Protein AF-A0A9P7X0P3-F1 (afdb_monomer_lite)

Secondary structure (DSSP, 8-state):
-THHHHHHHHHHH-SS--GGGGTTSEEEEBTTSS-EEEHHHHHSTT-EETTTTTTTS-HHHHHHTT--EE---TTSPPPPPP-HHHHHHHHHHT-S-GGGTTTTS-HHHHHHHHHHHHHGGGGGGGS-HHHHHHHHHSEEEEEEESSSSPPEEEEEGGGEEEPPTT--HHHHGGGS-TTSEEE---HHHHHHTTT-GGGB--HHHHHHH----SB--TTTTTTHHHHHHHHH-GGG--PPPSS--EEBTTSBEE-GGG-B-TT-HHHHHHHTT-GGGBB-GGGGGGHHHHHHTT-B-S--HHHHHHHHHHHHHHHHTT---HHHHHHHHHHHHH-GGGGG--HHHHTT---EE-BS---SSTTGGGGSPPPSSSSEE-GGGEE-GGGGGGTTTT-EEPSSPPPHHHHHH-TTTTPPPHHHHHHHHHHIIIIITTTSTT-HHHHHHHHHHHHHHHHTHHHHHHHHHTTTTS--EE--SSTTS---EE-GGGEEET-SS-BTTTTBEE--TTTGGGHHHHHHHT-EEPPP-PPPS--PPPP--HHHHHHHHHHHHHHHTTTT--EEEEETTEEEEE-HHHHHHH-HHHHHHHHSSSGGG-----TT-PEEPP-TT---HHHHHHHHHHHHHS--PPPP--SHHHHHHHHHHHHHHHHHHHHTT-HHHHHHHHHHHHHTT---TTTHHHHHHHHHHTT-HHHHHHHHHHHHHHHHH-

Radius of gyration: 61.79 Å; chains: 1; bounding box: 123×50×190 Å

Structure (mmCIF, N/CA/C/O backbone):
data_AF-A0A9P7X0P3-F1
#
_entry.id   AF-A0A9P7X0P3-F1
#
loop_
_atom_site.group_PDB
_atom_site.id
_atom_site.type_symbol
_atom_site.label_atom_id
_atom_site.label_alt_id
_atom_site.label_comp_id
_atom_site.label_asym_id
_atom_site.label_entity_id
_atom_site.label_seq_id
_atom_site.pdbx_PDB_ins_code
_atom_site.Cartn_x
_atom_site.Cartn_y
_atom_site.Cartn_z
_atom_site.occupancy
_atom_site.B_iso_or_equiv
_atom_site.auth_seq_id
_atom_site.auth_comp_id
_atom_site.auth_asym_id
_atom_site.auth_atom_id
_atom_site.pdbx_PDB_model_num
ATOM 1 N N . MET A 1 1 ? -54.301 -11.696 87.651 1.00 54.19 1 MET A N 1
ATOM 2 C CA . MET A 1 1 ? -52.938 -12.222 87.919 1.00 54.19 1 MET A CA 1
ATOM 3 C C . MET A 1 1 ? -52.483 -12.147 89.389 1.00 54.19 1 MET A C 1
ATOM 5 O O . MET A 1 1 ? -51.396 -12.624 89.675 1.00 54.19 1 MET A O 1
ATOM 9 N N . GLN A 1 2 ? -53.269 -11.629 90.349 1.00 58.50 2 GLN A N 1
ATOM 10 C CA . GLN A 1 2 ? -52.828 -11.528 91.759 1.00 58.50 2 GLN A CA 1
ATOM 11 C C . GLN A 1 2 ? -52.677 -12.878 92.496 1.00 58.50 2 GLN A C 1
ATOM 13 O O . GLN A 1 2 ? -52.062 -12.921 93.558 1.00 58.50 2 GLN A O 1
ATOM 18 N N . TRP A 1 3 ? -53.217 -13.977 91.957 1.00 70.44 3 TRP A N 1
ATOM 19 C CA . TRP A 1 3 ? -53.167 -15.295 92.599 1.00 70.44 3 TRP A CA 1
ATOM 20 C C . TRP A 1 3 ? -51.826 -16.020 92.407 1.00 70.44 3 TRP A C 1
ATOM 22 O O . TRP A 1 3 ? -51.405 -16.728 93.310 1.00 70.44 3 TRP A O 1
ATOM 32 N N . LEU A 1 4 ? -51.127 -15.821 91.282 1.00 69.00 4 LEU A N 1
ATOM 33 C CA . LEU A 1 4 ? -49.897 -16.559 90.963 1.00 69.00 4 LEU A CA 1
ATOM 34 C C . LEU A 1 4 ? -48.729 -16.215 91.911 1.00 69.00 4 LEU A C 1
ATOM 36 O O . LEU A 1 4 ? -48.116 -17.144 92.427 1.00 69.00 4 LEU A O 1
ATOM 40 N N . PRO A 1 5 ? -48.453 -14.937 92.251 1.00 67.56 5 PRO A N 1
ATOM 41 C CA . PRO A 1 5 ? -47.462 -14.611 93.279 1.00 67.56 5 PRO A CA 1
ATOM 42 C C . PRO A 1 5 ? -47.831 -15.170 94.658 1.00 67.56 5 PRO A C 1
ATOM 44 O O . PRO A 1 5 ? -46.951 -15.602 95.392 1.00 67.56 5 PRO A O 1
ATOM 47 N N . ARG A 1 6 ? -49.130 -15.207 94.997 1.00 73.94 6 ARG A N 1
ATOM 48 C CA . ARG A 1 6 ? -49.621 -15.796 96.256 1.00 73.94 6 ARG A CA 1
ATOM 49 C C . ARG A 1 6 ? -49.455 -17.315 96.278 1.00 73.94 6 ARG A C 1
ATOM 51 O O . ARG A 1 6 ? -49.103 -17.861 97.314 1.00 73.94 6 ARG A O 1
ATOM 58 N N . LEU A 1 7 ? -49.673 -17.984 95.145 1.00 74.12 7 LEU A N 1
ATOM 59 C CA . LEU A 1 7 ? -49.431 -19.416 94.994 1.00 74.12 7 LEU A CA 1
ATOM 60 C C . LEU A 1 7 ? -47.933 -19.734 95.098 1.00 74.12 7 LEU A C 1
ATOM 62 O O . LEU A 1 7 ? -47.564 -20.667 95.798 1.00 74.12 7 LEU A O 1
ATOM 66 N N . LEU A 1 8 ? -47.071 -18.949 94.446 1.00 70.25 8 LEU A N 1
ATOM 67 C CA . LEU A 1 8 ? -45.618 -19.139 94.505 1.00 70.25 8 LEU A CA 1
ATOM 68 C C . LEU A 1 8 ? -45.049 -18.852 95.903 1.00 70.25 8 LEU A C 1
ATOM 70 O O . LEU A 1 8 ? -44.212 -19.617 96.370 1.00 70.25 8 LEU A O 1
ATOM 74 N N . ASP A 1 9 ? -45.543 -17.824 96.604 1.00 71.56 9 ASP A N 1
ATOM 75 C CA . ASP A 1 9 ? -45.202 -17.561 98.014 1.00 71.56 9 ASP A CA 1
ATOM 76 C C . ASP A 1 9 ? -45.706 -18.684 98.941 1.00 71.56 9 ASP A C 1
ATOM 78 O O . ASP A 1 9 ? -44.981 -19.140 99.823 1.00 71.56 9 ASP A O 1
ATOM 82 N N . PHE A 1 10 ? -46.917 -19.202 98.705 1.00 75.00 10 PHE A N 1
ATOM 83 C CA . PHE A 1 10 ? -47.446 -20.361 99.430 1.00 75.00 10 PHE A CA 1
ATOM 84 C C . PHE A 1 10 ? -46.572 -21.611 99.237 1.00 75.00 10 PHE A C 1
ATOM 86 O O . PHE A 1 10 ? -46.219 -22.268 100.215 1.00 75.00 10 PHE A O 1
ATOM 93 N N . LEU A 1 11 ? -46.175 -21.915 97.999 1.00 70.25 11 LEU A N 1
ATOM 94 C CA . LEU A 1 11 ? -45.311 -23.056 97.681 1.00 70.25 11 LEU A CA 1
ATOM 95 C C . LEU A 1 11 ? -43.900 -22.890 98.246 1.00 70.25 11 LEU A C 1
ATOM 97 O O . LEU A 1 11 ? -43.351 -23.850 98.773 1.00 70.25 11 LEU A O 1
ATOM 101 N N . ALA A 1 12 ? -43.335 -21.679 98.215 1.00 67.56 12 ALA A N 1
ATOM 102 C CA . ALA A 1 12 ? -42.033 -21.393 98.820 1.00 67.56 12 ALA A CA 1
ATOM 103 C C . ALA A 1 12 ? -42.021 -21.629 100.344 1.00 67.56 12 ALA A C 1
ATOM 105 O O . ALA A 1 12 ? -40.979 -21.951 100.914 1.00 67.56 12 ALA A O 1
ATOM 106 N N . ARG A 1 13 ? -43.179 -21.498 101.007 1.00 73.25 13 ARG A N 1
ATOM 107 C CA . ARG A 1 13 ? -43.365 -21.779 102.442 1.00 73.25 13 ARG A CA 1
ATOM 108 C C . ARG A 1 13 ? -43.754 -23.232 102.733 1.00 73.25 13 ARG A C 1
ATOM 110 O O . ARG A 1 13 ? -43.719 -23.650 103.892 1.00 73.25 13 ARG A O 1
ATOM 117 N N . CYS A 1 14 ? -44.133 -24.005 101.717 1.00 71.00 14 CYS A N 1
ATOM 118 C CA . CYS A 1 14 ? -44.576 -25.385 101.865 1.00 71.00 14 CYS A CA 1
ATOM 119 C C . CYS A 1 14 ? -43.362 -26.332 101.897 1.00 71.00 14 CYS A C 1
ATOM 121 O O . CYS A 1 14 ? -42.577 -26.379 100.958 1.00 71.00 14 CYS A O 1
ATOM 123 N N . LYS A 1 15 ? -43.189 -27.110 102.977 1.00 68.44 15 LYS A N 1
ATOM 124 C CA . LYS A 1 15 ? -42.061 -28.062 103.102 1.00 68.44 15 LYS A CA 1
ATOM 125 C C . LYS A 1 15 ? -42.274 -29.373 102.332 1.00 68.44 15 LYS A C 1
ATOM 127 O O . LYS A 1 15 ? -41.311 -30.100 102.107 1.00 68.44 15 LYS A O 1
ATOM 132 N N . THR A 1 16 ? -43.519 -29.692 101.979 1.00 70.62 16 THR A N 1
ATOM 133 C CA . THR A 1 16 ? -43.928 -30.985 101.403 1.00 70.62 16 THR A CA 1
ATOM 134 C C . THR A 1 16 ? -44.107 -30.961 99.887 1.00 70.62 16 THR A C 1
ATOM 136 O O . THR A 1 16 ? -43.941 -32.001 99.264 1.00 70.62 16 THR A O 1
ATOM 139 N N . LEU A 1 17 ? -44.423 -29.803 99.302 1.00 69.31 17 LEU A N 1
ATOM 140 C CA . LEU A 1 17 ? -44.676 -29.621 97.870 1.00 69.31 17 LEU A CA 1
ATOM 141 C C . LEU A 1 17 ? -43.552 -28.778 97.265 1.00 69.31 17 LEU A C 1
ATOM 143 O O . LEU A 1 17 ? -43.374 -27.617 97.636 1.00 69.31 17 LEU A O 1
ATOM 147 N N . LYS A 1 18 ? -42.779 -29.360 96.348 1.00 71.25 18 LYS A N 1
ATOM 148 C CA . LYS A 1 18 ? -41.692 -28.673 95.645 1.00 71.25 18 LYS A CA 1
ATOM 149 C C . LYS A 1 18 ? -42.215 -28.035 94.363 1.00 71.25 18 LYS A C 1
ATOM 151 O O . LYS A 1 18 ? -43.169 -28.500 93.749 1.00 71.25 18 LYS A O 1
ATOM 156 N N . LEU A 1 19 ? -41.523 -26.994 93.899 1.00 69.12 19 LEU A N 1
ATOM 157 C CA . LEU A 1 19 ? -41.827 -26.331 92.624 1.00 69.12 19 LEU A CA 1
ATOM 158 C C . LEU A 1 19 ? -41.774 -27.304 91.423 1.00 69.12 19 LEU A C 1
ATOM 160 O O . LEU A 1 19 ? -42.463 -27.088 90.430 1.00 69.12 19 LEU A O 1
ATOM 164 N N . SER A 1 20 ? -40.990 -28.385 91.529 1.00 74.06 20 SER A N 1
ATOM 165 C CA . SER A 1 20 ? -40.933 -29.486 90.557 1.00 74.06 20 SER A CA 1
ATOM 166 C C . SER A 1 20 ? -42.262 -30.226 90.407 1.00 74.06 20 SER A C 1
ATOM 168 O O . SER A 1 20 ? -42.597 -30.641 89.302 1.00 74.06 20 SER A O 1
ATOM 170 N N . ASP A 1 21 ? -43.037 -30.348 91.483 1.00 76.75 21 ASP A N 1
ATOM 171 C CA . ASP A 1 21 ? -44.204 -31.240 91.553 1.00 76.75 21 ASP A CA 1
ATOM 172 C C . ASP A 1 21 ? -45.419 -30.663 90.812 1.00 76.75 21 ASP A C 1
ATOM 174 O O . ASP A 1 21 ? -46.355 -31.375 90.465 1.00 76.75 21 ASP A O 1
ATOM 178 N N . ILE A 1 22 ? -45.385 -29.360 90.537 1.00 78.38 22 ILE A N 1
ATOM 179 C CA . ILE A 1 22 ? -46.389 -28.636 89.751 1.00 78.38 22 ILE A CA 1
ATOM 180 C C . ILE A 1 22 ? -45.809 -28.075 88.450 1.00 78.38 22 ILE A C 1
ATOM 182 O O . ILE A 1 22 ? -46.455 -27.266 87.781 1.00 78.38 22 ILE A O 1
ATOM 186 N N . SER A 1 23 ? -44.569 -28.444 88.115 1.00 78.88 23 SER A N 1
ATOM 187 C CA . SER A 1 23 ? -43.817 -27.788 87.046 1.00 78.88 23 SER A CA 1
ATOM 188 C C . SER A 1 23 ? -44.446 -27.976 85.664 1.00 78.88 23 SER A C 1
ATOM 190 O O . SER A 1 23 ? -44.303 -27.093 84.821 1.00 78.88 23 SER A O 1
ATOM 192 N N . ASP A 1 24 ? -45.225 -29.041 85.471 1.00 83.31 24 ASP A N 1
ATOM 193 C CA . ASP A 1 24 ? -45.933 -29.351 84.226 1.00 83.31 24 ASP A CA 1
ATOM 194 C C . ASP A 1 24 ? -47.363 -28.782 84.146 1.00 83.31 24 ASP A C 1
ATOM 196 O O . ASP A 1 24 ? -47.984 -28.820 83.084 1.00 83.31 24 ASP A O 1
ATOM 200 N N . LEU A 1 25 ? -47.890 -28.181 85.221 1.00 82.44 25 LEU A N 1
ATOM 201 C CA . LEU A 1 25 ? -49.236 -27.594 85.220 1.00 82.44 25 LEU A CA 1
ATOM 202 C C . LEU A 1 25 ? -49.261 -26.233 84.498 1.00 82.44 25 LEU A C 1
ATOM 204 O O . LEU A 1 25 ? -48.391 -25.405 84.775 1.00 82.44 25 LEU A O 1
ATOM 208 N N . PRO A 1 26 ? -50.264 -25.935 83.642 1.00 83.25 26 PRO A N 1
ATOM 209 C CA . PRO A 1 26 ? -50.359 -24.690 82.872 1.00 83.25 26 PRO A CA 1
ATOM 210 C C . PRO A 1 26 ? -50.785 -23.501 83.750 1.00 83.25 26 PRO A C 1
ATOM 212 O O . PRO A 1 26 ? -51.925 -23.044 83.719 1.00 83.25 26 PRO A O 1
ATOM 215 N N . LEU A 1 27 ? -49.864 -23.014 84.580 1.00 81.94 27 LEU A N 1
ATOM 216 C CA . LEU A 1 27 ? -50.133 -22.003 85.607 1.00 81.94 27 LEU A CA 1
ATOM 217 C C . LEU A 1 27 ? -49.734 -20.582 85.189 1.00 81.94 27 LEU A C 1
ATOM 219 O O . LEU A 1 27 ? -50.146 -19.619 85.837 1.00 81.94 27 LEU A O 1
ATOM 223 N N . ILE A 1 28 ? -48.922 -20.431 84.139 1.00 83.12 28 ILE A N 1
ATOM 224 C CA . ILE A 1 28 ? -48.361 -19.137 83.742 1.00 83.12 28 ILE A CA 1
ATOM 225 C C . ILE A 1 28 ? -49.103 -18.620 82.506 1.00 83.12 28 ILE A C 1
ATOM 227 O O . ILE A 1 28 ? -48.883 -19.141 81.413 1.00 83.12 28 ILE A O 1
ATOM 231 N N . PRO A 1 29 ? -49.963 -17.598 82.639 1.00 82.00 29 PRO A N 1
ATOM 232 C CA . PRO A 1 29 ? -50.670 -17.023 81.500 1.00 82.00 29 PRO A CA 1
ATOM 233 C C . PRO A 1 29 ? -49.701 -16.333 80.530 1.00 82.00 29 PRO A C 1
ATOM 235 O O . PRO A 1 29 ? -48.800 -15.592 80.946 1.00 82.00 29 PRO A O 1
ATOM 238 N N . LEU A 1 30 ? -49.925 -16.540 79.234 1.00 85.62 30 LEU A N 1
ATOM 239 C CA . LEU A 1 30 ? -49.289 -15.769 78.169 1.00 85.62 30 LEU A CA 1
ATOM 240 C C . LEU A 1 30 ? -49.813 -14.325 78.153 1.00 85.62 30 LEU A C 1
ATOM 242 O O . LEU A 1 30 ? -50.837 -13.995 78.755 1.00 85.62 30 LEU A O 1
ATOM 246 N N . MET A 1 31 ? -49.102 -13.437 77.460 1.00 81.31 31 MET A N 1
ATOM 247 C CA . MET A 1 31 ? -49.438 -12.015 77.404 1.00 81.31 31 MET A CA 1
ATOM 248 C C . MET A 1 31 ? -50.808 -11.724 76.767 1.00 81.31 31 MET A C 1
ATOM 250 O O . MET A 1 31 ? -51.465 -10.777 77.201 1.00 81.31 31 MET A O 1
ATOM 254 N N . ASN A 1 32 ? -51.257 -12.549 75.816 1.00 75.50 32 ASN A N 1
ATOM 255 C CA . ASN A 1 32 ? -52.593 -12.473 75.211 1.00 75.50 32 ASN A CA 1
ATOM 256 C C . ASN A 1 32 ? -53.721 -13.003 76.118 1.00 75.50 32 ASN A C 1
ATOM 258 O O . ASN A 1 32 ? -54.882 -12.808 75.795 1.00 75.50 32 ASN A O 1
ATOM 262 N N . GLY A 1 33 ? -53.405 -13.619 77.263 1.00 69.44 33 GLY A N 1
ATOM 263 C CA . GLY A 1 33 ? -54.372 -13.973 78.308 1.00 69.44 33 GLY A CA 1
ATOM 264 C C . GLY A 1 33 ? -55.183 -15.254 78.084 1.00 69.44 33 GLY A C 1
ATOM 265 O O . GLY A 1 33 ? -55.694 -15.791 79.064 1.00 69.44 33 GLY A O 1
ATOM 266 N N . ASP A 1 34 ? -55.245 -15.774 76.858 1.00 71.69 34 ASP A N 1
ATOM 267 C CA . ASP A 1 34 ? -56.139 -16.889 76.498 1.00 71.69 34 ASP A CA 1
ATOM 268 C C . ASP A 1 34 ? -55.559 -18.284 76.771 1.00 71.69 34 ASP A C 1
ATOM 270 O O . ASP A 1 34 ? -56.288 -19.271 76.845 1.00 71.69 34 ASP A O 1
ATOM 274 N N . ILE A 1 35 ? -54.236 -18.392 76.911 1.00 81.25 35 ILE A N 1
ATOM 275 C CA . ILE A 1 35 ? -53.528 -19.668 77.057 1.00 81.25 35 ILE A CA 1
ATOM 276 C C . ILE A 1 35 ? -52.517 -19.542 78.198 1.00 81.25 35 ILE A C 1
ATOM 278 O O . ILE A 1 35 ? -51.821 -18.531 78.321 1.00 81.25 35 ILE A O 1
ATOM 282 N N . ALA A 1 36 ? -52.417 -20.578 79.032 1.00 85.25 36 ALA A N 1
ATOM 283 C CA . ALA A 1 36 ? -51.397 -20.693 80.066 1.00 85.25 36 ALA A CA 1
ATOM 284 C C . ALA A 1 36 ? -50.411 -21.821 79.739 1.00 85.25 36 ALA A C 1
ATOM 286 O O . ALA A 1 36 ? -50.788 -22.855 79.189 1.00 85.25 36 ALA A O 1
ATOM 287 N N . ILE A 1 37 ? -49.141 -21.613 80.076 1.00 87.38 37 ILE A N 1
ATOM 288 C CA . ILE A 1 37 ? -48.055 -22.576 79.884 1.00 87.38 37 ILE A CA 1
ATOM 289 C C . ILE A 1 37 ? -47.543 -23.089 81.225 1.00 87.38 37 ILE A C 1
ATOM 291 O O . ILE A 1 37 ? -47.749 -22.464 82.272 1.00 87.38 37 ILE A O 1
ATOM 295 N N . SER A 1 38 ? -46.876 -24.241 81.192 1.00 88.31 38 SER A N 1
ATOM 296 C CA . SER A 1 38 ? -46.301 -24.833 82.392 1.00 88.31 38 SER A CA 1
ATOM 297 C C . SER A 1 38 ? -45.078 -24.081 82.902 1.00 88.31 38 SER A C 1
ATOM 299 O O . SER A 1 38 ? -44.452 -23.315 82.167 1.00 88.31 38 SER A O 1
ATOM 301 N N . LEU A 1 39 ? -44.726 -24.281 84.172 1.00 83.25 39 LEU A N 1
ATOM 302 C CA . LEU A 1 39 ? -43.543 -23.658 84.764 1.00 83.25 39 LEU A CA 1
ATOM 303 C C . LEU A 1 39 ? -42.247 -24.201 84.136 1.00 83.25 39 LEU A C 1
ATOM 305 O O . LEU A 1 39 ? -41.326 -23.424 83.887 1.00 83.25 39 LEU A O 1
ATOM 309 N N . ALA A 1 40 ? -42.214 -25.492 83.792 1.00 83.06 40 ALA A N 1
ATOM 310 C CA . ALA A 1 40 ? -41.147 -26.115 83.012 1.00 83.06 40 ALA A CA 1
ATOM 311 C C . ALA A 1 40 ? -41.053 -25.498 81.605 1.00 83.06 40 ALA A C 1
ATOM 313 O O . ALA A 1 40 ? -39.978 -25.062 81.187 1.00 83.06 40 ALA A O 1
ATOM 314 N N . LYS A 1 41 ? -42.191 -25.340 80.908 1.00 85.56 41 LYS A N 1
ATOM 315 C CA . LYS A 1 41 ? -42.252 -24.692 79.587 1.00 85.56 41 LYS A CA 1
ATOM 316 C C . LYS A 1 41 ? -41.794 -23.237 79.650 1.00 85.56 41 LYS A C 1
ATOM 318 O O . LYS A 1 41 ? -41.040 -22.782 78.794 1.00 85.56 41 LYS A O 1
ATOM 323 N N . ALA A 1 42 ? -42.188 -22.510 80.693 1.00 84.38 42 ALA A N 1
ATOM 324 C CA . ALA A 1 42 ? -41.792 -21.126 80.913 1.00 84.38 42 ALA A CA 1
ATOM 325 C C . ALA A 1 42 ? -40.290 -20.952 81.160 1.00 84.38 42 ALA A C 1
ATOM 327 O O . ALA A 1 42 ? -39.792 -19.845 80.971 1.00 84.38 42 ALA A O 1
ATOM 328 N N . GLN A 1 43 ? -39.553 -22.002 81.535 1.00 83.69 43 GLN A N 1
ATOM 329 C CA . GLN A 1 43 ? -38.094 -21.968 81.683 1.00 83.69 43 GLN A CA 1
ATOM 330 C C . GLN A 1 43 ? -37.341 -22.251 80.373 1.00 83.69 43 GLN A C 1
ATOM 332 O O . GLN A 1 43 ? -36.147 -21.958 80.289 1.00 83.69 43 GLN A O 1
ATOM 337 N N . GLU A 1 44 ? -38.013 -22.728 79.320 1.00 86.00 44 GLU A N 1
ATOM 338 C CA . GLU A 1 44 ? -37.374 -22.989 78.028 1.00 86.00 44 GLU A CA 1
ATOM 339 C C . GLU A 1 44 ? -36.784 -21.720 77.393 1.00 86.00 44 GLU A C 1
ATOM 341 O O . GLU A 1 44 ? -37.268 -20.600 77.581 1.00 86.00 44 GLU A O 1
ATOM 346 N N . ARG A 1 45 ? -35.741 -21.894 76.572 1.00 81.75 45 ARG A N 1
ATOM 347 C CA . ARG A 1 45 ? -35.045 -20.787 75.892 1.00 81.75 45 ARG A CA 1
ATOM 348 C C . ARG A 1 45 ? -35.900 -20.052 74.850 1.00 81.75 45 ARG A C 1
ATOM 350 O O . ARG A 1 45 ? -35.508 -18.970 74.431 1.00 81.75 45 ARG A O 1
ATOM 357 N N . THR A 1 46 ? -37.029 -20.627 74.438 1.00 83.69 46 THR A N 1
ATOM 358 C CA . THR A 1 46 ? -37.935 -20.090 73.405 1.00 83.69 46 THR A CA 1
ATOM 359 C C . THR A 1 46 ? -39.085 -19.250 73.969 1.00 83.69 46 THR A C 1
ATOM 361 O O . THR A 1 46 ? -39.822 -18.640 73.198 1.00 83.69 46 THR A O 1
ATOM 364 N N . VAL A 1 47 ? -39.243 -19.205 75.298 1.00 86.62 47 VAL A N 1
ATOM 365 C CA . VAL A 1 47 ? -40.252 -18.378 75.978 1.00 86.62 47 VAL A CA 1
ATOM 366 C C . VAL A 1 47 ? -39.606 -17.084 76.464 1.00 86.62 47 VAL A C 1
ATOM 368 O O . VAL A 1 47 ? -38.597 -17.124 77.169 1.00 86.62 47 VAL A O 1
ATOM 371 N N . PHE A 1 48 ? -40.199 -15.936 76.162 1.00 88.62 48 PHE A N 1
ATOM 372 C CA . PHE A 1 48 ? -39.670 -14.626 76.547 1.00 88.62 48 PHE A CA 1
ATOM 373 C C . PHE A 1 48 ? -40.498 -13.995 77.663 1.00 88.62 48 PHE A C 1
ATOM 375 O O . PHE A 1 48 ? -41.689 -14.259 77.801 1.00 88.62 48 PHE A O 1
ATOM 382 N N . THR A 1 49 ? -39.875 -13.144 78.474 1.00 87.31 49 THR A N 1
ATOM 383 C CA . THR A 1 49 ? -40.595 -12.270 79.409 1.00 87.31 49 THR A CA 1
ATOM 384 C C . THR A 1 49 ? -40.723 -10.874 78.810 1.00 87.31 49 THR A C 1
ATOM 386 O O . THR A 1 49 ? -39.833 -10.453 78.068 1.00 87.31 49 THR A O 1
ATOM 389 N N . THR A 1 50 ? -41.761 -10.112 79.167 1.00 83.69 50 THR A N 1
ATOM 390 C CA . THR A 1 50 ? -41.866 -8.710 78.712 1.00 83.69 50 THR A CA 1
ATOM 391 C C . THR A 1 50 ? -40.637 -7.882 79.094 1.00 83.69 50 THR A C 1
ATOM 393 O O . THR A 1 50 ? -40.256 -7.011 78.328 1.00 83.69 50 THR A O 1
ATOM 396 N N . PHE A 1 51 ? -39.969 -8.201 80.214 1.00 83.62 51 PHE A N 1
ATOM 397 C CA . PHE A 1 51 ? -38.703 -7.583 80.629 1.00 83.62 51 PHE A CA 1
ATOM 398 C C . PHE A 1 51 ? -37.528 -7.942 79.702 1.00 83.62 51 PHE A C 1
ATOM 400 O O . PHE A 1 51 ? -36.710 -7.087 79.386 1.00 83.62 51 PHE A O 1
ATOM 407 N N . SER A 1 52 ? -37.455 -9.191 79.226 1.00 82.94 52 SER A N 1
ATOM 408 C CA . SER A 1 52 ? -36.365 -9.648 78.350 1.00 82.94 52 SER A CA 1
ATOM 409 C C . SER A 1 52 ? -36.394 -9.039 76.943 1.00 82.94 52 SER A C 1
ATOM 411 O O . SER A 1 52 ? -35.381 -9.096 76.257 1.00 82.94 52 SER A O 1
ATOM 413 N N . ILE A 1 53 ? -37.521 -8.457 76.516 1.00 83.50 53 ILE A N 1
ATOM 414 C CA . ILE A 1 53 ? -37.722 -7.914 75.157 1.00 83.50 53 ILE A CA 1
ATOM 415 C C . ILE A 1 53 ? -37.869 -6.384 75.119 1.00 83.50 53 ILE A C 1
ATOM 417 O O . ILE A 1 53 ? -38.067 -5.813 74.045 1.00 83.50 53 ILE A O 1
ATOM 421 N N . VAL A 1 54 ? -37.760 -5.709 76.273 1.00 79.81 54 VAL A N 1
ATOM 422 C CA . VAL A 1 54 ? -37.885 -4.244 76.376 1.00 79.81 54 VAL A CA 1
ATOM 423 C C . VAL A 1 54 ? -36.856 -3.556 75.480 1.00 79.81 54 VAL A C 1
ATOM 425 O O . VAL A 1 54 ? -35.666 -3.849 75.552 1.00 79.81 54 VAL A O 1
ATOM 428 N N . GLY A 1 55 ? -37.324 -2.620 74.649 1.00 73.06 55 GLY A N 1
ATOM 429 C CA . GLY A 1 55 ? -36.475 -1.825 73.754 1.00 73.06 55 GLY A CA 1
ATOM 430 C C . GLY A 1 55 ? -35.983 -2.565 72.507 1.00 73.06 55 GLY A C 1
ATOM 431 O O . GLY A 1 55 ? -35.219 -1.995 71.735 1.00 73.06 55 GLY A O 1
ATOM 432 N N . VAL A 1 56 ? -36.415 -3.814 72.304 1.00 75.12 56 VAL A N 1
ATOM 433 C CA . VAL A 1 56 ? -35.953 -4.672 71.209 1.00 75.12 56 VAL A CA 1
ATOM 434 C C . VAL A 1 56 ? -37.073 -4.941 70.206 1.00 75.12 56 VAL A C 1
ATOM 436 O O . VAL A 1 56 ? -36.936 -4.619 69.029 1.00 75.12 56 VAL A O 1
ATOM 439 N N . VAL A 1 57 ? -38.190 -5.517 70.660 1.00 81.69 57 VAL A N 1
ATOM 440 C CA . VAL A 1 57 ? -39.333 -5.887 69.811 1.00 81.69 57 VAL A CA 1
ATOM 441 C C . VAL A 1 57 ? -40.625 -5.707 70.606 1.00 81.69 57 VAL A C 1
ATOM 443 O O . VAL A 1 57 ? -40.637 -5.956 71.813 1.00 81.69 57 VAL A O 1
ATOM 446 N N . SER A 1 58 ? -41.716 -5.288 69.954 1.00 85.62 58 SER A N 1
ATOM 447 C CA . SER A 1 58 ? -43.014 -5.210 70.625 1.00 85.62 58 SER A CA 1
ATOM 448 C C . SER A 1 58 ? -43.480 -6.613 71.052 1.00 85.62 58 SER A C 1
ATOM 450 O O . SER A 1 58 ? -43.410 -7.566 70.266 1.00 85.62 58 SER A O 1
ATOM 452 N N . PRO A 1 59 ? -43.950 -6.788 72.297 1.00 84.62 59 PRO A N 1
ATOM 453 C CA . PRO A 1 59 ? -44.504 -8.065 72.739 1.00 84.62 59 PRO A CA 1
ATOM 454 C C . PRO A 1 59 ? -45.667 -8.558 71.862 1.00 84.62 59 PRO A C 1
ATOM 456 O O . PRO A 1 59 ? -45.839 -9.765 71.672 1.00 84.62 59 PRO A O 1
ATOM 459 N N . GLU A 1 60 ? -46.439 -7.625 71.301 1.00 85.19 60 GLU A N 1
ATOM 460 C CA . GLU A 1 60 ? -47.549 -7.882 70.387 1.00 85.19 60 GLU A CA 1
ATOM 461 C C . GLU A 1 60 ? -47.066 -8.551 69.091 1.00 85.19 60 GLU A C 1
ATOM 463 O O . GLU A 1 60 ? -47.681 -9.520 68.646 1.00 85.19 60 GLU A O 1
ATOM 468 N N . LEU A 1 61 ? -45.920 -8.121 68.542 1.00 86.88 61 LEU A N 1
ATOM 469 C CA . LEU A 1 61 ? -45.326 -8.717 67.342 1.00 86.88 61 LEU A CA 1
ATOM 470 C C . LEU A 1 61 ? -44.831 -10.146 67.591 1.00 86.88 61 LEU A C 1
ATOM 472 O O . LEU A 1 61 ? -45.043 -11.042 66.778 1.00 86.88 61 LEU A O 1
ATOM 476 N N . LEU A 1 62 ? -44.166 -10.392 68.722 1.00 87.44 62 LEU A N 1
ATOM 477 C CA . LEU A 1 62 ? -43.743 -11.755 69.060 1.00 87.44 62 LEU A CA 1
ATOM 478 C C . LEU A 1 62 ? -44.961 -12.667 69.248 1.00 87.44 62 LEU A C 1
ATOM 480 O O . LEU A 1 62 ? -44.964 -13.804 68.778 1.00 87.44 62 LEU A O 1
ATOM 484 N N . THR A 1 63 ? -46.026 -12.145 69.853 1.00 86.19 63 THR A N 1
ATOM 485 C CA . THR A 1 63 ? -47.274 -12.891 70.023 1.00 86.19 63 THR A CA 1
ATOM 486 C C . THR A 1 63 ? -47.946 -13.185 68.675 1.00 86.19 63 THR A 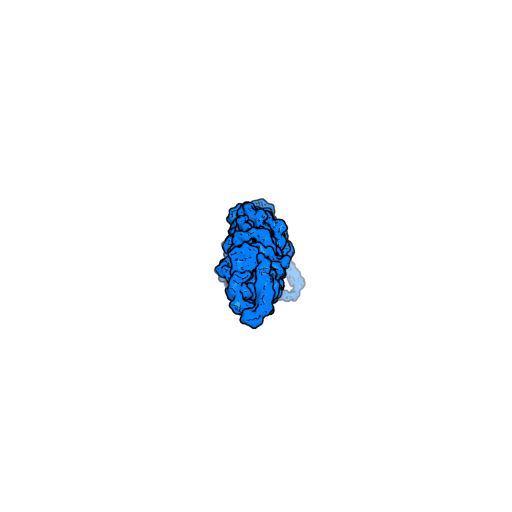C 1
ATOM 488 O O . THR A 1 63 ? -48.378 -14.316 68.464 1.00 86.19 63 THR A O 1
ATOM 491 N N . SER A 1 64 ? -47.973 -12.233 67.729 1.00 85.12 64 SER A N 1
ATOM 492 C CA . SER A 1 64 ? -48.530 -12.450 66.379 1.00 85.12 64 SER A CA 1
ATOM 493 C C . SER A 1 64 ? -47.727 -13.469 65.555 1.00 85.12 64 SER A C 1
ATOM 495 O O . SER A 1 64 ? -48.280 -14.196 64.728 1.00 85.12 64 SER A O 1
ATOM 497 N N . LEU A 1 65 ? -46.434 -13.615 65.855 1.00 86.38 65 LEU A N 1
ATOM 498 C CA . LEU A 1 65 ? -45.564 -14.659 65.311 1.00 86.38 65 LEU A CA 1
ATOM 499 C C . LEU A 1 65 ? -45.789 -16.049 65.941 1.00 86.38 65 LEU A C 1
ATOM 501 O O . LEU A 1 65 ? -45.225 -17.029 65.449 1.00 86.38 65 LEU A O 1
ATOM 505 N N . ASN A 1 66 ? -46.653 -16.169 66.959 1.00 86.69 66 ASN A N 1
ATOM 506 C CA . ASN A 1 66 ? -46.826 -17.331 67.847 1.00 86.69 66 ASN A CA 1
ATOM 507 C C . ASN A 1 66 ? -45.601 -17.639 68.727 1.00 86.69 66 ASN A C 1
ATOM 509 O O . ASN A 1 66 ? -45.392 -18.781 69.139 1.00 86.69 66 ASN A O 1
ATOM 513 N N . ILE A 1 67 ? -44.786 -16.630 69.035 1.00 88.50 67 ILE A N 1
ATOM 514 C CA . ILE A 1 67 ? -43.708 -16.744 70.017 1.00 88.50 67 ILE A CA 1
ATOM 515 C C . ILE A 1 67 ? -44.282 -16.471 71.411 1.00 88.50 67 ILE A C 1
ATOM 517 O O . ILE A 1 67 ? -44.981 -15.487 71.645 1.00 88.50 67 ILE A O 1
ATOM 521 N N . LEU A 1 68 ? -43.978 -17.358 72.358 1.00 88.44 68 LEU A N 1
ATOM 522 C CA . LEU A 1 68 ? -44.543 -17.319 73.703 1.00 88.44 68 LEU A CA 1
ATOM 523 C C . LEU A 1 68 ? -43.917 -16.182 74.524 1.00 88.44 68 LEU A C 1
ATOM 525 O O . LEU A 1 68 ? -42.730 -16.231 74.853 1.00 88.44 68 LEU A O 1
ATOM 529 N N . VAL A 1 69 ? -44.725 -15.186 74.899 1.00 88.19 69 VAL A N 1
ATOM 530 C CA . VAL A 1 69 ? -44.329 -14.092 75.799 1.00 88.19 69 VAL A CA 1
ATOM 531 C C . VAL A 1 69 ? -45.155 -14.146 77.083 1.00 88.19 69 VAL A C 1
ATOM 533 O O . VAL A 1 69 ? -46.385 -14.166 77.038 1.00 88.19 69 VAL A O 1
ATOM 536 N N . ILE A 1 70 ? -44.487 -14.141 78.235 1.00 87.88 70 ILE A N 1
ATOM 537 C CA . ILE A 1 70 ? -45.103 -14.109 79.568 1.00 87.88 70 ILE A CA 1
ATOM 538 C C . ILE A 1 70 ? -44.778 -12.800 80.291 1.00 87.88 70 ILE A C 1
ATOM 540 O O . ILE A 1 70 ? -43.769 -12.139 80.030 1.00 87.88 70 ILE A O 1
ATOM 544 N N . ARG A 1 71 ? -45.618 -12.416 81.252 1.00 84.25 71 ARG A N 1
ATOM 545 C CA . ARG A 1 71 ? -45.267 -11.329 82.180 1.00 84.25 71 ARG A CA 1
ATOM 546 C C . ARG A 1 71 ? -44.208 -11.820 83.181 1.00 84.25 71 ARG A C 1
ATOM 548 O O . ARG A 1 71 ? -44.122 -13.025 83.411 1.00 84.25 71 ARG A O 1
ATOM 555 N N . PRO A 1 72 ? -43.397 -10.933 83.785 1.00 79.31 72 PRO A N 1
ATOM 556 C CA . PRO A 1 72 ? -42.425 -11.327 84.795 1.00 79.31 72 PRO A CA 1
ATOM 557 C C . PRO A 1 72 ? -43.151 -11.985 85.970 1.00 79.31 72 PRO A C 1
ATOM 559 O O . PRO A 1 72 ? -44.094 -11.415 86.521 1.00 79.31 72 PRO A O 1
ATOM 562 N N . VAL A 1 73 ? -42.726 -13.192 86.332 1.00 77.81 73 VAL A N 1
ATOM 563 C CA . VAL A 1 73 ? -43.317 -13.962 87.428 1.00 77.81 73 VAL A CA 1
ATOM 564 C C . VAL A 1 73 ? -42.358 -13.920 88.625 1.00 77.81 73 VAL A C 1
ATOM 566 O O . VAL A 1 73 ? -41.210 -14.346 88.482 1.00 77.81 73 VAL A O 1
ATOM 569 N N . PRO A 1 74 ? -42.786 -13.418 89.799 1.00 70.38 74 PRO A N 1
ATOM 570 C CA . PRO A 1 74 ? -41.948 -13.389 90.998 1.00 70.38 74 PRO A CA 1
ATOM 571 C C . PRO A 1 74 ? -41.492 -14.798 91.405 1.00 70.38 74 PRO A C 1
ATOM 573 O O . PRO A 1 74 ? -42.321 -15.695 91.510 1.00 70.38 74 PRO A O 1
ATOM 576 N N . GLY A 1 75 ? -40.192 -14.996 91.640 1.00 70.19 75 GLY A N 1
ATOM 577 C CA . GLY A 1 75 ? -39.621 -16.279 92.084 1.00 70.19 75 GLY A CA 1
ATOM 578 C C . GLY A 1 75 ? -39.078 -17.188 90.973 1.00 70.19 75 GLY A C 1
ATOM 579 O O . GLY A 1 75 ? -38.401 -18.167 91.277 1.00 70.19 75 GLY A O 1
ATOM 580 N N . LEU A 1 76 ? -39.302 -16.860 89.695 1.00 72.19 76 LEU A N 1
ATOM 581 C CA . LEU A 1 76 ? -38.595 -17.492 88.577 1.00 72.19 76 LEU A CA 1
ATOM 582 C C . LEU A 1 76 ? -37.260 -16.769 88.304 1.00 72.19 76 LEU A C 1
ATOM 584 O O . LEU A 1 76 ? -37.192 -15.548 88.479 1.00 72.19 76 LEU A O 1
ATOM 588 N N . PRO A 1 77 ? -36.202 -17.480 87.860 1.00 73.56 77 PRO A N 1
ATOM 589 C CA . PRO A 1 77 ? -34.939 -16.851 87.480 1.00 73.56 77 PRO A CA 1
ATOM 590 C C . PRO A 1 77 ? -35.175 -15.772 86.422 1.00 73.56 77 PRO A C 1
ATOM 592 O O . PRO A 1 77 ? -35.932 -15.990 85.469 1.00 73.56 77 PRO A O 1
ATOM 595 N N . SER A 1 78 ? -34.528 -14.613 86.569 1.00 75.94 78 SER A N 1
ATOM 596 C CA . SER A 1 78 ? -34.602 -13.565 85.554 1.00 75.94 78 SER A CA 1
ATOM 597 C C . SER A 1 78 ? -34.050 -14.106 84.237 1.00 75.94 78 SER A C 1
ATOM 599 O O . SER A 1 78 ? -32.917 -14.583 84.154 1.00 75.94 78 SER A O 1
ATOM 601 N N . LYS A 1 79 ? -34.874 -14.069 83.185 1.00 81.75 79 LYS A N 1
ATOM 602 C CA . LYS A 1 79 ? -34.399 -14.431 81.852 1.00 81.75 79 LYS A CA 1
ATOM 603 C C . LYS A 1 79 ? -33.437 -13.356 81.348 1.00 81.75 79 LYS A C 1
ATOM 605 O O . LYS A 1 79 ? -33.725 -12.171 81.540 1.00 81.75 79 LYS A O 1
ATOM 610 N N . PRO A 1 80 ? -32.321 -13.746 80.706 1.00 81.44 80 PRO A N 1
ATOM 611 C CA . PRO A 1 80 ? -31.420 -12.782 80.098 1.00 81.44 80 PRO A CA 1
ATOM 612 C C . PRO A 1 80 ? -32.157 -11.972 79.019 1.00 81.44 80 PRO A C 1
ATOM 614 O O . PRO A 1 80 ? -33.168 -12.448 78.486 1.00 81.44 80 PRO A O 1
ATOM 617 N N . PRO A 1 81 ? -31.652 -10.774 78.671 1.00 84.56 81 PRO A N 1
ATOM 618 C CA . PRO A 1 81 ? -32.156 -10.019 77.533 1.00 84.56 81 PRO A CA 1
ATOM 619 C C . PRO A 1 81 ? -32.186 -10.889 76.276 1.00 84.56 81 PRO A C 1
ATOM 621 O O . PRO A 1 81 ? -31.309 -11.739 76.069 1.00 84.56 81 PRO A O 1
ATOM 624 N N . ILE A 1 82 ? -33.199 -10.677 75.441 1.00 86.94 82 ILE A N 1
ATOM 625 C CA . ILE A 1 82 ? -33.310 -11.346 74.152 1.00 86.94 82 ILE A CA 1
ATOM 626 C C . ILE A 1 82 ? -32.037 -11.100 73.340 1.00 86.94 82 ILE A C 1
ATOM 628 O O . ILE A 1 82 ? -31.524 -9.985 73.250 1.00 86.94 82 ILE A O 1
ATOM 632 N N . ASN A 1 83 ? -31.513 -12.169 72.754 1.00 88.44 83 ASN A N 1
ATOM 633 C CA . ASN A 1 83 ? -30.396 -12.104 71.832 1.00 88.44 83 ASN A CA 1
ATOM 634 C C . ASN A 1 83 ? -30.763 -12.866 70.562 1.00 88.44 83 ASN A C 1
ATOM 636 O O . ASN A 1 83 ? -31.776 -13.568 70.500 1.00 88.44 83 ASN A O 1
ATOM 640 N N . LEU A 1 84 ? -29.939 -12.714 69.528 1.00 88.56 84 LEU A N 1
ATOM 641 C CA . LEU A 1 84 ? -30.240 -13.295 68.227 1.00 88.56 84 LEU A CA 1
ATOM 642 C C . LEU A 1 84 ? -30.392 -14.825 68.304 1.00 88.56 84 LEU A C 1
ATOM 644 O O . LEU A 1 84 ? -31.287 -15.374 67.675 1.00 88.56 84 LEU A O 1
ATOM 648 N N . GLY A 1 85 ? -29.585 -15.509 69.121 1.00 88.88 85 GLY A N 1
ATOM 649 C CA . GLY A 1 85 ? -29.629 -16.968 69.251 1.00 88.88 85 GLY A CA 1
ATOM 650 C C . GLY A 1 85 ? -30.899 -17.486 69.921 1.00 88.88 85 GLY A C 1
ATOM 651 O O . GLY A 1 85 ? -31.502 -18.440 69.432 1.00 88.88 85 GLY A O 1
ATOM 652 N N . THR A 1 86 ? -31.355 -16.840 71.000 1.00 88.75 86 THR A N 1
ATOM 653 C CA . THR A 1 86 ? -32.618 -17.223 71.654 1.00 88.75 86 THR A CA 1
ATOM 654 C C . THR A 1 86 ? -33.819 -16.970 70.748 1.00 88.75 86 THR A C 1
ATOM 656 O O . THR A 1 86 ? -34.724 -17.804 70.692 1.00 88.75 86 THR A O 1
ATOM 659 N N . LEU A 1 87 ? -33.796 -15.886 69.965 1.00 90.25 87 LEU A N 1
ATOM 660 C CA . LEU A 1 87 ? -34.834 -15.607 68.975 1.00 90.25 87 LEU A CA 1
ATOM 661 C C . LEU A 1 87 ? -34.835 -16.618 67.813 1.00 90.25 87 LEU A C 1
ATOM 663 O O . LEU A 1 87 ? -35.900 -17.097 67.431 1.00 90.25 87 LEU A O 1
ATOM 667 N N . MET A 1 88 ? -33.667 -17.002 67.282 1.00 92.31 88 MET A N 1
ATOM 668 C CA . MET A 1 88 ? -33.585 -18.028 66.229 1.00 92.31 88 MET A CA 1
ATOM 669 C C . MET A 1 88 ? -34.084 -19.392 66.719 1.00 92.31 88 MET A C 1
ATOM 671 O O . MET A 1 88 ? -34.836 -20.066 66.015 1.00 92.31 88 MET A O 1
ATOM 675 N N . ALA A 1 89 ? -33.755 -19.776 67.956 1.00 88.62 89 ALA A N 1
ATOM 676 C CA . ALA A 1 89 ? -34.286 -20.998 68.553 1.00 88.62 89 ALA A CA 1
ATOM 677 C C . ALA A 1 89 ? -35.824 -20.975 68.644 1.00 88.62 89 ALA A C 1
ATOM 679 O O . ALA A 1 89 ? -36.467 -21.994 68.383 1.00 88.62 89 ALA A O 1
ATOM 680 N N . ALA A 1 90 ? -36.411 -19.815 68.966 1.00 88.94 90 ALA A N 1
ATOM 681 C CA . ALA A 1 90 ? -37.859 -19.637 68.999 1.00 88.94 90 ALA A CA 1
ATOM 682 C C . ALA A 1 90 ? -38.485 -19.743 67.600 1.00 88.94 90 ALA A C 1
ATOM 684 O O . ALA A 1 90 ? -39.462 -20.474 67.437 1.00 88.94 90 ALA A O 1
ATOM 685 N N . PHE A 1 91 ? -37.893 -19.117 66.576 1.00 90.88 91 PHE A N 1
ATOM 686 C CA . PHE A 1 91 ? -38.376 -19.258 65.198 1.00 90.88 91 PHE A CA 1
ATOM 687 C C . PHE A 1 91 ? -38.327 -20.698 64.702 1.00 90.88 91 PHE A C 1
ATOM 689 O O . PHE A 1 91 ? -39.302 -21.177 64.127 1.00 90.88 91 PHE A O 1
ATOM 696 N N . ARG A 1 92 ? -37.246 -21.426 64.993 1.00 88.75 92 ARG A N 1
ATOM 697 C CA . ARG A 1 92 ? -37.136 -22.843 64.630 1.00 88.75 92 ARG A CA 1
ATOM 698 C C . ARG A 1 92 ? -38.245 -23.689 65.262 1.00 88.75 92 ARG A C 1
ATOM 700 O O . ARG A 1 92 ? -38.719 -24.631 64.634 1.00 88.75 92 ARG A O 1
ATOM 707 N N . SER A 1 93 ? -38.684 -23.352 66.478 1.00 86.94 93 SER A N 1
ATOM 708 C CA . SER A 1 93 ? -39.760 -24.083 67.161 1.00 86.94 93 SER A CA 1
ATOM 709 C C . SER A 1 93 ? -41.165 -23.814 66.615 1.00 86.94 93 SER A C 1
ATOM 711 O O . SER A 1 93 ? -42.082 -24.551 66.963 1.00 86.94 93 SER A O 1
ATOM 713 N N . LEU A 1 94 ? -41.354 -22.800 65.758 1.00 84.69 94 LEU A N 1
ATOM 714 C CA . LEU A 1 94 ? -42.681 -22.444 65.241 1.00 84.69 94 LEU A CA 1
ATOM 715 C C . LEU A 1 94 ? -43.255 -23.484 64.271 1.00 84.69 94 LEU A C 1
ATOM 717 O O . LEU A 1 94 ? -44.461 -23.474 64.041 1.00 84.69 94 LEU A O 1
ATOM 721 N N . GLY A 1 95 ? -42.417 -24.330 63.654 1.00 76.62 95 GLY A N 1
ATOM 722 C CA . GLY A 1 95 ? -42.847 -25.294 62.629 1.00 76.62 95 GLY A CA 1
ATOM 723 C C . GLY A 1 95 ? -43.488 -24.653 61.387 1.00 76.62 95 GLY A C 1
ATOM 724 O O . GLY A 1 95 ? -44.072 -25.354 60.566 1.00 76.62 95 GLY A O 1
ATOM 725 N N . LYS A 1 96 ? -43.403 -23.323 61.259 1.00 81.75 96 LYS A N 1
ATOM 726 C CA . LYS A 1 96 ? -43.918 -22.531 60.139 1.00 81.75 96 LYS A CA 1
ATOM 727 C C . LYS A 1 96 ? -42.857 -22.392 59.052 1.00 81.75 96 LYS A C 1
ATOM 729 O O . LYS A 1 96 ? -41.660 -22.453 59.329 1.00 81.75 96 LYS A O 1
ATOM 734 N N . ASP A 1 97 ? -43.306 -22.116 57.830 1.00 86.19 97 ASP A N 1
ATOM 735 C CA . ASP A 1 97 ? -42.411 -21.677 56.763 1.00 86.19 97 ASP A CA 1
ATOM 736 C C . ASP A 1 97 ? -41.848 -20.285 57.090 1.00 86.19 97 ASP A C 1
ATOM 738 O O . ASP A 1 97 ? -42.536 -19.266 57.005 1.00 86.19 97 ASP A O 1
ATOM 742 N N . LEU A 1 98 ? -40.573 -20.253 57.477 1.00 89.12 98 LEU A N 1
ATOM 743 C CA . LEU A 1 98 ? -39.867 -19.034 57.870 1.00 89.12 98 LEU A CA 1
ATOM 744 C C . LEU A 1 98 ? -39.733 -18.025 56.724 1.00 89.12 98 LEU A C 1
ATOM 746 O O . LEU A 1 98 ? -39.564 -16.835 56.988 1.00 89.12 98 LEU A O 1
ATOM 750 N N . ARG A 1 99 ? -39.850 -18.466 55.466 1.00 87.00 99 ARG A N 1
ATOM 751 C CA . ARG A 1 99 ? -39.706 -17.594 54.290 1.00 87.00 99 ARG A CA 1
ATOM 752 C C . ARG A 1 99 ? -40.867 -16.623 54.127 1.00 87.00 99 ARG A C 1
ATOM 754 O O . ARG A 1 99 ? -40.704 -15.572 53.517 1.00 87.00 99 ARG A O 1
ATOM 761 N N . ARG A 1 100 ? -42.023 -16.977 54.690 1.00 87.88 100 ARG A N 1
ATOM 762 C CA . ARG A 1 100 ? -43.282 -16.222 54.618 1.00 87.88 100 ARG A CA 1
ATOM 763 C C . ARG A 1 100 ? -43.655 -15.615 55.969 1.00 87.88 100 ARG A C 1
ATOM 765 O O . ARG A 1 100 ? -44.796 -15.236 56.199 1.00 87.88 100 ARG A O 1
ATOM 772 N N . LEU A 1 101 ? -42.687 -15.532 56.883 1.00 88.00 101 LEU A N 1
ATOM 773 C CA . LEU A 1 101 ? -42.920 -15.154 58.275 1.00 88.00 101 LEU A CA 1
ATOM 774 C C . LEU A 1 101 ? -43.414 -13.710 58.444 1.00 88.00 101 LEU A C 1
ATOM 776 O O . LEU A 1 101 ? -44.041 -13.391 59.446 1.00 88.00 101 LEU A O 1
ATOM 780 N N . ASN A 1 102 ? -43.149 -12.850 57.464 1.00 89.19 102 ASN A N 1
ATOM 781 C CA . ASN A 1 102 ? -43.626 -11.472 57.410 1.00 89.19 102 ASN A CA 1
ATOM 782 C C . ASN A 1 102 ? -45.070 -11.333 56.895 1.00 89.19 102 ASN A C 1
ATOM 784 O O . ASN A 1 102 ? -45.630 -10.238 56.955 1.00 89.19 102 ASN A O 1
ATOM 788 N N . GLU A 1 103 ? -45.673 -12.393 56.350 1.00 87.62 103 GLU A N 1
ATOM 789 C CA . GLU A 1 103 ? -47.035 -12.334 55.825 1.00 87.62 103 GLU A CA 1
ATOM 790 C C . GLU A 1 103 ? -48.052 -12.173 56.959 1.00 87.62 103 GLU A C 1
ATOM 792 O O . GLU A 1 103 ? -48.036 -12.904 57.946 1.00 87.62 103 GLU A O 1
ATOM 797 N N . GLY A 1 104 ? -48.950 -11.195 56.822 1.00 83.25 104 GLY A N 1
ATOM 798 C CA . GLY A 1 104 ? -49.949 -10.878 57.847 1.00 83.25 104 GLY A CA 1
ATOM 799 C C . GLY A 1 104 ? -49.436 -10.003 58.997 1.00 83.25 104 GLY A C 1
ATOM 800 O O . GLY A 1 104 ? -50.221 -9.658 59.875 1.00 83.25 104 GLY A O 1
ATOM 801 N N . ILE A 1 105 ? -48.161 -9.596 58.981 1.00 88.31 105 ILE A N 1
ATOM 802 C CA . ILE A 1 105 ? -47.581 -8.694 59.983 1.00 88.31 105 ILE A CA 1
ATOM 803 C C . ILE A 1 105 ? -47.575 -7.250 59.459 1.00 88.31 105 ILE A C 1
ATOM 805 O O . ILE A 1 105 ? -47.145 -7.016 58.323 1.00 88.31 105 ILE A O 1
ATOM 809 N N . PRO A 1 106 ? -47.993 -6.251 60.264 1.00 88.38 106 PRO A N 1
ATOM 810 C CA . PRO A 1 106 ? -47.882 -4.847 59.885 1.00 88.38 106 PRO A CA 1
ATOM 811 C C . PRO A 1 106 ? -46.447 -4.472 59.498 1.00 88.38 106 PRO A C 1
ATOM 813 O O . PRO A 1 106 ? -45.489 -4.730 60.228 1.00 88.38 106 PRO A O 1
ATOM 816 N N . ARG A 1 107 ? -46.288 -3.807 58.346 1.00 85.50 107 ARG A N 1
ATOM 817 C CA . ARG A 1 107 ? -44.967 -3.492 57.774 1.00 85.50 107 ARG A CA 1
ATOM 818 C C . ARG A 1 107 ? -44.054 -2.737 58.745 1.00 85.50 107 ARG A C 1
ATOM 820 O O . ARG A 1 107 ? -42.865 -3.031 58.787 1.00 85.50 107 ARG A O 1
ATOM 827 N N . ALA A 1 108 ? -44.601 -1.794 59.514 1.00 86.38 108 ALA A N 1
ATOM 828 C CA . ALA A 1 108 ? -43.840 -1.013 60.488 1.00 86.38 108 ALA A CA 1
ATOM 829 C C . ALA A 1 108 ? -43.247 -1.897 61.601 1.00 86.38 108 ALA A C 1
ATOM 831 O O . ALA A 1 108 ? -42.069 -1.772 61.924 1.00 86.38 108 ALA A O 1
ATOM 832 N N . GLU A 1 109 ? -44.026 -2.845 62.124 1.00 86.19 109 GLU A N 1
ATOM 833 C CA . GLU A 1 109 ? -43.584 -3.763 63.180 1.00 86.19 109 GLU A CA 1
ATOM 834 C C . GLU A 1 109 ? -42.509 -4.726 62.668 1.00 86.19 109 GLU A C 1
ATOM 836 O O . GLU A 1 109 ? -41.462 -4.901 63.299 1.00 86.19 109 GLU A O 1
ATOM 841 N N . TRP A 1 110 ? -42.718 -5.290 61.473 1.00 90.56 110 TRP A N 1
ATOM 842 C CA . TRP A 1 110 ? -41.724 -6.156 60.845 1.00 90.56 110 TRP A CA 1
ATOM 843 C C . TRP A 1 110 ? -40.418 -5.411 60.536 1.00 90.56 110 TRP A C 1
ATOM 845 O O . TRP A 1 110 ? -39.331 -5.973 60.685 1.00 90.56 110 TRP A O 1
ATOM 855 N N . GLN A 1 111 ? -40.499 -4.136 60.143 1.00 88.06 111 GLN A N 1
ATOM 856 C CA . GLN A 1 111 ? -39.328 -3.286 59.919 1.00 88.06 111 GLN A CA 1
ATOM 857 C C . GLN A 1 111 ? -38.541 -3.029 61.208 1.00 88.06 111 GLN A C 1
ATOM 859 O O . GLN A 1 111 ? -37.314 -3.127 61.172 1.00 88.06 111 GLN A O 1
ATOM 864 N N . SER A 1 112 ? -39.209 -2.763 62.335 1.00 87.69 112 SER A N 1
ATOM 865 C CA . SER A 1 112 ? -38.546 -2.603 63.638 1.00 87.69 112 SER A CA 1
ATOM 866 C C . SER A 1 112 ? -37.783 -3.865 64.044 1.00 87.69 112 SER A C 1
ATOM 868 O O . SER A 1 112 ? -36.600 -3.793 64.382 1.00 87.69 112 SER A O 1
ATOM 870 N N . LEU A 1 113 ? -38.419 -5.034 63.920 1.00 89.56 113 LEU A N 1
ATOM 871 C CA . LEU A 1 113 ? -37.782 -6.324 64.193 1.00 89.56 113 LEU A CA 1
ATOM 872 C C . LEU A 1 113 ? -36.605 -6.596 63.243 1.00 89.56 113 LEU A C 1
ATOM 874 O O . LEU A 1 113 ? -35.521 -6.991 63.671 1.00 89.56 113 LEU A O 1
ATOM 878 N N . THR A 1 114 ? -36.804 -6.340 61.951 1.00 90.94 114 THR A N 1
ATOM 879 C CA . THR A 1 114 ? -35.777 -6.481 60.914 1.00 90.94 114 THR A CA 1
ATOM 880 C C . THR A 1 114 ? -34.562 -5.595 61.193 1.00 90.94 114 THR A C 1
ATOM 882 O O . THR A 1 114 ? -33.426 -6.031 61.002 1.00 90.94 114 THR A O 1
ATOM 885 N N . LEU A 1 115 ? -34.777 -4.353 61.636 1.00 89.62 115 LEU A N 1
ATOM 886 C CA . LEU A 1 115 ? -33.703 -3.418 61.961 1.00 89.62 115 LEU A CA 1
ATOM 887 C C . LEU A 1 115 ? -32.873 -3.932 63.140 1.00 89.62 115 LEU A C 1
ATOM 889 O O . LEU A 1 115 ? -31.653 -4.027 63.016 1.00 89.62 115 LEU A O 1
ATOM 893 N N . TRP A 1 116 ? -33.533 -4.367 64.216 1.00 90.69 116 TRP A N 1
ATOM 894 C CA . TRP A 1 116 ? -32.856 -4.949 65.374 1.00 90.69 116 TRP A CA 1
ATOM 895 C C . TRP A 1 116 ? -32.055 -6.213 65.015 1.00 90.69 116 TRP A C 1
ATOM 897 O O . TRP A 1 116 ? -30.897 -6.362 65.418 1.00 90.69 116 TRP A O 1
ATOM 907 N N . MET A 1 117 ? -32.633 -7.108 64.202 1.00 90.38 117 MET A N 1
ATOM 908 C CA . MET A 1 117 ? -31.933 -8.305 63.719 1.00 90.38 117 MET A CA 1
ATOM 909 C C . MET A 1 117 ? -30.683 -7.940 62.910 1.00 90.38 117 MET A C 1
ATOM 911 O O . MET A 1 117 ? -29.629 -8.553 63.080 1.00 90.38 117 MET A O 1
ATOM 915 N N . LYS A 1 118 ? -30.794 -6.921 62.049 1.00 89.94 118 LYS A N 1
ATOM 916 C CA . LYS A 1 118 ? -29.686 -6.395 61.245 1.00 89.94 118 LYS A CA 1
ATOM 917 C C . LYS A 1 118 ? -28.599 -5.741 62.103 1.00 89.94 118 LYS A C 1
ATOM 919 O O . LYS A 1 118 ? -27.424 -5.876 61.779 1.00 89.94 118 LYS A O 1
ATOM 924 N N . ASP A 1 119 ? -28.956 -5.059 63.185 1.00 88.69 119 ASP A N 1
ATOM 925 C CA . ASP A 1 119 ? -27.977 -4.473 64.112 1.00 88.69 119 ASP A CA 1
ATOM 926 C C . ASP A 1 119 ? -27.278 -5.549 64.961 1.00 88.69 119 ASP A C 1
ATOM 928 O O . ASP A 1 119 ? -26.124 -5.397 65.356 1.00 88.69 119 ASP A O 1
ATOM 932 N N . SER A 1 120 ? -27.930 -6.699 65.145 1.00 88.31 120 SER A N 1
ATOM 933 C CA . SER A 1 120 ? -27.392 -7.851 65.876 1.00 88.31 120 SER A CA 1
ATOM 934 C C . SER A 1 120 ? -26.471 -8.759 65.041 1.00 88.31 120 SER A C 1
ATOM 936 O O . SER A 1 120 ? -25.975 -9.766 65.556 1.00 88.31 120 SER A O 1
ATOM 938 N N . LEU A 1 121 ? -26.198 -8.423 63.771 1.00 85.62 121 LEU A N 1
ATOM 939 C CA . LEU A 1 121 ? -25.423 -9.257 62.836 1.00 85.62 121 LEU A CA 1
ATOM 940 C C . LEU A 1 121 ? -23.997 -9.574 63.302 1.00 85.62 121 LEU A C 1
ATOM 942 O O . LEU A 1 121 ? -23.475 -10.638 62.969 1.00 85.62 121 LEU A O 1
ATOM 946 N N . GLY A 1 122 ? -23.378 -8.705 64.109 1.00 81.06 122 GLY A N 1
ATOM 947 C CA . GLY A 1 122 ? -22.064 -8.978 64.707 1.00 81.06 122 GLY A CA 1
ATOM 948 C C . GLY A 1 122 ? -22.041 -10.267 65.543 1.00 81.06 122 GLY A C 1
ATOM 949 O O . GLY A 1 122 ? -21.007 -10.926 65.644 1.00 81.06 122 GLY A O 1
ATOM 950 N N . SER A 1 123 ? -23.201 -10.686 66.060 1.00 82.62 123 SER A N 1
ATOM 951 C CA . SER A 1 123 ? -23.365 -11.915 66.842 1.00 82.62 123 SER A CA 1
ATOM 952 C C . SER A 1 123 ? -23.553 -13.177 65.990 1.00 82.62 123 SER A C 1
ATOM 954 O O . SER A 1 123 ? -23.532 -14.274 66.546 1.00 82.62 123 SER A O 1
ATOM 956 N N . LEU A 1 124 ? -23.698 -13.076 64.657 1.00 83.62 124 LEU A N 1
ATOM 957 C CA . LEU A 1 124 ? -23.888 -14.244 63.777 1.00 83.62 124 LEU A CA 1
ATOM 958 C C . LEU A 1 124 ? -22.751 -15.264 63.895 1.00 83.62 124 LEU A C 1
ATOM 960 O O . LEU A 1 124 ? -22.988 -16.473 63.853 1.00 83.62 124 LEU A O 1
ATOM 964 N N . ARG A 1 125 ? -21.513 -14.791 64.087 1.00 82.62 125 ARG A N 1
ATOM 965 C CA . ARG A 1 125 ? -20.336 -15.656 64.271 1.00 82.62 125 ARG A CA 1
ATOM 966 C C . ARG A 1 125 ? -20.435 -16.524 65.528 1.00 82.62 125 ARG A C 1
ATOM 968 O O . ARG A 1 125 ? -19.866 -17.608 65.547 1.00 82.62 125 ARG A O 1
ATOM 975 N N . ASN A 1 126 ? -21.221 -16.107 66.515 1.00 86.50 126 ASN A N 1
ATOM 976 C CA . ASN A 1 126 ? -21.400 -16.823 67.777 1.00 86.50 126 ASN A CA 1
ATOM 977 C C . ASN A 1 126 ? -22.626 -17.755 67.767 1.00 86.50 126 ASN A C 1
ATOM 979 O O . ASN A 1 126 ? -22.847 -18.481 68.733 1.00 86.50 126 ASN A O 1
ATOM 983 N N . LEU A 1 127 ? -23.434 -17.740 66.698 1.00 87.38 127 LEU A N 1
ATOM 984 C CA . LEU A 1 127 ? -24.590 -18.625 66.557 1.00 87.38 127 LEU A CA 1
ATOM 985 C C . LEU A 1 127 ? -24.187 -20.049 66.168 1.00 87.38 127 LEU A C 1
ATOM 987 O O . LEU A 1 127 ? -23.228 -20.254 65.418 1.00 87.38 127 LEU A O 1
ATOM 991 N N . SER A 1 128 ? -24.986 -21.021 66.618 1.00 89.00 128 SER A N 1
ATOM 992 C CA . SER A 1 128 ? -24.918 -22.402 66.136 1.00 89.00 128 SER A CA 1
ATOM 993 C C . SER A 1 128 ? -25.318 -22.484 64.655 1.00 89.00 128 SER A C 1
ATOM 995 O O . SER A 1 128 ? -26.069 -21.637 64.166 1.00 89.00 128 SER A O 1
ATOM 997 N N . GLN A 1 129 ? -24.853 -23.505 63.927 1.00 88.12 129 GLN A N 1
ATOM 998 C CA . GLN A 1 129 ? -25.189 -23.663 62.505 1.00 88.12 129 GLN A CA 1
ATOM 999 C C . GLN A 1 129 ? -26.714 -23.702 62.241 1.00 88.12 129 GLN A C 1
ATOM 1001 O O . GLN A 1 129 ? -27.169 -22.942 61.388 1.00 88.12 129 GLN A O 1
ATOM 1006 N N . PRO A 1 130 ? -27.534 -24.445 63.015 1.00 89.25 130 PRO A N 1
ATOM 1007 C CA . PRO A 1 130 ? -28.989 -24.435 62.845 1.00 89.25 130 PRO A CA 1
ATOM 1008 C C . PRO A 1 130 ? -29.640 -23.062 63.072 1.00 89.25 130 PRO A C 1
ATOM 1010 O O . PRO A 1 130 ? -30.623 -22.721 62.413 1.00 89.25 130 PRO A O 1
ATOM 1013 N N . ASP A 1 131 ? -29.118 -22.264 64.009 1.00 89.25 131 ASP A N 1
ATOM 1014 C CA . ASP A 1 131 ? -29.627 -20.910 64.263 1.00 89.25 131 ASP A CA 1
ATOM 1015 C C . ASP A 1 131 ? -29.233 -19.950 63.131 1.00 89.25 131 ASP A C 1
ATOM 1017 O O . ASP A 1 131 ? -30.023 -19.088 62.751 1.00 89.25 131 ASP A O 1
ATOM 1021 N N . ARG A 1 132 ? -28.042 -20.127 62.541 1.00 88.50 132 ARG A N 1
ATOM 1022 C CA . ARG A 1 132 ? -27.633 -19.387 61.337 1.00 88.50 132 ARG A CA 1
ATOM 1023 C C . ARG A 1 132 ? -28.519 -19.726 60.144 1.00 88.50 132 ARG A C 1
ATOM 1025 O O . ARG A 1 132 ? -28.973 -18.812 59.466 1.00 88.50 132 ARG A O 1
ATOM 1032 N N . ASP A 1 133 ? -28.806 -21.002 59.904 1.00 88.81 133 ASP A N 1
ATOM 1033 C CA . ASP A 1 133 ? -29.677 -21.412 58.794 1.00 88.81 133 ASP A CA 1
ATOM 1034 C C . ASP A 1 133 ? -31.101 -20.867 58.972 1.00 88.81 133 ASP A C 1
ATOM 1036 O O . ASP A 1 133 ? -31.705 -20.383 58.014 1.00 88.81 133 ASP A O 1
ATOM 1040 N N . THR A 1 134 ? -31.589 -20.845 60.218 1.00 91.31 134 THR A N 1
ATOM 1041 C CA . THR A 1 134 ? -32.856 -20.194 60.585 1.00 91.31 134 THR A CA 1
ATOM 1042 C C . THR A 1 134 ? -32.813 -18.705 60.242 1.00 91.31 134 THR A C 1
ATOM 1044 O O . THR A 1 134 ? -33.701 -18.221 59.551 1.00 91.31 134 THR A O 1
ATOM 1047 N N . PHE A 1 135 ? -31.760 -17.987 60.646 1.00 91.62 135 PHE A N 1
ATOM 1048 C CA . PHE A 1 135 ? -31.597 -16.564 60.340 1.00 91.62 135 PHE A CA 1
ATOM 1049 C C . PHE A 1 135 ? -31.621 -16.280 58.832 1.00 91.62 135 PHE A C 1
ATOM 1051 O O . PHE A 1 135 ? -32.290 -15.353 58.377 1.00 91.62 135 PHE A O 1
ATOM 1058 N N . LEU A 1 136 ? -30.920 -17.097 58.040 1.00 90.94 136 LEU A N 1
ATOM 1059 C CA . LEU A 1 136 ? -30.834 -16.937 56.586 1.00 90.94 136 LEU A CA 1
ATOM 1060 C C . LEU A 1 136 ? -32.155 -17.241 55.855 1.00 90.94 136 LEU A C 1
ATOM 1062 O O . LEU A 1 136 ? -32.308 -16.843 54.695 1.00 90.94 136 LEU A O 1
ATOM 1066 N N . ALA A 1 137 ? -33.091 -17.934 56.510 1.00 91.88 137 ALA A N 1
ATOM 1067 C CA . ALA A 1 137 ? -34.413 -18.260 55.979 1.00 91.88 137 ALA A CA 1
ATOM 1068 C C . ALA A 1 137 ? -35.466 -17.160 56.223 1.00 91.88 137 ALA A C 1
ATOM 1070 O O . ALA A 1 137 ? -36.541 -17.228 55.632 1.00 91.88 137 ALA A O 1
ATOM 1071 N N . ILE A 1 138 ? -35.177 -16.156 57.061 1.00 92.56 138 ILE A N 1
ATOM 1072 C CA . ILE A 1 138 ? -36.146 -15.116 57.443 1.00 92.56 138 ILE A CA 1
ATOM 1073 C C . ILE A 1 138 ? -36.099 -13.935 56.454 1.00 92.56 138 ILE A C 1
ATOM 1075 O O . ILE A 1 138 ? -35.009 -13.457 56.122 1.00 92.56 138 ILE A O 1
ATOM 1079 N N . PRO A 1 139 ? -37.257 -13.400 56.014 1.00 93.44 139 PRO A N 1
ATOM 1080 C CA . PRO A 1 139 ? -37.327 -12.306 55.052 1.00 93.44 139 PRO A CA 1
ATOM 1081 C C . PRO A 1 139 ? -37.011 -10.935 55.664 1.00 93.44 139 PRO A C 1
ATOM 1083 O O . PRO A 1 139 ? -37.906 -10.176 56.041 1.00 93.44 139 PRO A O 1
ATOM 1086 N N . ILE A 1 140 ? -35.721 -10.602 55.749 1.00 92.75 140 ILE A N 1
ATOM 1087 C CA . ILE A 1 140 ? -35.242 -9.355 56.374 1.00 92.75 140 ILE A CA 1
ATOM 1088 C C . ILE A 1 140 ? -34.528 -8.403 55.408 1.00 92.75 140 ILE A C 1
ATOM 1090 O O . ILE A 1 140 ? -34.380 -7.218 55.718 1.00 92.75 140 ILE A O 1
ATOM 1094 N N . PHE A 1 141 ? -34.072 -8.859 54.241 1.00 92.69 141 PHE A N 1
ATOM 1095 C CA . PHE A 1 141 ? -33.342 -8.014 53.289 1.00 92.69 141 PHE A CA 1
ATOM 1096 C C . PHE A 1 141 ? -34.225 -7.608 52.116 1.00 92.69 141 PHE A C 1
ATOM 1098 O O . PHE A 1 141 ? -34.966 -8.424 51.579 1.00 92.69 141 PHE A O 1
ATOM 1105 N N . GLU A 1 142 ? -34.152 -6.333 51.733 1.00 92.25 142 GLU A N 1
ATOM 1106 C CA . GLU A 1 142 ? -34.863 -5.839 50.558 1.00 92.25 142 GLU A CA 1
ATOM 1107 C C . GLU A 1 142 ? -34.113 -6.251 49.296 1.00 92.25 142 GLU A C 1
ATOM 1109 O O . GLU A 1 142 ? -32.910 -6.017 49.175 1.00 92.25 142 GLU A O 1
ATOM 1114 N N . ALA A 1 143 ? -34.840 -6.829 48.351 1.00 92.88 143 ALA A N 1
ATOM 1115 C CA . ALA A 1 143 ? -34.337 -7.161 47.033 1.00 92.88 143 ALA A CA 1
ATOM 1116 C C . ALA A 1 143 ? -35.429 -6.948 45.981 1.00 92.88 143 ALA A C 1
ATOM 1118 O O . ALA A 1 143 ? -36.621 -6.856 46.285 1.00 92.88 143 ALA A O 1
ATOM 1119 N N . GLN A 1 144 ? -35.015 -6.852 44.726 1.00 93.81 144 GLN A N 1
ATOM 1120 C CA . GLN A 1 144 ? -35.886 -6.610 43.584 1.00 93.81 144 GLN A CA 1
ATOM 1121 C C . GLN A 1 144 ? -35.581 -7.650 42.501 1.00 93.81 144 GLN A C 1
ATOM 1123 O O . GLN A 1 144 ? -34.424 -8.019 42.292 1.00 93.81 144 GLN A O 1
ATOM 1128 N N . ARG A 1 145 ? -36.614 -8.156 41.813 1.00 91.94 145 ARG A N 1
ATOM 1129 C CA . ARG A 1 145 ? -36.404 -9.020 40.636 1.00 91.94 145 ARG A CA 1
ATOM 1130 C C . ARG A 1 145 ? -35.743 -8.232 39.508 1.00 91.94 145 ARG A C 1
ATOM 1132 O O . ARG A 1 145 ? -35.994 -7.036 39.373 1.00 91.94 145 ARG A O 1
ATOM 1139 N N . GLY A 1 146 ? -34.978 -8.891 38.644 1.00 88.19 146 GLY A N 1
ATOM 1140 C CA . GLY A 1 146 ? -34.631 -8.284 37.356 1.00 88.19 146 GLY A CA 1
ATOM 1141 C C . GLY A 1 146 ? -35.883 -7.944 36.526 1.00 88.19 146 GLY A C 1
ATOM 1142 O O . GLY A 1 146 ? -36.949 -8.527 36.729 1.00 88.19 146 GLY A O 1
ATOM 1143 N N . GLY A 1 147 ? -35.775 -6.996 35.596 1.00 86.06 147 GLY A N 1
ATOM 1144 C CA . GLY A 1 147 ? -36.845 -6.584 34.680 1.00 86.06 147 GLY A CA 1
ATOM 1145 C C . GLY A 1 147 ? -37.306 -5.128 34.825 1.00 86.06 147 GLY A C 1
ATOM 1146 O O . GLY A 1 147 ? -36.764 -4.351 35.606 1.00 86.06 147 GLY A O 1
ATOM 1147 N N . ARG A 1 148 ? -38.302 -4.738 34.012 1.00 72.00 148 ARG A N 1
ATOM 1148 C CA . ARG A 1 148 ? -38.762 -3.341 33.854 1.00 72.00 148 ARG A CA 1
ATOM 1149 C C . ARG A 1 148 ? -39.678 -2.836 34.983 1.00 72.00 148 ARG A C 1
ATOM 1151 O O . ARG A 1 148 ? -39.777 -1.629 35.159 1.00 72.00 148 ARG A O 1
ATOM 1158 N N . THR A 1 149 ? -40.347 -3.719 35.726 1.00 68.94 149 THR A N 1
ATOM 1159 C CA . THR A 1 149 ? -41.472 -3.352 36.619 1.00 68.94 149 THR A CA 1
ATOM 1160 C C . THR A 1 149 ? -41.492 -4.148 37.926 1.00 68.94 149 THR A C 1
ATOM 1162 O O . THR A 1 149 ? -42.539 -4.598 38.389 1.00 68.94 149 THR A O 1
ATOM 1165 N N . SER A 1 150 ? -40.329 -4.386 38.519 1.00 72.75 150 SER A N 1
ATOM 1166 C CA . SER A 1 150 ? -40.214 -5.185 39.738 1.00 72.75 150 SER A CA 1
ATOM 1167 C C . SER A 1 150 ? -40.301 -4.321 40.997 1.00 72.75 150 SER A C 1
ATOM 1169 O O . SER A 1 150 ? -39.560 -3.357 41.171 1.00 72.75 150 SER A O 1
ATOM 1171 N N . THR A 1 151 ? -41.208 -4.680 41.902 1.00 82.38 151 THR A N 1
ATOM 1172 C CA . THR A 1 151 ? -41.309 -4.072 43.231 1.00 82.38 151 THR A CA 1
ATOM 1173 C C . THR A 1 151 ? -40.253 -4.656 44.169 1.00 82.38 151 THR A C 1
ATOM 1175 O O . THR A 1 151 ? -39.853 -5.817 44.043 1.00 82.38 151 THR A O 1
ATOM 1178 N N . LYS A 1 152 ? -39.782 -3.841 45.119 1.00 87.31 152 LYS A N 1
ATOM 1179 C CA . LYS A 1 152 ? -38.919 -4.316 46.206 1.00 87.31 152 LYS A CA 1
ATOM 1180 C C . LYS A 1 152 ? -39.730 -5.205 47.149 1.00 87.31 152 LYS A C 1
ATOM 1182 O O . LYS A 1 152 ? -40.837 -4.837 47.540 1.00 87.31 152 LYS A O 1
ATOM 1187 N N . ALA A 1 153 ? -39.160 -6.337 47.538 1.00 88.75 153 ALA A N 1
ATOM 1188 C CA . ALA A 1 153 ? -39.726 -7.262 48.511 1.00 88.75 153 ALA A CA 1
ATOM 1189 C C . ALA A 1 153 ? -38.685 -7.604 49.580 1.00 88.75 153 ALA A C 1
ATOM 1191 O O . ALA A 1 153 ? -37.483 -7.593 49.311 1.00 88.75 153 ALA A O 1
ATOM 1192 N N . LEU A 1 154 ? -39.151 -7.907 50.792 1.00 91.06 154 LEU A N 1
ATOM 1193 C CA . LEU A 1 154 ? -38.307 -8.478 51.837 1.00 91.06 154 LEU A CA 1
ATOM 1194 C C . LEU A 1 154 ? -38.201 -9.983 51.610 1.00 91.06 154 LEU A C 1
ATOM 1196 O O . LEU A 1 154 ? -39.228 -10.651 51.504 1.00 91.06 154 LEU A O 1
ATOM 1200 N N . LEU A 1 155 ? -36.975 -10.496 51.517 1.00 92.06 155 LEU A N 1
ATOM 1201 C CA . LEU A 1 155 ? -36.705 -11.888 51.164 1.00 92.06 155 LEU A CA 1
ATOM 1202 C C . LEU A 1 155 ? -35.662 -12.535 52.071 1.00 92.06 155 LEU A C 1
ATOM 1204 O O . LEU A 1 155 ? -34.858 -11.827 52.698 1.00 92.06 155 LEU A O 1
ATOM 1208 N N . PRO A 1 156 ? -35.682 -13.878 52.160 1.00 92.38 156 PRO A N 1
ATOM 1209 C CA . PRO A 1 156 ? -34.643 -14.636 52.834 1.00 92.38 156 PRO A CA 1
ATOM 1210 C C . PRO A 1 156 ? -33.270 -14.330 52.242 1.00 92.38 156 PRO A C 1
ATOM 1212 O O . PRO A 1 156 ? -33.110 -14.249 51.023 1.00 92.38 156 PRO A O 1
ATOM 1215 N N . THR A 1 157 ? -32.247 -14.247 53.091 1.00 91.62 157 THR A N 1
ATOM 1216 C CA . THR A 1 157 ? -30.856 -14.039 52.653 1.00 91.62 157 THR A CA 1
ATOM 1217 C C . THR A 1 157 ? -30.419 -15.108 51.643 1.00 91.62 157 THR A C 1
ATOM 1219 O O . THR A 1 157 ? -29.649 -14.824 50.731 1.00 91.62 157 THR A O 1
ATOM 1222 N N . THR A 1 158 ? -30.943 -16.333 51.758 1.00 89.31 158 THR A N 1
ATOM 1223 C CA . THR A 1 158 ? -30.653 -17.451 50.837 1.00 89.31 158 THR A CA 1
ATOM 1224 C C . THR A 1 158 ? -31.192 -17.289 49.409 1.00 89.31 158 THR A C 1
ATOM 1226 O O . THR A 1 158 ? -30.746 -18.014 48.524 1.00 89.31 158 THR A O 1
ATOM 1229 N N . GLU A 1 159 ? -32.106 -16.350 49.157 1.00 91.19 159 GLU A N 1
ATOM 1230 C CA . GLU A 1 159 ? -32.738 -16.157 47.840 1.00 91.19 159 GLU A CA 1
ATOM 1231 C C . GLU A 1 159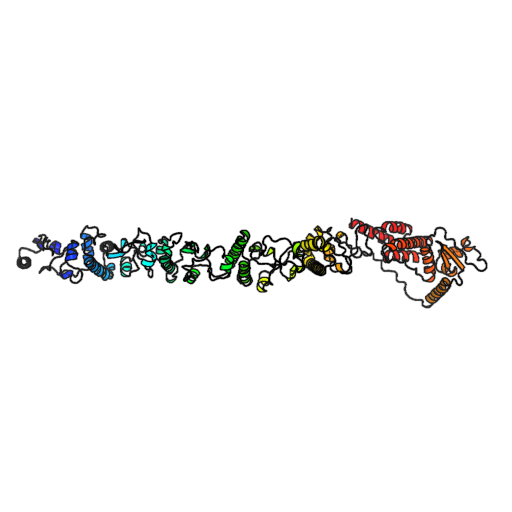 ? -32.217 -14.914 47.098 1.00 91.19 159 GLU A C 1
ATOM 1233 O O . GLU A 1 159 ? -32.557 -14.676 45.936 1.00 91.19 159 GLU A O 1
ATOM 1238 N N . ILE A 1 160 ? -31.365 -14.124 47.754 1.00 93.62 160 ILE A N 1
ATOM 1239 C CA . ILE A 1 160 ? -30.882 -12.836 47.257 1.00 93.62 160 ILE A CA 1
ATOM 1240 C C . ILE A 1 160 ? -29.471 -12.988 46.694 1.00 93.62 160 ILE A C 1
ATOM 1242 O O . ILE A 1 160 ? -28.613 -13.632 47.297 1.00 93.62 160 ILE A O 1
ATOM 1246 N N . HIS A 1 161 ? -29.222 -12.350 45.553 1.00 94.62 161 HIS A N 1
ATOM 1247 C CA . HIS A 1 161 ? -27.876 -12.111 45.047 1.00 94.62 161 HIS A CA 1
ATOM 1248 C C . HIS A 1 161 ? -27.503 -10.646 45.273 1.00 94.62 161 HIS A C 1
ATOM 1250 O O . HIS A 1 161 ? -28.212 -9.739 44.842 1.00 94.62 161 HIS A O 1
ATOM 1256 N N . MET A 1 162 ? -26.400 -10.402 45.965 1.00 95.56 162 MET A N 1
ATOM 1257 C CA . MET A 1 162 ? -25.911 -9.054 46.222 1.00 95.56 162 MET A CA 1
ATOM 1258 C C . MET A 1 162 ? -25.016 -8.602 45.069 1.00 95.56 162 MET A C 1
ATOM 1260 O O . MET A 1 162 ? -24.119 -9.340 44.658 1.00 95.56 162 MET A O 1
ATOM 1264 N N . LEU A 1 163 ? -25.269 -7.399 44.556 1.00 93.69 163 LEU A N 1
ATOM 1265 C CA . LEU A 1 163 ? -24.441 -6.778 43.529 1.00 93.69 163 LEU A CA 1
ATOM 1266 C C . LEU A 1 163 ? -23.056 -6.385 44.077 1.00 93.69 163 LEU A C 1
ATOM 1268 O O . LEU A 1 163 ? -22.914 -6.150 45.284 1.00 93.69 163 LEU A O 1
ATOM 1272 N N . PRO A 1 164 ? -22.046 -6.271 43.198 1.00 91.38 164 PRO A N 1
ATOM 1273 C CA . PRO A 1 164 ? -20.736 -5.758 43.569 1.00 91.38 164 PRO A CA 1
ATOM 1274 C C . PRO A 1 164 ? -20.798 -4.329 44.121 1.00 91.38 164 PRO A C 1
ATOM 1276 O O . PRO A 1 164 ? -21.703 -3.546 43.812 1.00 91.38 164 PRO A O 1
ATOM 1279 N N . LEU A 1 165 ? -19.786 -3.962 44.906 1.00 88.50 165 LEU A N 1
ATOM 1280 C CA . LEU A 1 165 ? -19.633 -2.601 45.411 1.00 88.50 165 LEU A CA 1
ATOM 1281 C C . LEU A 1 165 ? -19.531 -1.594 44.250 1.00 88.50 165 LEU A C 1
ATOM 1283 O O . LEU A 1 165 ? -18.775 -1.788 43.303 1.00 88.50 165 LEU A O 1
ATOM 1287 N N . GLY A 1 166 ? -20.274 -0.489 44.347 1.00 86.12 166 GLY A N 1
ATOM 1288 C CA . GLY A 1 166 ? -20.279 0.579 43.342 1.00 86.12 166 GLY A CA 1
ATOM 1289 C C . GLY A 1 166 ? -21.300 0.394 42.215 1.00 86.12 166 GLY A C 1
ATOM 1290 O O . GLY A 1 166 ? -21.540 1.343 41.472 1.00 86.12 166 GLY A O 1
ATOM 1291 N N . VAL A 1 167 ? -21.961 -0.765 42.125 1.00 90.38 167 VAL A N 1
ATOM 1292 C CA . VAL A 1 167 ? -23.051 -0.989 41.168 1.00 90.38 167 VAL A CA 1
ATOM 1293 C C . VAL A 1 167 ? -24.397 -0.743 41.836 1.00 90.38 167 VAL A C 1
ATOM 1295 O O . VAL A 1 167 ? -24.730 -1.372 42.838 1.00 90.38 167 VAL A O 1
ATOM 1298 N N . GLN A 1 168 ? -25.188 0.154 41.249 1.00 91.06 168 GLN A N 1
ATOM 1299 C CA . GLN A 1 168 ? -26.567 0.393 41.668 1.00 91.06 168 GLN A CA 1
ATOM 1300 C C . GLN A 1 168 ? -27.526 -0.483 40.864 1.00 91.06 168 GLN A C 1
ATOM 1302 O O . GLN A 1 168 ? -27.485 -0.509 39.631 1.00 91.06 168 GLN A O 1
ATOM 1307 N N . LEU A 1 169 ? -28.438 -1.156 41.558 1.00 91.50 169 LEU A N 1
ATOM 1308 C CA . LEU A 1 169 ? -29.448 -2.026 40.974 1.00 91.50 169 LEU A CA 1
ATOM 1309 C C . LEU A 1 169 ? -30.354 -1.262 40.009 1.00 91.50 169 LEU A C 1
ATOM 1311 O O . LEU A 1 169 ? -30.662 -1.773 38.938 1.00 91.50 169 LEU A O 1
ATOM 1315 N N . SER A 1 170 ? -30.715 -0.018 40.327 1.00 89.88 170 SER A N 1
ATOM 1316 C CA . SER A 1 170 ? -31.505 0.856 39.447 1.00 89.88 170 SER A CA 1
ATOM 1317 C C . SER A 1 170 ? -30.879 1.048 38.058 1.00 89.88 170 SER A C 1
ATOM 1319 O O . SER A 1 170 ? -31.612 1.165 37.078 1.00 89.88 170 SER A O 1
ATOM 1321 N N . SER A 1 171 ? -29.547 1.021 37.953 1.00 89.19 171 SER A N 1
ATOM 1322 C CA . SER A 1 171 ? -28.819 1.209 36.692 1.00 89.19 171 SER A CA 1
ATOM 1323 C C . SER A 1 171 ? -28.884 -0.002 35.762 1.00 89.19 171 SER A C 1
ATOM 1325 O O . SER A 1 171 ? -28.746 0.161 34.551 1.00 89.19 171 SER A O 1
ATOM 1327 N N . ILE A 1 172 ? -29.076 -1.211 36.304 1.00 91.06 172 ILE A N 1
ATOM 1328 C CA . ILE A 1 172 ? -28.963 -2.469 35.543 1.00 91.06 172 ILE A CA 1
ATOM 1329 C C . ILE A 1 172 ? -30.170 -3.407 35.679 1.00 91.06 172 ILE A C 1
ATOM 1331 O O . ILE A 1 172 ? -30.255 -4.383 34.934 1.00 91.06 172 ILE A O 1
ATOM 1335 N N . ALA A 1 173 ? -31.125 -3.120 36.573 1.00 91.25 173 ALA A N 1
ATOM 1336 C CA . ALA A 1 173 ? -32.257 -3.993 36.902 1.00 91.25 173 ALA A CA 1
ATOM 1337 C C . ALA A 1 173 ? -33.014 -4.476 35.662 1.00 91.25 173 ALA A C 1
ATOM 1339 O O . ALA A 1 173 ? -33.321 -5.662 35.558 1.00 91.25 173 ALA A O 1
ATOM 1340 N N . ARG A 1 174 ? -33.239 -3.585 34.686 1.00 91.00 174 ARG A N 1
ATOM 1341 C CA . ARG A 1 174 ? -33.929 -3.884 33.419 1.00 91.00 174 ARG A CA 1
ATOM 1342 C C . ARG A 1 174 ? -33.293 -5.043 32.639 1.00 91.00 174 ARG A C 1
ATOM 1344 O O . ARG A 1 174 ? -34.019 -5.757 31.953 1.00 91.00 174 ARG A O 1
ATOM 1351 N N . TYR A 1 175 ? -31.981 -5.229 32.763 1.00 91.62 175 TYR A N 1
ATOM 1352 C CA . TYR A 1 175 ? -31.194 -6.212 32.015 1.00 91.62 175 TYR A CA 1
ATOM 1353 C C . TYR A 1 175 ? -30.827 -7.441 32.855 1.00 91.62 175 TYR A C 1
ATOM 1355 O O . TYR A 1 175 ? -30.132 -8.331 32.373 1.00 91.62 175 TYR A O 1
ATOM 1363 N N . LEU A 1 176 ? -31.285 -7.519 34.107 1.00 92.94 176 LEU A N 1
ATOM 1364 C CA . LEU A 1 176 ? -31.088 -8.689 34.958 1.00 92.94 176 LEU A CA 1
ATOM 1365 C C . LEU A 1 176 ? -32.211 -9.731 34.760 1.00 92.94 176 LEU A C 1
ATOM 1367 O O . LEU A 1 176 ? -33.331 -9.380 34.379 1.00 92.94 176 LEU A O 1
ATOM 1371 N N . PRO A 1 177 ? -31.955 -11.025 35.036 1.00 92.44 177 PRO A N 1
ATOM 1372 C CA . PRO A 1 177 ? -32.955 -12.083 34.917 1.00 92.44 177 PRO A CA 1
ATOM 1373 C C . PRO A 1 177 ? -34.171 -11.848 35.821 1.00 92.44 177 PRO A C 1
ATOM 1375 O O . PRO A 1 177 ? -34.035 -11.644 37.026 1.00 92.44 177 PRO A O 1
ATOM 1378 N N . GLN A 1 178 ? -35.376 -11.968 35.258 1.00 90.75 178 GLN A N 1
ATOM 1379 C CA . GLN A 1 178 ? -36.630 -11.798 36.007 1.00 90.75 178 GLN A CA 1
ATOM 1380 C C . GLN A 1 178 ? -36.886 -12.907 37.040 1.00 90.75 178 GLN A C 1
ATOM 1382 O O . GLN A 1 178 ? -37.675 -12.727 37.962 1.00 90.75 178 GLN A O 1
ATOM 1387 N N . SER A 1 179 ? -36.222 -14.055 36.900 1.00 90.00 179 SER A N 1
ATOM 1388 C CA . SER A 1 179 ? -36.329 -15.201 37.811 1.00 90.00 179 SER A CA 1
ATOM 1389 C C . SER A 1 179 ? -35.514 -15.047 39.098 1.00 90.00 179 SER A C 1
ATOM 1391 O O . SER A 1 179 ? -35.629 -15.886 39.985 1.00 90.00 179 SER A O 1
ATOM 1393 N N . THR A 1 180 ? -34.659 -14.028 39.192 1.00 92.19 180 THR A N 1
ATOM 1394 C CA . THR A 1 180 ? -33.665 -13.897 40.262 1.00 92.19 180 THR A CA 1
ATOM 1395 C C . THR A 1 180 ? -33.842 -12.571 40.991 1.00 92.19 180 THR A C 1
ATOM 1397 O O . THR A 1 180 ? -34.141 -11.549 40.370 1.00 92.19 180 THR A O 1
ATOM 1400 N N . TYR A 1 181 ? -33.648 -12.587 42.309 1.00 93.88 181 TYR A N 1
ATOM 1401 C CA . TYR A 1 181 ? -33.687 -11.393 43.145 1.00 93.88 181 TYR A CA 1
ATOM 1402 C C . TYR A 1 181 ? -32.290 -10.844 43.391 1.00 93.88 181 TYR A C 1
ATOM 1404 O O . TYR A 1 181 ? -31.367 -11.586 43.738 1.00 93.88 181 TYR A O 1
ATOM 1412 N N . PHE A 1 182 ? -32.170 -9.530 43.240 1.00 95.00 182 PHE A N 1
ATOM 1413 C CA . PHE A 1 182 ? -30.930 -8.795 43.406 1.00 95.00 182 PHE A CA 1
ATOM 1414 C C . PHE A 1 182 ? -31.088 -7.707 44.462 1.00 95.00 182 PHE A C 1
ATOM 1416 O O . PHE A 1 182 ? -32.160 -7.116 44.603 1.00 95.00 182 PHE A O 1
ATOM 1423 N N . ALA A 1 183 ? -30.011 -7.433 45.186 1.00 94.94 183 ALA A N 1
ATOM 1424 C CA . ALA A 1 183 ? -29.915 -6.319 46.116 1.00 94.94 183 ALA A CA 1
ATOM 1425 C C . ALA A 1 183 ? -28.668 -5.489 45.808 1.00 94.94 183 ALA A C 1
ATOM 1427 O O . ALA A 1 183 ? -27.654 -6.030 45.361 1.00 94.94 183 ALA A O 1
ATOM 1428 N N . ASP A 1 184 ? -28.740 -4.186 46.078 1.00 94.19 184 ASP A N 1
ATOM 1429 C CA . ASP A 1 184 ? -27.559 -3.325 46.098 1.00 94.19 184 ASP A CA 1
ATOM 1430 C C . ASP A 1 184 ? -26.521 -3.859 47.090 1.00 94.19 184 ASP A C 1
ATOM 1432 O O . ASP A 1 184 ? -26.863 -4.527 48.076 1.00 94.19 184 ASP A O 1
ATOM 1436 N N . TYR A 1 185 ? -25.250 -3.523 46.861 1.00 92.56 185 TYR A N 1
ATOM 1437 C CA . TYR A 1 185 ? -24.212 -3.818 47.839 1.00 92.56 185 TYR A CA 1
ATOM 1438 C C . TYR A 1 185 ? -24.580 -3.215 49.200 1.00 92.56 185 TYR A C 1
ATOM 1440 O O . TYR A 1 185 ? -24.802 -2.010 49.340 1.00 92.56 185 TYR A O 1
ATOM 1448 N N . ASN A 1 186 ? -24.618 -4.061 50.226 1.00 91.31 186 ASN A N 1
ATOM 1449 C CA . ASN A 1 186 ? -24.959 -3.655 51.577 1.00 91.31 186 ASN A CA 1
ATOM 1450 C C . ASN A 1 186 ? -24.083 -4.409 52.579 1.00 91.31 186 ASN A C 1
ATOM 1452 O O . ASN A 1 186 ? -24.098 -5.636 52.620 1.00 91.31 186 ASN A O 1
ATOM 1456 N N . PHE A 1 187 ? -23.367 -3.679 53.437 1.00 90.81 187 PHE A N 1
ATOM 1457 C CA . PHE A 1 187 ? -22.440 -4.267 54.412 1.00 90.81 187 PHE A CA 1
ATOM 1458 C C . PHE A 1 187 ? -23.107 -5.261 55.386 1.00 90.81 187 PHE A C 1
ATOM 1460 O O . PHE A 1 187 ? -22.507 -6.240 55.838 1.00 90.81 187 PHE A O 1
ATOM 1467 N N . ARG A 1 188 ? -24.383 -5.036 55.715 1.00 91.31 188 ARG A N 1
ATOM 1468 C CA . ARG A 1 188 ? -25.152 -5.936 56.580 1.00 91.31 188 ARG A CA 1
ATOM 1469 C C . ARG A 1 188 ? -25.486 -7.236 55.842 1.00 91.31 188 ARG A C 1
ATOM 1471 O O . ARG A 1 188 ? -25.318 -8.318 56.397 1.00 91.31 188 ARG A O 1
ATOM 1478 N N . LEU A 1 189 ? -25.888 -7.140 54.574 1.00 91.50 189 LEU A N 1
ATOM 1479 C CA . LEU A 1 189 ? -26.137 -8.313 53.730 1.00 91.50 189 LEU A CA 1
ATOM 1480 C C . LEU A 1 189 ? -24.844 -9.095 53.456 1.00 91.50 189 LEU A C 1
ATOM 1482 O O . LEU A 1 189 ? -24.842 -10.316 53.574 1.00 91.50 189 LEU A O 1
ATOM 1486 N N . SER A 1 190 ? -23.730 -8.411 53.185 1.00 91.12 190 SER A N 1
ATOM 1487 C CA . SER A 1 190 ? -22.429 -9.060 52.977 1.00 91.12 190 SER A CA 1
ATOM 1488 C C . SER A 1 190 ? -21.960 -9.822 54.220 1.00 91.12 190 SER A C 1
ATOM 1490 O O . SER A 1 190 ? -21.402 -10.909 54.104 1.00 91.12 190 SER A O 1
ATOM 1492 N N . THR A 1 191 ? -22.234 -9.293 55.418 1.00 89.94 191 THR A N 1
ATOM 1493 C CA . THR A 1 191 ? -21.942 -9.980 56.687 1.00 89.94 191 THR A CA 1
ATOM 1494 C C . THR A 1 191 ? -22.785 -11.247 56.845 1.00 89.94 191 THR A C 1
ATOM 1496 O O . THR A 1 191 ? -22.267 -12.276 57.277 1.00 89.94 191 THR A O 1
ATOM 1499 N N . ALA A 1 192 ? -24.066 -11.198 56.466 1.00 88.38 192 ALA A N 1
ATOM 1500 C CA . ALA A 1 192 ? -24.954 -12.360 56.502 1.00 88.38 192 ALA A CA 1
ATOM 1501 C C . ALA A 1 192 ? -24.588 -13.424 55.449 1.00 88.38 192 ALA A C 1
ATOM 1503 O O . ALA A 1 192 ? -24.738 -14.616 55.705 1.00 88.38 192 ALA A O 1
ATOM 1504 N N . LEU A 1 193 ? -24.081 -13.006 54.287 1.00 88.69 193 LEU A N 1
ATOM 1505 C CA . LEU A 1 193 ? -23.643 -13.883 53.196 1.00 88.69 193 LEU A CA 1
ATOM 1506 C C . LEU A 1 193 ? -22.202 -14.396 53.350 1.00 88.69 193 LEU A C 1
ATOM 1508 O O . LEU A 1 193 ? -21.701 -15.084 52.460 1.00 88.69 193 LEU A O 1
ATOM 1512 N N . TYR A 1 194 ? -21.520 -14.095 54.457 1.00 85.12 194 TYR A N 1
ATOM 1513 C CA . TYR A 1 194 ? -20.138 -14.516 54.668 1.00 85.12 194 TYR A CA 1
ATOM 1514 C C . TYR A 1 194 ? -19.987 -16.044 54.539 1.00 85.12 194 TYR A C 1
ATOM 1516 O O . TYR A 1 194 ? -20.669 -16.808 55.222 1.00 85.12 194 TYR A O 1
ATOM 1524 N N . GLY A 1 195 ? -19.092 -16.492 53.652 1.00 77.81 195 GLY A N 1
ATOM 1525 C CA . GLY A 1 195 ? -18.903 -17.912 53.319 1.00 77.81 195 GLY A CA 1
ATOM 1526 C C . GLY A 1 195 ? -19.817 -18.452 52.208 1.00 77.81 195 GLY A C 1
ATOM 1527 O O . GLY A 1 195 ? -19.706 -19.625 51.861 1.00 77.81 195 GLY A O 1
ATOM 1528 N N . ARG A 1 196 ? -20.690 -17.622 51.616 1.00 80.31 196 ARG A N 1
ATOM 1529 C CA . ARG A 1 196 ? -21.552 -17.968 50.469 1.00 80.31 196 ARG A CA 1
ATOM 1530 C C . ARG A 1 196 ? -21.181 -17.160 49.226 1.00 80.31 196 ARG A C 1
ATOM 1532 O O . ARG A 1 196 ? -21.926 -16.284 48.787 1.00 80.31 196 ARG A O 1
ATOM 1539 N N . SER A 1 197 ? -20.033 -17.489 48.638 1.00 74.88 197 SER A N 1
ATOM 1540 C CA . SER A 1 197 ? -19.485 -16.802 47.459 1.00 74.88 197 SER A CA 1
ATOM 1541 C C . SER A 1 197 ? -20.480 -16.691 46.298 1.00 74.88 197 SER A C 1
ATOM 1543 O O . SER A 1 197 ? -20.595 -15.629 45.707 1.00 74.88 197 SER A O 1
ATOM 1545 N N . ASN A 1 198 ? -21.290 -17.721 46.033 1.00 83.75 198 ASN A N 1
ATOM 1546 C CA . ASN A 1 198 ? -22.214 -17.739 44.886 1.00 83.75 198 ASN A CA 1
ATOM 1547 C C . ASN A 1 198 ? -23.344 -16.687 44.944 1.00 83.75 198 ASN A C 1
ATOM 1549 O O . ASN A 1 198 ? -24.006 -16.439 43.935 1.00 83.75 198 ASN A O 1
ATOM 1553 N N . GLN A 1 199 ? -23.604 -16.100 46.118 1.00 89.94 199 GLN A N 1
ATOM 1554 C CA . GLN A 1 199 ? -24.629 -15.067 46.308 1.00 89.94 199 GLN A CA 1
ATOM 1555 C C . GLN A 1 199 ? -24.045 -13.652 46.345 1.00 89.94 199 GLN A C 1
ATOM 1557 O O . GLN A 1 199 ? -24.780 -12.686 46.147 1.00 89.94 199 GLN A O 1
ATOM 1562 N N . MET A 1 200 ? -22.743 -13.517 46.595 1.00 92.62 200 MET A N 1
ATOM 1563 C CA . MET A 1 200 ? -22.025 -12.250 46.506 1.00 92.62 200 MET A CA 1
ATOM 1564 C C . MET A 1 200 ? -21.405 -12.161 45.120 1.00 92.62 200 MET A C 1
ATOM 1566 O O . MET A 1 200 ? -20.342 -12.726 44.881 1.00 92.62 200 MET A O 1
ATOM 1570 N N . LEU A 1 201 ? -22.092 -11.492 44.197 1.00 91.31 201 LEU A N 1
ATOM 1571 C CA . LEU A 1 201 ? -21.649 -11.456 42.811 1.00 91.31 201 LEU A CA 1
ATOM 1572 C C . LEU A 1 201 ? -20.341 -10.675 42.696 1.00 91.31 201 LEU A C 1
ATOM 1574 O O . LEU A 1 201 ? -20.227 -9.560 43.213 1.00 91.31 201 LEU A O 1
ATOM 1578 N N . SER A 1 202 ? -19.381 -11.251 41.978 1.00 88.38 202 SER A N 1
ATOM 1579 C CA . SER A 1 202 ? -18.282 -10.483 41.399 1.00 88.38 202 SER A CA 1
ATOM 1580 C C . SER A 1 202 ? -18.788 -9.634 40.223 1.00 88.38 202 SER A C 1
ATOM 1582 O O . SER A 1 202 ? -19.924 -9.795 39.755 1.00 88.38 202 SER A O 1
ATOM 1584 N N . HIS A 1 203 ? -17.956 -8.713 39.732 1.00 86.19 203 HIS A N 1
ATOM 1585 C CA . HIS A 1 203 ? -18.276 -7.969 38.513 1.00 86.19 203 HIS A CA 1
ATOM 1586 C C . HIS A 1 203 ? -18.476 -8.907 37.317 1.00 86.19 203 HIS A C 1
ATOM 1588 O O . HIS A 1 203 ? -19.452 -8.748 36.584 1.00 86.19 203 HIS A O 1
ATOM 1594 N N . ASP A 1 204 ? -17.650 -9.945 37.195 1.00 84.75 204 ASP A N 1
ATOM 1595 C CA . ASP A 1 204 ? -17.737 -10.925 36.112 1.00 84.75 204 ASP A CA 1
ATOM 1596 C C . ASP A 1 204 ? -19.027 -11.753 36.194 1.00 84.75 204 ASP A C 1
ATOM 1598 O O . ASP A 1 204 ? -19.750 -11.870 35.200 1.00 84.75 204 ASP A O 1
ATOM 1602 N N . ASP A 1 205 ? -19.390 -12.245 37.387 1.00 87.81 205 ASP A N 1
ATOM 1603 C CA . ASP A 1 205 ? -20.644 -12.989 37.597 1.00 87.81 205 ASP A CA 1
ATOM 1604 C C . ASP A 1 205 ? -21.871 -12.134 37.267 1.00 87.81 205 ASP A C 1
ATOM 1606 O O . ASP A 1 205 ? -22.850 -12.604 36.674 1.00 87.81 205 ASP A O 1
ATOM 1610 N N . MET A 1 206 ? -21.835 -10.858 37.663 1.00 89.62 206 MET A N 1
ATOM 1611 C CA . MET A 1 206 ? -22.884 -9.901 37.341 1.00 89.62 206 MET A CA 1
ATOM 1612 C C . MET A 1 206 ? -22.982 -9.703 35.825 1.00 89.62 206 MET A C 1
ATOM 1614 O O . MET A 1 206 ? -24.086 -9.789 35.278 1.00 89.62 206 MET A O 1
ATOM 1618 N N . PHE A 1 207 ? -21.858 -9.478 35.137 1.00 86.38 207 PHE A N 1
ATOM 1619 C CA . PHE A 1 207 ? -21.851 -9.294 33.688 1.00 86.38 207 PHE A CA 1
ATOM 1620 C C . PHE A 1 207 ? -22.395 -10.521 32.960 1.00 86.38 207 PHE A C 1
ATOM 1622 O O . PHE A 1 207 ? -23.266 -10.362 32.105 1.00 86.38 207 PHE A O 1
ATOM 1629 N N . GLN A 1 208 ? -21.984 -11.736 33.331 1.00 86.69 208 GLN A N 1
ATOM 1630 C CA . GLN A 1 208 ? -22.500 -12.972 32.727 1.00 86.69 208 GLN A CA 1
ATOM 1631 C C . GLN A 1 208 ? -24.025 -13.111 32.866 1.00 86.69 208 GLN A C 1
ATOM 1633 O O . GLN A 1 208 ? -24.686 -13.663 31.985 1.00 86.69 208 GLN A O 1
ATOM 1638 N N . ARG A 1 209 ? -24.606 -12.563 33.941 1.00 89.75 209 ARG A N 1
ATOM 1639 C CA . ARG A 1 209 ? -26.055 -12.588 34.187 1.00 89.75 209 ARG A CA 1
ATOM 1640 C C . ARG A 1 209 ? -26.833 -11.500 33.447 1.00 89.75 209 ARG A C 1
ATOM 1642 O O . ARG A 1 209 ? -28.047 -11.653 33.301 1.00 89.75 209 ARG A O 1
ATOM 1649 N N . LEU A 1 210 ? -26.185 -10.432 32.970 1.00 90.44 210 LEU A N 1
ATOM 1650 C CA . LEU A 1 210 ? -26.860 -9.407 32.169 1.00 90.44 210 LEU A CA 1
ATOM 1651 C C . LEU A 1 210 ? -27.350 -10.004 30.842 1.00 90.44 210 LEU A C 1
ATOM 1653 O O . LEU A 1 210 ? -26.582 -10.610 30.089 1.00 90.44 210 LEU A O 1
ATOM 1657 N N . ARG A 1 211 ? -28.628 -9.782 30.545 1.00 90.44 211 ARG A N 1
ATOM 1658 C CA . ARG A 1 211 ? -29.308 -10.129 29.296 1.00 90.44 211 ARG A CA 1
ATOM 1659 C C . ARG A 1 211 ? -29.443 -8.866 28.454 1.00 90.44 211 ARG A C 1
ATOM 1661 O O . ARG A 1 211 ? -30.448 -8.163 28.532 1.00 90.44 211 ARG A O 1
ATOM 1668 N N . LEU A 1 212 ? -28.389 -8.554 27.705 1.00 89.81 212 LEU A N 1
ATOM 1669 C CA . LEU A 1 212 ? -28.383 -7.416 26.791 1.00 89.81 212 LEU A CA 1
ATOM 1670 C C . LEU A 1 212 ? -29.164 -7.782 25.514 1.00 89.81 212 LEU A C 1
ATOM 1672 O O . LEU A 1 212 ? -28.968 -8.886 24.998 1.00 89.81 212 LEU A O 1
ATOM 1676 N N . PRO A 1 213 ? -30.054 -6.909 25.014 1.00 89.06 213 PRO A N 1
ATOM 1677 C CA . PRO A 1 213 ? -30.740 -7.147 23.749 1.00 89.06 213 PRO A CA 1
ATOM 1678 C C . PRO A 1 213 ? -29.746 -7.035 22.579 1.00 89.06 213 PRO A C 1
ATOM 1680 O O . PRO A 1 213 ? -28.807 -6.250 22.662 1.00 89.06 213 PRO A O 1
ATOM 1683 N N . PRO A 1 214 ? -29.934 -7.778 21.475 1.00 87.00 214 PRO A N 1
ATOM 1684 C CA . PRO A 1 214 ? -29.031 -7.701 20.320 1.00 87.00 214 PRO A CA 1
ATOM 1685 C C . PRO A 1 214 ? -29.084 -6.337 19.611 1.00 87.00 214 PRO A C 1
ATOM 1687 O O . PRO A 1 214 ? -28.095 -5.915 19.013 1.00 87.00 214 PRO A O 1
ATOM 1690 N N . HIS A 1 215 ? -30.223 -5.647 19.714 1.00 91.38 215 HIS A N 1
ATOM 1691 C CA . HIS A 1 215 ? -30.475 -4.328 19.147 1.00 91.38 215 HIS A CA 1
ATOM 1692 C C . HIS A 1 215 ? -31.045 -3.402 20.216 1.00 91.38 215 HIS A C 1
ATOM 1694 O O . HIS A 1 215 ? -31.955 -3.798 20.946 1.00 91.38 215 HIS A O 1
ATOM 1700 N N . ILE A 1 216 ? -30.537 -2.174 20.282 1.00 92.31 216 ILE A N 1
ATOM 1701 C CA . ILE A 1 216 ? -31.057 -1.143 21.175 1.00 92.31 216 ILE A CA 1
ATOM 1702 C C . ILE A 1 216 ? -32.218 -0.418 20.503 1.00 92.31 216 ILE A C 1
ATOM 1704 O O . ILE A 1 216 ? -32.069 0.185 19.443 1.00 92.31 216 ILE A O 1
ATOM 1708 N N . THR A 1 217 ? -33.378 -0.459 21.150 1.00 87.38 217 THR A N 1
ATOM 1709 C CA . THR A 1 217 ? -34.585 0.243 20.695 1.00 87.38 217 THR A CA 1
ATOM 1710 C C . THR A 1 217 ? -34.625 1.698 21.179 1.00 87.38 217 THR A C 1
ATOM 1712 O O . THR A 1 217 ? -33.932 2.084 22.123 1.00 87.38 217 THR A O 1
ATOM 1715 N N . ALA A 1 218 ? -35.503 2.514 20.584 1.00 83.25 218 ALA A N 1
ATOM 1716 C CA . ALA A 1 218 ? -35.682 3.918 20.968 1.00 83.25 218 ALA A CA 1
ATOM 1717 C C . ALA A 1 218 ? -35.985 4.114 22.471 1.00 83.25 218 ALA A C 1
ATOM 1719 O O . ALA A 1 218 ? -35.458 5.033 23.096 1.00 83.25 218 ALA A O 1
ATOM 1720 N N . ASP A 1 219 ? -36.779 3.215 23.066 1.00 83.31 219 ASP A N 1
ATOM 1721 C CA . ASP A 1 219 ? -37.109 3.214 24.503 1.00 83.31 219 ASP A CA 1
ATOM 1722 C C . ASP A 1 219 ? -35.890 2.916 25.398 1.00 83.31 219 ASP A C 1
ATOM 1724 O O . ASP A 1 219 ? -35.810 3.357 26.548 1.00 83.31 219 ASP A O 1
ATOM 1728 N N . GLU A 1 220 ? -34.910 2.176 24.884 1.00 84.75 220 GLU A N 1
ATOM 1729 C CA . GLU A 1 220 ? -33.761 1.709 25.659 1.00 84.75 220 GLU A CA 1
ATOM 1730 C C . GLU A 1 220 ? -32.621 2.724 25.715 1.00 84.75 220 GLU A C 1
ATOM 1732 O O . GLU A 1 220 ? -31.874 2.729 26.697 1.00 84.75 220 GLU A O 1
ATOM 1737 N N . HIS A 1 221 ? -32.533 3.641 24.745 1.00 85.81 221 HIS A N 1
ATOM 1738 C CA . HIS A 1 221 ? -31.497 4.679 24.700 1.00 85.81 221 HIS A CA 1
ATOM 1739 C C . HIS A 1 221 ? -31.432 5.559 25.956 1.00 85.81 221 HIS A C 1
ATOM 1741 O O . HIS A 1 221 ? -30.367 6.075 26.279 1.00 85.81 221 HIS A O 1
ATOM 1747 N N . SER A 1 222 ? -32.538 5.711 26.687 1.00 85.06 222 SER A N 1
ATOM 1748 C CA . SER A 1 222 ? -32.584 6.485 27.935 1.00 85.06 222 SER A CA 1
ATOM 1749 C C . SER A 1 222 ? -31.956 5.759 29.134 1.00 85.06 222 SER A C 1
ATOM 1751 O O . SER A 1 222 ? -31.466 6.407 30.054 1.00 85.06 222 SER A O 1
ATOM 1753 N N . HIS A 1 223 ? -31.938 4.422 29.131 1.00 85.06 223 HIS A N 1
ATOM 1754 C CA . HIS A 1 223 ? -31.508 3.605 30.277 1.00 85.06 223 HIS A CA 1
ATOM 1755 C C . HIS A 1 223 ? -30.175 2.886 30.035 1.00 85.06 223 HIS A C 1
ATOM 1757 O O . HIS A 1 223 ? -29.437 2.601 30.977 1.00 85.06 223 HIS A O 1
ATOM 1763 N N . PHE A 1 224 ? -29.858 2.577 28.777 1.00 91.38 224 PHE A N 1
ATOM 1764 C CA . PHE A 1 224 ? -28.640 1.864 28.397 1.00 91.38 224 PHE A CA 1
ATOM 1765 C C . PHE A 1 224 ? -27.318 2.591 28.743 1.00 91.38 224 PHE A C 1
ATOM 1767 O O . PHE A 1 224 ? -26.365 1.897 29.103 1.00 91.38 224 PHE A O 1
ATOM 1774 N N . PRO A 1 225 ? -27.219 3.943 28.747 1.00 90.62 225 PRO A N 1
ATOM 1775 C CA . PRO A 1 225 ? -25.988 4.635 29.145 1.00 90.62 225 PRO A CA 1
ATOM 1776 C C . PRO A 1 225 ? -25.504 4.259 30.552 1.00 90.62 225 PRO A C 1
ATOM 1778 O O . PRO A 1 225 ? -24.308 4.078 30.773 1.00 90.62 225 PRO A O 1
ATOM 1781 N N . SER A 1 226 ? -26.426 4.074 31.502 1.00 88.38 226 SER A N 1
ATOM 1782 C CA . SER A 1 226 ? -26.089 3.672 32.874 1.00 88.38 226 SER A CA 1
ATOM 1783 C C . SER A 1 226 ? -25.453 2.281 32.923 1.00 88.38 226 SER A C 1
ATOM 1785 O O . SER A 1 226 ? -24.516 2.061 33.687 1.00 88.38 226 SER A O 1
ATOM 1787 N N . VAL A 1 227 ? -25.911 1.360 32.070 1.00 89.94 227 VAL A N 1
ATOM 1788 C CA . VAL A 1 227 ? -25.332 0.016 31.933 1.00 89.94 227 VAL A CA 1
ATOM 1789 C C . VAL A 1 227 ? -23.931 0.095 31.342 1.00 89.94 227 VAL A C 1
ATOM 1791 O O . VAL A 1 227 ? -23.007 -0.512 31.877 1.00 89.94 227 VAL A O 1
ATOM 1794 N N . LEU A 1 228 ? -23.755 0.878 30.275 1.00 90.31 228 LEU A N 1
ATOM 1795 C CA . LEU A 1 228 ? -22.453 1.068 29.636 1.00 90.31 228 LEU A CA 1
ATOM 1796 C C . LEU A 1 228 ? -21.425 1.659 30.602 1.00 90.31 228 LEU A C 1
ATOM 1798 O O . LEU A 1 228 ? -20.285 1.204 30.626 1.00 90.31 228 LEU A O 1
ATOM 1802 N N . ARG A 1 229 ? -21.823 2.617 31.444 1.00 88.69 229 ARG A N 1
ATOM 1803 C CA . ARG A 1 229 ? -20.946 3.178 32.483 1.00 88.69 229 ARG A CA 1
ATOM 1804 C C . ARG A 1 229 ? -20.512 2.129 33.500 1.00 88.69 229 ARG A C 1
ATOM 1806 O O . ARG A 1 229 ? -19.336 2.078 33.827 1.00 88.69 229 ARG A O 1
ATOM 1813 N N . VAL A 1 230 ? -21.423 1.256 33.936 1.00 87.88 230 VAL A N 1
ATOM 1814 C CA . VAL A 1 230 ? -21.084 0.139 34.836 1.00 87.88 230 VAL A CA 1
ATOM 1815 C C . VAL A 1 230 ? -20.133 -0.857 34.161 1.00 87.88 230 VAL A C 1
ATOM 1817 O O . VAL A 1 230 ? -19.202 -1.329 34.804 1.00 87.88 230 VAL A O 1
ATOM 1820 N N . ILE A 1 231 ? -20.338 -1.166 32.874 1.00 86.75 231 ILE A N 1
ATOM 1821 C CA . ILE A 1 231 ? -19.471 -2.093 32.123 1.00 86.75 231 ILE A CA 1
ATOM 1822 C C . ILE A 1 231 ? -18.075 -1.501 31.886 1.00 86.75 231 ILE A C 1
ATOM 1824 O O . ILE A 1 231 ? -17.080 -2.217 31.937 1.00 86.75 231 ILE A O 1
ATOM 1828 N N . THR A 1 232 ? -17.988 -0.199 31.613 1.00 86.56 232 THR A N 1
ATOM 1829 C CA . THR A 1 232 ? -16.736 0.459 31.201 1.00 86.56 232 THR A CA 1
ATOM 1830 C C . THR A 1 232 ? -15.918 1.041 32.355 1.00 86.56 232 THR A C 1
ATOM 1832 O O . THR A 1 232 ? -14.771 1.452 32.147 1.00 86.56 232 THR A O 1
ATOM 1835 N N . ASP A 1 233 ? -16.467 1.088 33.570 1.00 82.75 233 ASP A N 1
ATOM 1836 C CA . ASP A 1 233 ? -15.756 1.587 34.743 1.00 82.75 233 ASP A CA 1
ATOM 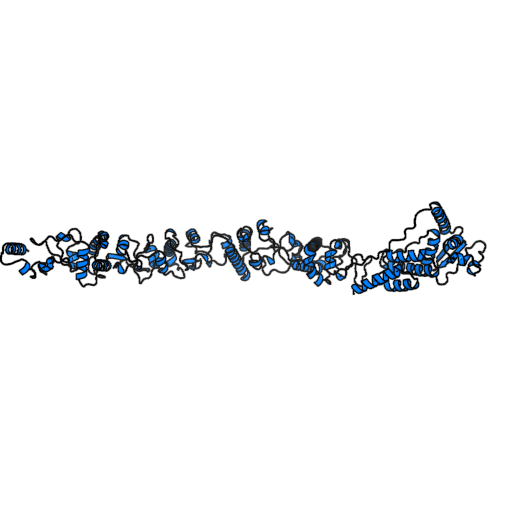1837 C C . ASP A 1 233 ? -14.701 0.576 35.221 1.00 82.75 233 ASP A C 1
ATOM 1839 O O . ASP A 1 233 ? -14.974 -0.404 35.912 1.00 82.75 233 ASP A O 1
ATOM 1843 N N . ARG A 1 234 ? -13.443 0.841 34.855 1.00 65.38 234 ARG A N 1
ATOM 1844 C CA . ARG A 1 234 ? -12.285 -0.003 35.187 1.00 65.38 234 ARG A CA 1
ATOM 1845 C C . ARG A 1 234 ? -11.931 -0.043 36.677 1.00 65.38 234 ARG A C 1
ATOM 1847 O O . ARG A 1 234 ? -11.108 -0.871 37.063 1.00 65.38 234 ARG A O 1
ATOM 1854 N N . ARG A 1 235 ? -12.553 0.779 37.534 1.00 63.03 235 ARG A N 1
ATOM 1855 C CA . ARG A 1 235 ? -12.397 0.656 39.001 1.00 63.03 235 ARG A CA 1
ATOM 1856 C C . ARG A 1 235 ? -12.885 -0.696 39.533 1.00 63.03 235 ARG A C 1
ATOM 1858 O O . ARG A 1 235 ? -12.590 -1.049 40.669 1.00 63.03 235 ARG A O 1
ATOM 1865 N N . HIS A 1 236 ? -13.614 -1.437 38.708 1.00 63.22 236 HIS A N 1
ATOM 1866 C CA . HIS A 1 236 ? -14.242 -2.705 39.033 1.00 63.22 236 HIS A CA 1
ATOM 1867 C C . HIS A 1 236 ? -13.354 -3.949 38.829 1.00 63.22 236 HIS A C 1
ATOM 1869 O O . HIS A 1 236 ? -13.760 -5.036 39.226 1.00 63.22 236 HIS A O 1
ATOM 1875 N N . GLY A 1 237 ? -12.134 -3.797 38.288 1.00 51.09 237 GLY A N 1
ATOM 1876 C CA . GLY A 1 237 ? -11.055 -4.793 38.399 1.00 51.09 237 GLY A CA 1
ATOM 1877 C C . GLY A 1 237 ? -11.262 -6.162 37.728 1.00 51.09 237 GLY A C 1
ATOM 1878 O O . GLY A 1 237 ? -10.536 -7.085 38.082 1.00 51.09 237 GLY A O 1
ATOM 1879 N N . GLY A 1 238 ? -12.216 -6.306 36.800 1.00 60.50 238 GLY A N 1
ATOM 1880 C CA . GLY A 1 238 ? -12.493 -7.550 36.061 1.00 60.50 238 GLY A CA 1
ATOM 1881 C C . GLY A 1 238 ? -12.104 -7.487 34.580 1.00 60.50 238 GLY A C 1
ATOM 1882 O O . GLY A 1 238 ? -11.919 -6.397 34.025 1.00 60.50 238 GLY A O 1
ATOM 1883 N N . ASP A 1 239 ? -12.001 -8.658 33.947 1.00 65.25 239 ASP A N 1
ATOM 1884 C CA . ASP A 1 239 ? -11.818 -8.766 32.499 1.00 65.25 239 ASP A CA 1
ATOM 1885 C C . ASP A 1 239 ? -13.078 -8.279 31.775 1.00 65.25 239 ASP A C 1
ATOM 1887 O O . ASP A 1 239 ? -14.217 -8.517 32.187 1.00 65.25 239 ASP A O 1
ATOM 1891 N N . LEU A 1 240 ? -12.884 -7.570 30.665 1.00 69.31 240 LEU A N 1
ATOM 1892 C CA . LEU A 1 240 ? -14.006 -7.099 29.865 1.00 69.31 240 LEU A CA 1
ATOM 1893 C C . LEU A 1 240 ? -14.794 -8.283 29.294 1.00 69.31 240 LEU A C 1
ATOM 1895 O O . LEU A 1 240 ? -14.214 -9.306 28.919 1.00 69.31 240 LEU A O 1
ATOM 1899 N N . PRO A 1 241 ? -16.122 -8.149 29.163 1.00 67.38 241 PRO A N 1
ATOM 1900 C CA . PRO A 1 241 ? -16.927 -9.206 28.586 1.00 67.38 241 PRO A CA 1
ATOM 1901 C C . PRO A 1 241 ? -16.502 -9.441 27.130 1.00 67.38 241 PRO A C 1
ATOM 1903 O O . PRO A 1 241 ? -16.643 -8.556 26.293 1.00 67.38 241 PRO A O 1
ATOM 1906 N N . GLY A 1 242 ? -16.071 -10.662 26.794 1.00 73.12 242 GLY A N 1
ATOM 1907 C CA . GLY A 1 242 ? -15.721 -11.067 25.418 1.00 73.12 242 GLY A CA 1
ATOM 1908 C C . GLY A 1 242 ? -16.905 -11.132 24.434 1.00 73.12 242 GLY A C 1
ATOM 1909 O O . GLY A 1 242 ? -16.797 -11.725 23.355 1.00 73.12 242 GLY A O 1
ATOM 1910 N N . ARG A 1 243 ? -18.055 -10.560 24.809 1.00 84.44 243 ARG A N 1
ATOM 1911 C CA . ARG A 1 243 ? -19.303 -10.522 24.037 1.00 84.44 243 ARG A CA 1
ATOM 1912 C C . ARG A 1 243 ? -19.661 -9.078 23.659 1.00 84.44 243 ARG A C 1
ATOM 1914 O O . ARG A 1 243 ? -19.233 -8.161 24.350 1.00 84.44 243 ARG A O 1
ATOM 1921 N N . PRO A 1 244 ? -20.490 -8.863 22.628 1.00 90.25 244 PRO A N 1
ATOM 1922 C CA . PRO A 1 244 ? -20.904 -7.526 22.212 1.00 90.25 244 PRO A CA 1
ATOM 1923 C C . PRO A 1 244 ? -21.680 -6.760 23.292 1.00 90.25 244 PRO A C 1
ATOM 1925 O O . PRO A 1 244 ? -22.565 -7.322 23.941 1.00 90.25 244 PRO A O 1
ATOM 1928 N N . PHE A 1 245 ? -21.372 -5.473 23.467 1.00 91.94 245 PHE A N 1
ATOM 1929 C CA . PHE A 1 245 ? -22.090 -4.602 24.409 1.00 91.94 245 PHE A CA 1
ATOM 1930 C C . PHE A 1 245 ? -22.142 -3.124 24.010 1.00 91.94 245 PHE A C 1
ATOM 1932 O O . PHE A 1 245 ? -22.903 -2.381 24.626 1.00 91.94 245 PHE A O 1
ATOM 1939 N N . ILE A 1 246 ? -21.382 -2.684 23.000 1.00 93.38 246 ILE A N 1
ATOM 1940 C CA . ILE A 1 246 ? -21.391 -1.289 22.540 1.00 93.38 246 ILE A CA 1
ATOM 1941 C C . ILE A 1 246 ? -22.271 -1.186 21.290 1.00 93.38 246 ILE A C 1
ATOM 1943 O O . ILE A 1 246 ? -21.994 -1.880 20.316 1.00 93.38 246 ILE A O 1
ATOM 1947 N N . PRO A 1 247 ? -23.320 -0.351 21.280 1.00 94.88 247 PRO A N 1
ATOM 1948 C CA . PRO A 1 247 ? -24.184 -0.194 20.117 1.00 94.88 247 PRO A CA 1
ATOM 1949 C C . PRO A 1 247 ? -23.480 0.582 18.999 1.00 94.88 247 PRO A C 1
ATOM 1951 O O . PRO A 1 247 ? -22.968 1.688 19.220 1.00 94.88 247 PRO A O 1
ATOM 1954 N N . ASP A 1 248 ? -23.500 0.013 17.797 1.00 95.19 248 ASP A N 1
ATOM 1955 C CA . ASP A 1 248 ? -23.118 0.694 16.564 1.00 95.19 248 ASP A CA 1
ATOM 1956 C C . ASP A 1 248 ? -24.195 1.686 16.099 1.00 95.19 248 ASP A C 1
ATOM 1958 O O . ASP A 1 248 ? -25.274 1.780 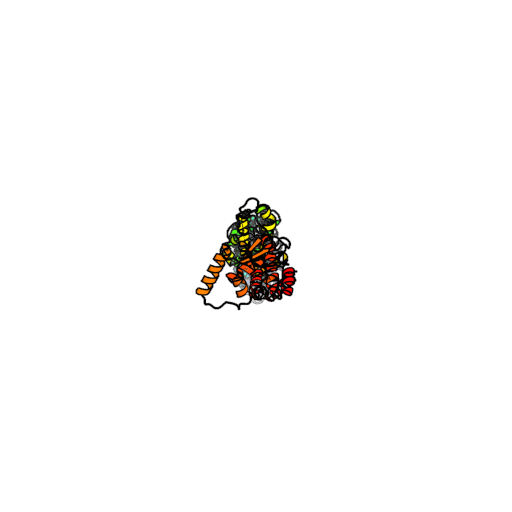16.684 1.00 95.19 248 ASP A O 1
ATOM 1962 N N . MET A 1 249 ? -23.909 2.456 15.049 1.00 92.50 249 MET A N 1
ATOM 1963 C CA . MET A 1 249 ? -24.842 3.444 14.490 1.00 92.50 249 MET A CA 1
ATOM 1964 C C . MET A 1 249 ? -26.219 2.897 14.092 1.00 92.50 249 MET A C 1
ATOM 1966 O O . MET A 1 249 ? -27.166 3.680 14.084 1.00 92.50 249 MET A O 1
ATOM 1970 N N . ASP A 1 250 ? -26.343 1.595 13.833 1.00 91.94 250 ASP A N 1
ATOM 1971 C CA . ASP A 1 250 ? -27.609 0.932 13.506 1.00 91.94 250 ASP A CA 1
ATOM 1972 C C . ASP A 1 250 ? -28.298 0.354 14.763 1.00 91.94 250 ASP A C 1
ATOM 1974 O O . ASP A 1 250 ? -29.331 -0.313 14.690 1.00 91.94 250 ASP A O 1
ATOM 1978 N N . GLY A 1 251 ? -27.724 0.603 15.945 1.00 91.94 251 GLY A N 1
ATOM 1979 C CA . GLY A 1 251 ? -28.206 0.135 17.240 1.00 91.94 251 GLY A CA 1
ATOM 1980 C C . GLY A 1 251 ? -27.838 -1.316 17.553 1.00 91.94 251 GLY A C 1
ATOM 1981 O O . GLY A 1 251 ? -28.288 -1.831 18.579 1.00 91.94 251 GLY A O 1
ATOM 1982 N N . VAL A 1 252 ? -27.038 -1.987 16.716 1.00 94.88 252 VAL A N 1
ATOM 1983 C CA . VAL A 1 252 ? -26.605 -3.376 16.933 1.00 94.88 252 VAL A CA 1
ATOM 1984 C C . VAL A 1 252 ? -25.469 -3.404 17.944 1.00 94.88 252 VAL A C 1
ATOM 1986 O O . VAL A 1 252 ? -24.512 -2.639 17.834 1.00 94.88 252 VAL A O 1
ATOM 1989 N N . LEU A 1 253 ? -25.530 -4.300 18.928 1.00 93.69 253 LEU A N 1
ATOM 1990 C CA . LEU A 1 253 ? -24.410 -4.463 19.852 1.00 93.69 253 LEU A CA 1
ATOM 1991 C C . LEU A 1 253 ? -23.212 -5.110 19.148 1.00 93.69 253 LEU A C 1
ATOM 1993 O O . LEU A 1 253 ? -23.317 -6.197 18.580 1.00 93.69 253 LEU A O 1
ATOM 1997 N N . ARG A 1 254 ? -22.057 -4.452 19.253 1.00 93.88 254 ARG A N 1
ATOM 1998 C CA . ARG A 1 254 ? -20.749 -4.881 18.747 1.00 93.88 254 ARG A CA 1
ATOM 1999 C C . ARG A 1 254 ? -19.750 -5.061 19.876 1.00 93.88 254 ARG A C 1
ATOM 2001 O O . ARG A 1 254 ? -19.938 -4.560 20.997 1.00 93.88 254 ARG A O 1
ATOM 2008 N N . LYS A 1 255 ? -18.693 -5.816 19.585 1.00 92.62 255 LYS A N 1
ATOM 2009 C CA . LYS A 1 255 ? -17.527 -5.852 20.467 1.00 92.62 255 LYS A CA 1
ATOM 2010 C C . LYS A 1 255 ? -16.735 -4.546 20.323 1.00 92.62 255 LYS A C 1
ATOM 2012 O O . LYS A 1 255 ? -16.751 -3.960 19.239 1.00 92.62 255 LYS A O 1
ATOM 2017 N N . PRO A 1 256 ? -16.046 -4.076 21.376 1.00 92.44 256 PRO A N 1
ATOM 2018 C CA . PRO A 1 256 ? -15.250 -2.853 21.298 1.00 92.44 256 PRO A CA 1
ATOM 2019 C C . PRO A 1 256 ? -14.262 -2.847 20.126 1.00 92.44 256 PRO A C 1
ATOM 2021 O O . PRO A 1 256 ? -14.225 -1.884 19.367 1.00 92.44 256 PRO A O 1
ATOM 2024 N N . GLU A 1 257 ? -13.541 -3.947 19.916 1.00 91.94 257 GLU A N 1
ATOM 2025 C CA . GLU A 1 257 ? -12.505 -4.095 18.889 1.00 91.94 257 GLU A CA 1
ATOM 2026 C C . GLU A 1 257 ? -13.020 -4.086 17.435 1.00 91.94 257 GLU A C 1
ATOM 2028 O O . GLU A 1 257 ? -12.217 -4.012 16.498 1.00 91.94 257 GLU A O 1
ATOM 2033 N N . GLU A 1 258 ? -14.342 -4.164 17.239 1.00 93.12 258 GLU A N 1
ATOM 2034 C CA . GLU A 1 258 ? -15.015 -4.078 15.934 1.00 93.12 258 GLU A CA 1
ATOM 2035 C C . GLU A 1 258 ? -15.381 -2.635 15.547 1.00 93.12 258 GLU A C 1
ATOM 2037 O O . GLU A 1 258 ? -15.749 -2.385 14.392 1.00 93.12 258 GLU A O 1
ATOM 2042 N N . LEU A 1 259 ? -15.297 -1.705 16.506 1.00 95.62 259 LEU A N 1
ATOM 2043 C CA . LEU A 1 259 ? -15.695 -0.308 16.370 1.00 95.62 259 LEU A CA 1
ATOM 2044 C C . LEU A 1 259 ? -14.489 0.635 16.350 1.00 95.62 259 LEU A C 1
ATOM 2046 O O . LEU A 1 259 ? -13.419 0.347 16.891 1.00 95.62 259 LEU A O 1
ATOM 2050 N N . TYR A 1 260 ? -14.715 1.809 15.767 1.00 96.12 260 TYR A N 1
ATOM 2051 C CA . TYR A 1 260 ? -13.709 2.836 15.536 1.00 96.12 260 TYR A CA 1
ATOM 2052 C C . TYR A 1 260 ? -14.131 4.173 16.150 1.00 96.12 260 TYR A C 1
ATOM 2054 O O . TYR A 1 260 ? -15.319 4.519 16.207 1.00 96.12 260 TYR A O 1
ATOM 2062 N N . ASP A 1 261 ? -13.149 4.939 16.621 1.00 95.50 261 ASP A N 1
ATOM 2063 C CA . ASP A 1 261 ? -13.369 6.274 17.165 1.00 95.50 261 ASP A CA 1
ATOM 2064 C C . ASP A 1 261 ? -13.736 7.257 16.042 1.00 95.50 261 ASP A C 1
ATOM 2066 O O . ASP A 1 261 ? -12.931 7.599 15.181 1.00 95.50 261 ASP A O 1
ATOM 2070 N N . HIS A 1 262 ? -14.974 7.747 16.080 1.00 93.44 262 HIS A N 1
ATOM 2071 C CA . HIS A 1 262 ? -15.515 8.716 15.126 1.00 93.44 262 HIS A CA 1
ATOM 2072 C C . HIS A 1 262 ? -14.801 10.077 15.104 1.00 93.44 262 HIS A C 1
ATOM 2074 O O . HIS A 1 262 ? -15.167 10.909 14.283 1.00 93.44 262 HIS A O 1
ATOM 2080 N N . ARG A 1 263 ? -13.870 10.350 16.028 1.00 93.69 263 ARG A N 1
ATOM 2081 C CA . ARG A 1 263 ? -13.065 11.585 16.053 1.00 93.69 263 ARG A CA 1
ATOM 2082 C C . ARG A 1 263 ? -11.804 11.489 15.192 1.00 93.69 263 ARG A C 1
ATOM 2084 O O . ARG A 1 263 ? -11.154 12.502 14.968 1.00 93.69 263 ARG A O 1
ATOM 2091 N N . VAL A 1 264 ? -11.431 10.286 14.755 1.00 92.81 264 VAL A N 1
ATOM 2092 C CA . VAL A 1 264 ? -10.236 10.055 13.939 1.00 92.81 264 VAL A CA 1
ATOM 2093 C C . VAL A 1 264 ? -10.612 10.203 12.468 1.00 92.81 264 VAL A C 1
ATOM 2095 O O . VAL A 1 264 ? -11.353 9.383 11.923 1.00 92.81 264 VAL A O 1
ATOM 2098 N N . GLU A 1 265 ? -10.096 11.246 11.820 1.00 90.81 265 GLU A N 1
ATOM 2099 C CA . GLU A 1 265 ? -10.471 11.622 10.449 1.00 90.81 265 GLU A CA 1
ATOM 2100 C C . GLU A 1 265 ? -10.254 10.496 9.433 1.00 90.81 265 GLU A C 1
ATOM 2102 O O . GLU A 1 265 ? -11.113 10.260 8.587 1.00 90.81 265 GLU A O 1
ATOM 2107 N N . SER A 1 266 ? -9.170 9.725 9.552 1.00 91.62 266 SER A N 1
ATOM 2108 C CA . SER A 1 266 ? -8.898 8.602 8.645 1.00 91.62 266 SER A CA 1
ATOM 2109 C C . SER A 1 266 ? -9.919 7.470 8.759 1.00 91.62 266 SER A C 1
ATOM 2111 O O . SER A 1 266 ? -10.236 6.839 7.752 1.00 91.62 266 SER A O 1
ATOM 2113 N N . PHE A 1 267 ? -10.490 7.225 9.945 1.00 94.25 267 PHE A N 1
ATOM 2114 C CA . PHE A 1 267 ? -11.576 6.256 10.097 1.00 94.25 267 PHE A CA 1
ATOM 2115 C C . PHE A 1 267 ? -12.850 6.770 9.445 1.00 94.25 267 PHE A C 1
ATOM 2117 O O . PHE A 1 267 ? -13.518 6.003 8.756 1.00 94.25 267 PHE A O 1
ATOM 2124 N N . ILE A 1 268 ? -13.170 8.057 9.611 1.00 91.56 268 ILE A N 1
ATOM 2125 C CA . ILE A 1 268 ? -14.320 8.689 8.946 1.00 91.56 268 ILE A CA 1
ATOM 2126 C C . ILE A 1 268 ? -14.161 8.595 7.424 1.00 91.56 268 ILE A C 1
ATOM 2128 O O . ILE A 1 268 ? -15.089 8.167 6.738 1.00 91.56 268 ILE A O 1
ATOM 2132 N N . ALA A 1 269 ? -12.976 8.921 6.906 1.00 90.69 269 ALA A N 1
ATOM 2133 C CA . ALA A 1 269 ? -12.660 8.820 5.488 1.00 90.69 269 ALA A CA 1
ATOM 2134 C C . ALA A 1 269 ? -12.804 7.371 4.987 1.00 90.69 269 ALA A C 1
ATOM 2136 O O . ALA A 1 269 ? -13.510 7.117 4.010 1.00 90.69 269 ALA A O 1
ATOM 2137 N N . ALA A 1 270 ? -12.239 6.393 5.698 1.00 92.25 270 ALA A N 1
ATOM 2138 C CA . ALA A 1 270 ? -12.276 4.992 5.286 1.00 92.25 270 ALA A CA 1
ATOM 2139 C C . ALA A 1 270 ? -13.664 4.336 5.404 1.00 92.25 270 ALA A C 1
ATOM 2141 O O . ALA A 1 270 ? -14.071 3.583 4.522 1.00 92.25 270 ALA A O 1
ATOM 2142 N N . PHE A 1 271 ? -14.418 4.633 6.465 1.00 92.19 271 PHE A N 1
ATOM 2143 C CA . PHE A 1 271 ? -15.688 3.970 6.788 1.00 92.19 271 PHE A CA 1
ATOM 2144 C C . PHE A 1 271 ? -16.924 4.858 6.590 1.00 92.19 271 PHE A C 1
ATOM 2146 O O . PHE A 1 271 ? -17.990 4.520 7.101 1.00 92.19 271 PHE A O 1
ATOM 2153 N N . GLY A 1 272 ? -16.828 5.970 5.856 1.00 84.56 272 GLY A N 1
ATOM 2154 C CA . GLY A 1 272 ? -17.940 6.910 5.649 1.00 84.56 272 GLY A CA 1
ATOM 2155 C C . GLY A 1 272 ? -19.235 6.265 5.127 1.00 84.56 272 GLY A C 1
ATOM 2156 O O . GLY A 1 272 ? -20.326 6.641 5.553 1.00 84.56 272 GLY A O 1
ATOM 2157 N N . SER A 1 273 ? -19.124 5.229 4.289 1.00 85.06 273 SER A N 1
ATOM 2158 C CA . SER A 1 273 ? -20.253 4.423 3.789 1.00 85.06 273 SER A CA 1
ATOM 2159 C C . SER A 1 273 ? -20.761 3.356 4.779 1.00 85.06 273 SER A C 1
ATOM 2161 O O . SER A 1 273 ? -21.831 2.782 4.585 1.00 85.06 273 SER A O 1
ATOM 2163 N N . ARG A 1 274 ? -20.005 3.062 5.846 1.00 89.88 274 ARG A N 1
ATOM 2164 C CA . ARG A 1 274 ? -20.224 1.956 6.794 1.00 89.88 274 ARG A CA 1
ATOM 2165 C C . ARG A 1 274 ? -20.446 2.487 8.206 1.00 89.88 274 ARG A C 1
ATOM 2167 O O . ARG A 1 274 ? -19.611 2.313 9.094 1.00 89.88 274 ARG A O 1
ATOM 2174 N N . GLN A 1 275 ? -21.607 3.090 8.442 1.00 89.56 275 GLN A N 1
ATOM 2175 C CA . GLN A 1 275 ? -21.918 3.685 9.746 1.00 89.56 275 GLN A CA 1
ATOM 2176 C C . GLN A 1 275 ? -21.848 2.673 10.906 1.00 89.56 275 GLN A C 1
ATOM 2178 O O . GLN A 1 275 ? -21.414 3.045 11.996 1.00 89.56 275 GLN A O 1
ATOM 2183 N N . ALA A 1 276 ? -22.147 1.390 10.657 1.00 93.06 276 ALA A N 1
ATOM 2184 C CA . ALA A 1 276 ? -22.020 0.281 11.613 1.00 93.06 276 ALA A CA 1
ATOM 2185 C C . ALA A 1 276 ? -20.607 0.086 12.210 1.00 93.06 276 ALA A C 1
ATOM 2187 O O . ALA A 1 276 ? -20.426 -0.678 13.154 1.00 93.06 276 ALA A O 1
ATOM 2188 N N . LYS A 1 277 ? -19.578 0.749 11.663 1.00 95.19 277 LYS A N 1
ATOM 2189 C CA . LYS A 1 277 ? -18.214 0.747 12.214 1.00 95.19 277 LYS A CA 1
ATOM 2190 C C . LYS A 1 277 ? -18.011 1.752 13.348 1.00 95.19 277 LYS A C 1
ATOM 2192 O O . LYS A 1 277 ? -16.984 1.702 14.019 1.00 95.19 277 LYS A O 1
ATOM 2197 N N . PHE A 1 278 ? -18.967 2.644 13.595 1.00 96.25 278 PHE A N 1
ATOM 2198 C CA . PHE A 1 278 ? -18.857 3.676 14.623 1.00 96.25 278 PHE A CA 1
ATOM 2199 C C . PHE A 1 278 ? -19.850 3.469 15.756 1.00 96.25 278 PHE A C 1
ATOM 2201 O O . PHE A 1 278 ? -20.954 2.965 15.563 1.00 96.25 278 PHE A O 1
ATOM 2208 N N . VAL A 1 279 ? -19.475 3.959 16.938 1.00 95.25 279 VAL A N 1
ATOM 2209 C CA . VAL A 1 279 ? -20.368 4.035 18.099 1.00 95.25 279 VAL A CA 1
ATOM 2210 C C . VAL A 1 279 ? -21.578 4.924 17.781 1.00 95.25 279 VAL A C 1
ATOM 2212 O O . VAL A 1 279 ? -21.438 6.029 17.231 1.00 95.25 279 VAL A O 1
ATOM 2215 N N . HIS A 1 280 ? -22.763 4.459 18.181 1.00 94.69 280 HIS A N 1
ATOM 2216 C CA . HIS A 1 280 ? -24.021 5.181 18.013 1.00 94.69 280 HIS A CA 1
ATOM 2217 C C . HIS A 1 280 ? -23.973 6.596 18.614 1.00 94.69 280 HIS A C 1
ATOM 2219 O O . HIS A 1 280 ? -23.435 6.807 19.706 1.00 94.69 280 HIS A O 1
ATOM 2225 N N . ARG A 1 281 ? -24.595 7.573 17.934 1.00 92.56 281 ARG A N 1
ATOM 2226 C CA . ARG A 1 281 ? -24.537 9.012 18.282 1.00 92.56 281 ARG A CA 1
ATOM 2227 C C . ARG A 1 281 ? -24.856 9.305 19.750 1.00 92.56 281 ARG A C 1
ATOM 2229 O O . ARG A 1 281 ? -24.119 10.052 20.384 1.00 92.56 281 ARG A O 1
ATOM 2236 N N . ASN A 1 282 ? -25.885 8.657 20.296 1.00 91.38 282 ASN A N 1
ATOM 2237 C CA . ASN A 1 282 ? -26.342 8.858 21.679 1.00 91.38 282 ASN A CA 1
ATOM 2238 C C . ASN A 1 282 ? -25.306 8.512 22.762 1.00 91.38 282 ASN A C 1
ATOM 2240 O O . ASN A 1 282 ? -25.487 8.925 23.901 1.00 91.38 282 ASN A O 1
ATOM 2244 N N . TYR A 1 283 ? -24.242 7.769 22.438 1.00 92.31 283 TYR A N 1
ATOM 2245 C CA . TYR A 1 283 ? -23.237 7.347 23.424 1.00 92.31 283 TYR A CA 1
ATOM 2246 C C . TYR A 1 283 ? -21.854 7.948 23.170 1.00 92.31 283 TYR A C 1
ATOM 2248 O O . TYR A 1 283 ? -20.916 7.675 23.913 1.00 92.31 283 TYR A O 1
ATOM 2256 N N . ARG A 1 284 ? -21.701 8.798 22.147 1.00 91.50 284 ARG A N 1
ATOM 2257 C CA . ARG A 1 284 ? -20.400 9.383 21.782 1.00 91.50 284 ARG A CA 1
ATOM 2258 C C . ARG A 1 284 ? -19.805 10.285 22.864 1.00 91.50 284 ARG A C 1
ATOM 2260 O O . ARG A 1 284 ? -18.595 10.476 22.871 1.00 91.50 284 ARG A O 1
ATOM 2267 N N . THR A 1 285 ? -20.610 10.790 23.799 1.00 90.88 285 THR A N 1
ATOM 2268 C CA . THR A 1 285 ? -20.118 11.547 24.964 1.00 90.88 285 THR A CA 1
ATOM 2269 C C . THR A 1 285 ? -19.187 10.725 25.853 1.00 90.88 285 THR A C 1
ATOM 2271 O O . THR A 1 285 ? -18.296 11.288 26.476 1.00 90.88 285 THR A O 1
ATOM 2274 N N . ASP A 1 286 ? -19.361 9.400 25.883 1.00 89.19 286 ASP A N 1
ATOM 2275 C CA . ASP A 1 286 ? -18.563 8.480 26.698 1.00 89.19 286 ASP A CA 1
ATOM 2276 C C . ASP A 1 286 ? -17.477 7.760 25.858 1.00 89.19 286 ASP A C 1
ATOM 2278 O O . ASP A 1 286 ? -16.931 6.741 26.286 1.00 89.19 286 ASP A O 1
ATOM 2282 N N . ILE A 1 287 ? -17.126 8.278 24.667 1.00 92.75 287 ILE A N 1
ATOM 2283 C CA . ILE A 1 287 ? -16.203 7.623 23.718 1.00 92.75 287 ILE A CA 1
ATOM 2284 C C . ILE A 1 287 ? -14.837 7.283 24.326 1.00 92.75 287 ILE A C 1
ATOM 2286 O O . ILE A 1 287 ? -14.304 6.211 24.054 1.00 92.75 287 ILE A O 1
ATOM 2290 N N . ASP A 1 288 ? -14.294 8.123 25.209 1.00 92.12 288 ASP A N 1
ATOM 2291 C CA . ASP A 1 288 ? -13.008 7.848 25.863 1.00 92.12 288 ASP A CA 1
ATOM 2292 C C . ASP A 1 288 ? -13.077 6.612 26.770 1.00 92.12 288 ASP A C 1
ATOM 2294 O O . ASP A 1 288 ? -12.096 5.881 26.912 1.00 92.12 288 ASP A O 1
ATOM 2298 N N . SER A 1 289 ? -14.243 6.336 27.359 1.00 90.50 289 SER A N 1
ATOM 2299 C CA . SER A 1 289 ? -14.486 5.102 28.109 1.00 90.50 289 SER A CA 1
ATOM 2300 C C . SER A 1 289 ? -14.505 3.887 27.192 1.00 90.50 289 SER A C 1
ATOM 2302 O O . SER A 1 289 ? -13.985 2.842 27.573 1.00 90.50 289 SER A O 1
ATOM 2304 N N . PHE A 1 290 ? -15.031 4.033 25.975 1.00 92.38 290 PHE A N 1
ATOM 2305 C CA . PHE A 1 290 ? -15.047 2.968 24.975 1.00 92.38 290 PHE A CA 1
ATOM 2306 C C . PHE A 1 290 ? -13.665 2.683 24.385 1.00 92.38 290 PHE A C 1
ATOM 2308 O O . PHE A 1 290 ? -13.290 1.520 24.243 1.00 92.38 290 PHE A O 1
ATOM 2315 N N . VAL A 1 291 ? -12.866 3.722 24.134 1.00 92.31 291 VAL A N 1
ATOM 2316 C CA . VAL A 1 291 ? -11.466 3.572 23.708 1.00 92.31 291 VAL A CA 1
ATOM 2317 C C . VAL A 1 291 ? -10.669 2.816 24.768 1.00 92.31 291 VAL A C 1
ATOM 2319 O O . VAL A 1 291 ? -9.968 1.858 24.451 1.00 92.31 291 VAL A O 1
ATOM 2322 N N . ARG A 1 292 ? -10.855 3.150 26.055 1.00 88.88 292 ARG A N 1
ATOM 2323 C CA . ARG A 1 292 ? -10.217 2.406 27.153 1.00 88.88 292 ARG A CA 1
ATOM 2324 C C . ARG A 1 292 ? -10.594 0.929 27.179 1.00 88.88 292 ARG A C 1
ATOM 2326 O O . ARG A 1 292 ? -9.842 0.164 27.763 1.00 88.88 292 ARG A O 1
ATOM 2333 N N . VAL A 1 293 ? -11.724 0.505 26.623 1.00 88.19 293 VAL A N 1
ATOM 2334 C CA . VAL A 1 293 ? -12.144 -0.909 26.631 1.00 88.19 293 VAL A CA 1
ATOM 2335 C C . VAL A 1 293 ? -11.939 -1.622 25.293 1.00 88.19 293 VAL A C 1
ATOM 2337 O O . VAL A 1 293 ? -12.311 -2.783 25.184 1.00 88.19 293 VAL A O 1
ATOM 2340 N N . GLY A 1 294 ? -11.323 -0.970 24.302 1.00 89.94 294 GLY A N 1
ATOM 2341 C CA . GLY A 1 294 ? -10.895 -1.618 23.057 1.00 89.94 294 GLY A CA 1
ATOM 2342 C C . GLY A 1 294 ? -11.453 -1.021 21.766 1.00 89.94 294 GLY A C 1
ATOM 2343 O O . GLY A 1 294 ? -11.100 -1.516 20.699 1.00 89.94 294 GLY A O 1
ATOM 2344 N N . VAL A 1 295 ? -12.281 0.034 21.821 1.00 93.75 295 VAL A N 1
ATOM 2345 C CA . VAL A 1 295 ? -12.631 0.782 20.598 1.00 93.75 295 VAL A CA 1
ATOM 2346 C C . VAL A 1 295 ? -11.365 1.364 19.991 1.00 93.75 295 VAL A C 1
ATOM 2348 O O . VAL A 1 295 ? -10.585 2.032 20.674 1.00 93.75 295 VAL A O 1
ATOM 2351 N N . ARG A 1 296 ? -11.161 1.104 18.699 1.00 95.00 296 ARG A N 1
ATOM 2352 C CA . ARG A 1 296 ? -9.921 1.459 18.015 1.00 95.00 296 ARG A CA 1
ATOM 2353 C C . ARG A 1 296 ? -9.824 2.968 17.851 1.00 95.00 296 ARG A C 1
ATOM 2355 O O . ARG A 1 296 ? -10.717 3.600 17.285 1.00 95.00 296 ARG A O 1
ATOM 2362 N N . LYS A 1 297 ? -8.719 3.523 18.337 1.00 94.31 297 LYS A N 1
ATOM 2363 C CA . LYS A 1 297 ? -8.349 4.934 18.180 1.00 94.31 297 LYS A CA 1
ATOM 2364 C C . LYS A 1 297 ? -7.048 5.086 17.398 1.00 94.31 297 LYS A C 1
ATOM 2366 O O . LYS A 1 297 ? -6.934 5.996 16.587 1.00 94.31 297 LYS A O 1
ATOM 2371 N N . ASP A 1 298 ? -6.095 4.194 17.635 1.00 91.19 298 ASP A N 1
ATOM 2372 C CA . ASP A 1 298 ? -4.778 4.266 17.018 1.00 91.19 298 ASP A CA 1
ATOM 2373 C C . ASP A 1 298 ? -4.780 3.608 15.630 1.00 91.19 298 ASP A C 1
ATOM 2375 O O . ASP A 1 298 ? -5.454 2.603 15.389 1.00 91.19 298 ASP A O 1
ATOM 2379 N N . LEU A 1 299 ? -4.025 4.200 14.705 1.00 90.75 299 LEU A N 1
ATOM 2380 C CA . LEU A 1 299 ? -3.802 3.675 13.359 1.00 90.75 299 LEU A CA 1
ATOM 2381 C C . LEU A 1 299 ? -2.554 2.798 13.374 1.00 90.75 299 LEU A C 1
ATOM 2383 O O . LEU A 1 299 ? -1.462 3.290 13.110 1.00 90.75 299 LEU A O 1
ATOM 2387 N N . ASP A 1 300 ? -2.717 1.518 13.693 1.00 92.81 300 ASP A N 1
ATOM 2388 C CA . ASP A 1 300 ? -1.687 0.495 13.496 1.00 92.81 300 ASP A CA 1
ATOM 2389 C C . ASP A 1 300 ? -1.756 -0.112 12.078 1.00 92.81 300 ASP A C 1
ATOM 2391 O O . ASP A 1 300 ? -2.686 0.150 11.306 1.00 92.81 300 ASP A O 1
ATOM 2395 N N . ALA A 1 301 ? -0.762 -0.925 11.708 1.00 92.75 301 ALA A N 1
ATOM 2396 C CA . ALA A 1 301 ? -0.710 -1.559 10.389 1.00 92.75 301 ALA A CA 1
ATOM 2397 C C . ALA A 1 301 ? -1.957 -2.420 10.066 1.00 92.75 301 ALA A C 1
ATOM 2399 O O . ALA A 1 301 ? -2.541 -2.234 8.992 1.00 92.75 301 ALA A O 1
ATOM 2400 N N . PRO A 1 302 ? -2.444 -3.309 10.959 1.00 94.38 302 PRO A N 1
ATOM 2401 C CA . PRO A 1 302 ? -3.677 -4.068 10.721 1.00 94.38 302 PRO A CA 1
ATOM 2402 C C . PRO A 1 302 ? -4.910 -3.183 10.497 1.00 94.38 302 PRO A C 1
ATOM 2404 O O . PRO A 1 302 ? -5.772 -3.483 9.662 1.00 94.38 302 PRO A O 1
ATOM 2407 N N . THR A 1 303 ? -5.005 -2.080 11.237 1.00 93.81 303 THR A N 1
ATOM 2408 C CA . THR A 1 303 ? -6.104 -1.126 11.111 1.00 93.81 303 THR A CA 1
ATOM 2409 C C . THR A 1 303 ? -6.025 -0.359 9.793 1.00 93.81 303 THR A C 1
ATOM 2411 O O . THR A 1 303 ? -7.046 -0.250 9.115 1.00 93.81 303 THR A O 1
ATOM 2414 N N . LEU A 1 304 ? -4.832 0.075 9.369 1.00 94.44 304 LEU A N 1
ATOM 2415 C CA . LEU A 1 304 ? -4.628 0.693 8.054 1.00 94.44 304 LEU A CA 1
ATOM 2416 C C . LEU A 1 304 ? -5.058 -0.233 6.914 1.00 94.44 304 LEU A C 1
ATOM 2418 O O . LEU A 1 304 ? -5.779 0.208 6.022 1.00 94.44 304 LEU A O 1
ATOM 2422 N N . ILE A 1 305 ? -4.688 -1.517 6.965 1.00 95.12 305 ILE A N 1
ATOM 2423 C CA . ILE A 1 305 ? -5.125 -2.504 5.963 1.00 95.12 305 ILE A CA 1
ATOM 2424 C C . ILE A 1 305 ? -6.653 -2.607 5.950 1.00 95.12 305 ILE A C 1
ATOM 2426 O O . ILE A 1 305 ? -7.261 -2.592 4.883 1.00 95.12 305 ILE A O 1
ATOM 2430 N N . THR A 1 306 ? -7.290 -2.655 7.123 1.00 95.06 306 THR A N 1
ATOM 2431 C CA . THR A 1 306 ? -8.758 -2.718 7.218 1.00 95.06 306 THR A CA 1
ATOM 2432 C C . THR A 1 306 ? -9.422 -1.488 6.588 1.00 95.06 306 THR A C 1
ATOM 2434 O O . THR A 1 306 ? -10.433 -1.619 5.899 1.00 95.06 306 THR A O 1
ATOM 2437 N N . CYS A 1 307 ? -8.847 -0.300 6.789 1.00 94.69 307 CYS A N 1
ATOM 2438 C CA . CYS A 1 307 ? -9.309 0.937 6.162 1.00 94.69 307 CYS A CA 1
ATOM 2439 C C . CYS A 1 307 ? -9.125 0.923 4.636 1.00 94.69 307 CYS A C 1
ATOM 2441 O O . CYS A 1 307 ? -10.056 1.271 3.911 1.00 94.69 307 CYS A O 1
ATOM 2443 N N . VAL A 1 308 ? -7.965 0.472 4.150 1.00 95.00 308 VAL A N 1
ATOM 2444 C CA . VAL A 1 308 ? -7.667 0.335 2.714 1.00 95.00 308 VAL A CA 1
ATOM 2445 C C . VAL A 1 308 ? -8.651 -0.619 2.033 1.00 95.00 308 VAL A C 1
ATOM 2447 O O . VAL A 1 308 ? -9.220 -0.274 1.000 1.00 95.00 308 VAL A O 1
ATOM 2450 N N . VAL A 1 309 ? -8.908 -1.785 2.634 1.00 94.62 309 VAL A N 1
ATOM 2451 C CA . VAL A 1 309 ? -9.872 -2.773 2.115 1.00 94.62 309 VAL A CA 1
ATOM 2452 C C . VAL A 1 309 ? -11.285 -2.191 2.067 1.00 94.62 309 VAL A C 1
ATOM 2454 O O . VAL A 1 309 ? -12.011 -2.399 1.097 1.00 94.62 309 VAL A O 1
ATOM 2457 N N . ALA A 1 310 ? -11.683 -1.433 3.091 1.00 93.31 310 ALA A N 1
ATOM 2458 C CA . ALA A 1 310 ? -12.996 -0.801 3.127 1.00 93.31 310 ALA A CA 1
ATOM 2459 C C . ALA A 1 310 ? -13.182 0.228 1.996 1.00 93.31 310 ALA A C 1
ATOM 2461 O O . ALA A 1 310 ? -14.233 0.234 1.347 1.00 93.31 310 ALA A O 1
ATOM 2462 N N . LEU A 1 311 ? -12.168 1.056 1.730 1.00 92.38 311 LEU A N 1
ATOM 2463 C CA . LEU A 1 311 ? -12.196 2.016 0.622 1.00 92.38 311 LEU A CA 1
ATOM 2464 C C . LEU A 1 311 ? -12.263 1.313 -0.733 1.00 92.38 311 LEU A C 1
ATOM 2466 O O . LEU A 1 311 ? -13.131 1.619 -1.539 1.00 92.38 311 LEU A O 1
ATOM 2470 N N . ASP A 1 312 ? -11.413 0.320 -0.951 1.00 92.94 312 ASP A N 1
ATOM 2471 C CA . ASP A 1 312 ? -11.368 -0.448 -2.194 1.00 92.94 312 ASP A CA 1
ATOM 2472 C C . ASP A 1 312 ? -12.688 -1.201 -2.482 1.00 92.94 312 ASP A C 1
ATOM 2474 O O . ASP A 1 312 ? -13.163 -1.251 -3.617 1.00 92.94 312 ASP A O 1
ATOM 2478 N N . GLU A 1 313 ? -13.360 -1.723 -1.454 1.00 91.56 313 GLU A N 1
ATOM 2479 C CA . GLU A 1 313 ? -14.721 -2.254 -1.585 1.00 91.56 313 GLU A CA 1
ATOM 2480 C C . GLU A 1 313 ? -15.770 -1.181 -1.936 1.00 91.56 313 GLU A C 1
ATOM 2482 O O . GLU A 1 313 ? -16.723 -1.492 -2.655 1.00 91.56 313 GLU A O 1
ATOM 2487 N N . ASP A 1 314 ? -15.633 0.052 -1.429 1.00 89.38 314 ASP A N 1
ATOM 2488 C CA . ASP A 1 314 ? -16.540 1.160 -1.774 1.00 89.38 314 ASP A CA 1
ATOM 2489 C C . ASP A 1 314 ? -16.391 1.552 -3.247 1.00 89.38 314 ASP A C 1
ATOM 2491 O O . ASP A 1 314 ? -17.402 1.743 -3.928 1.00 89.38 314 ASP A O 1
ATOM 2495 N N . VAL A 1 315 ? -15.144 1.598 -3.736 1.00 88.56 315 VAL A N 1
ATOM 2496 C CA . VAL A 1 315 ? -14.798 1.813 -5.153 1.00 88.56 315 VAL A CA 1
ATOM 2497 C C . VAL A 1 315 ? -15.521 0.804 -6.029 1.00 88.56 315 VAL A C 1
ATOM 2499 O O . VAL A 1 315 ? -16.316 1.184 -6.886 1.00 88.56 315 VAL A O 1
ATOM 2502 N N . ARG A 1 316 ? -15.365 -0.493 -5.740 1.00 86.88 316 ARG A N 1
ATOM 2503 C CA . ARG A 1 316 ? -15.996 -1.556 -6.542 1.00 86.88 316 ARG A CA 1
ATOM 2504 C C . ARG A 1 316 ? -17.524 -1.537 -6.524 1.00 86.88 316 ARG A C 1
ATOM 2506 O O . ARG A 1 316 ? -18.146 -2.089 -7.428 1.00 86.88 316 ARG A O 1
ATOM 2513 N N . ARG A 1 317 ? -18.142 -0.958 -5.491 1.00 86.06 317 ARG A N 1
ATOM 2514 C CA . ARG A 1 317 ? -19.605 -0.830 -5.378 1.00 86.06 317 ARG A CA 1
ATOM 2515 C C . ARG A 1 317 ? -20.146 0.458 -6.005 1.00 86.06 317 ARG A C 1
ATOM 2517 O O . ARG A 1 317 ? -21.358 0.654 -5.978 1.00 86.06 317 ARG A O 1
ATOM 2524 N N . GLY A 1 318 ? -19.283 1.329 -6.536 1.00 77.62 318 GLY A N 1
ATOM 2525 C CA . GLY A 1 318 ? -19.674 2.629 -7.088 1.00 77.62 318 GLY A CA 1
ATOM 2526 C C . GLY A 1 318 ? -20.123 3.645 -6.030 1.00 77.62 318 GLY A C 1
ATOM 2527 O O . GLY A 1 318 ? -20.740 4.647 -6.373 1.00 77.62 318 GLY A O 1
ATOM 2528 N N . GLY A 1 319 ? -19.840 3.394 -4.746 1.00 68.00 319 GLY A N 1
ATOM 2529 C CA . GLY A 1 319 ? -20.181 4.273 -3.617 1.00 68.00 319 GLY A CA 1
ATOM 2530 C C . GLY A 1 319 ? -19.022 5.182 -3.206 1.00 68.00 319 GLY A C 1
ATOM 2531 O O . GLY A 1 319 ? -18.829 5.441 -2.015 1.00 68.00 319 GLY A O 1
ATOM 2532 N N . PHE A 1 320 ? -18.196 5.564 -4.175 1.00 67.56 320 PHE A N 1
ATOM 2533 C CA . PHE A 1 320 ? -16.883 6.144 -3.948 1.00 67.56 320 PHE A CA 1
ATOM 2534 C C . PHE A 1 320 ? -16.879 7.671 -4.046 1.00 67.56 320 PHE A C 1
ATOM 2536 O O . PHE A 1 320 ? -17.617 8.257 -4.830 1.00 67.56 320 PHE A O 1
ATOM 2543 N N . ASP A 1 321 ? -16.033 8.289 -3.227 1.00 74.19 321 ASP A N 1
ATOM 2544 C CA . ASP A 1 321 ? -15.890 9.733 -3.082 1.00 74.19 321 ASP A CA 1
ATOM 2545 C C . ASP A 1 321 ? -14.392 10.073 -3.116 1.00 74.19 321 ASP A C 1
ATOM 2547 O O . ASP A 1 321 ? -13.624 9.609 -2.263 1.00 74.19 321 ASP A O 1
ATOM 2551 N N . TRP A 1 322 ? -13.976 10.850 -4.119 1.00 83.06 322 TRP A N 1
ATOM 2552 C CA . TRP A 1 322 ? -12.586 11.275 -4.302 1.00 83.06 322 TRP A CA 1
ATOM 2553 C C . TRP A 1 322 ? -12.063 12.038 -3.077 1.00 83.06 322 TRP A C 1
ATOM 2555 O O . TRP A 1 322 ? -10.926 11.808 -2.657 1.00 83.06 322 TRP A O 1
ATOM 2565 N N . ASP A 1 323 ? -12.906 12.848 -2.426 1.00 86.00 323 ASP A N 1
ATOM 2566 C CA . ASP A 1 323 ? -12.521 13.610 -1.233 1.00 86.00 323 ASP A CA 1
ATOM 2567 C C . ASP A 1 323 ? -12.160 12.673 -0.071 1.00 86.00 323 ASP A C 1
ATOM 2569 O O . ASP A 1 323 ? -11.200 12.918 0.670 1.00 86.00 323 ASP A O 1
ATOM 2573 N N . ARG A 1 324 ? -12.867 11.539 0.055 1.00 88.25 324 ARG A N 1
ATOM 2574 C CA . ARG A 1 324 ? -12.576 10.519 1.076 1.00 88.25 324 ARG A CA 1
ATOM 2575 C C . ARG A 1 324 ? -11.228 9.845 0.838 1.00 88.25 324 ARG A C 1
ATOM 2577 O O . ARG A 1 324 ? -10.473 9.671 1.796 1.00 88.25 324 ARG A O 1
ATOM 2584 N N . ALA A 1 325 ? -10.903 9.467 -0.399 1.00 89.06 325 ALA A N 1
ATOM 2585 C CA . ALA A 1 325 ? -9.592 8.879 -0.689 1.00 89.06 325 ALA A CA 1
ATOM 2586 C C . ALA A 1 325 ? -8.460 9.887 -0.518 1.00 89.06 325 ALA A C 1
ATOM 2588 O O . ALA A 1 325 ? -7.426 9.530 0.037 1.00 89.06 325 ALA A O 1
ATOM 2589 N N . THR A 1 326 ? -8.663 11.141 -0.920 1.00 90.38 326 THR A N 1
ATOM 2590 C CA . THR A 1 326 ? -7.687 12.214 -0.710 1.00 90.38 326 THR A CA 1
ATOM 2591 C C . THR A 1 326 ? -7.417 12.437 0.777 1.00 90.38 326 THR A C 1
ATOM 2593 O O . THR A 1 326 ? -6.256 12.431 1.194 1.00 90.38 326 THR A O 1
ATOM 2596 N N . GLY A 1 327 ? -8.468 12.535 1.598 1.00 89.81 327 GLY A N 1
ATOM 2597 C CA . GLY A 1 327 ? -8.332 12.667 3.049 1.00 89.81 327 GLY A CA 1
ATOM 2598 C C . GLY A 1 327 ? -7.647 11.460 3.699 1.00 89.81 327 GLY A C 1
ATOM 2599 O O . GLY A 1 327 ? -6.751 11.624 4.527 1.00 89.81 327 GLY A O 1
ATOM 2600 N N . PHE A 1 328 ? -8.010 10.236 3.296 1.00 93.06 328 PHE A N 1
ATOM 2601 C CA . PHE A 1 328 ? -7.364 9.031 3.821 1.00 93.06 328 PHE A CA 1
ATOM 2602 C C . PHE A 1 328 ? -5.901 8.912 3.377 1.00 93.06 328 PHE A C 1
ATOM 2604 O O . PHE A 1 328 ? -5.047 8.587 4.200 1.00 93.06 328 PHE A O 1
ATOM 2611 N N . TRP A 1 329 ? -5.598 9.188 2.106 1.00 92.88 329 TRP A N 1
ATOM 2612 C CA . TRP A 1 329 ? -4.246 9.109 1.555 1.00 92.88 329 TRP A CA 1
ATOM 2613 C C . TRP A 1 329 ? -3.287 10.078 2.244 1.00 92.88 329 TRP A C 1
ATOM 2615 O O . TRP A 1 329 ? -2.169 9.679 2.560 1.00 92.88 329 TRP A O 1
ATOM 2625 N N . ALA A 1 330 ? -3.729 11.303 2.548 1.00 90.19 330 ALA A N 1
ATOM 2626 C CA . ALA A 1 330 ? -2.924 12.265 3.299 1.00 90.19 330 ALA A CA 1
ATOM 2627 C C . ALA A 1 330 ? -2.490 11.697 4.664 1.00 90.19 330 ALA A C 1
ATOM 2629 O O . ALA A 1 330 ? -1.309 11.716 5.002 1.00 90.19 330 ALA A O 1
ATOM 2630 N N . VAL A 1 331 ? -3.422 11.093 5.412 1.00 90.75 331 VAL A N 1
ATOM 2631 C CA . VAL A 1 331 ? -3.107 10.469 6.709 1.00 90.75 331 VAL A CA 1
ATOM 2632 C C . VAL A 1 331 ? -2.279 9.194 6.543 1.00 90.75 331 VAL A C 1
ATOM 2634 O O . VAL A 1 331 ? -1.385 8.932 7.347 1.00 90.75 331 VAL A O 1
ATOM 2637 N N . PHE A 1 332 ? -2.560 8.387 5.517 1.00 92.00 332 PHE A N 1
ATOM 2638 C CA . PHE A 1 332 ? -1.793 7.180 5.218 1.00 92.00 332 PHE A CA 1
ATOM 2639 C C . PHE A 1 332 ? -0.327 7.529 4.946 1.00 92.00 332 PHE A C 1
ATOM 2641 O O . PHE A 1 332 ? 0.558 6.940 5.560 1.00 92.00 332 PHE A O 1
ATOM 2648 N N . ALA A 1 333 ? -0.076 8.513 4.080 1.00 89.44 333 ALA A N 1
ATOM 2649 C CA . ALA A 1 333 ? 1.265 8.920 3.679 1.00 89.44 333 ALA A CA 1
ATOM 2650 C C . ALA A 1 333 ? 2.098 9.487 4.848 1.00 89.44 333 ALA A C 1
ATOM 2652 O O . ALA A 1 333 ? 3.315 9.324 4.867 1.00 89.44 333 ALA A O 1
ATOM 2653 N N . ASP A 1 334 ? 1.457 10.076 5.857 1.00 88.31 334 ASP A N 1
ATOM 2654 C CA . ASP A 1 334 ? 2.147 10.621 7.034 1.00 88.31 334 ASP A CA 1
ATOM 2655 C C . ASP A 1 334 ? 2.186 9.653 8.237 1.00 88.31 334 ASP A C 1
ATOM 2657 O O . ASP A 1 334 ? 2.791 9.952 9.272 1.00 88.31 334 ASP A O 1
ATOM 2661 N N . SER A 1 335 ? 1.569 8.470 8.137 1.00 89.94 335 SER A N 1
ATOM 2662 C CA . SER A 1 335 ? 1.448 7.546 9.268 1.00 89.94 335 SER A CA 1
ATOM 2663 C C . SER A 1 335 ? 2.703 6.699 9.498 1.00 89.94 335 SER A C 1
ATOM 2665 O O . SER A 1 335 ? 3.152 5.944 8.635 1.00 89.94 335 SER A O 1
ATOM 2667 N N . ASN A 1 336 ? 3.212 6.698 10.735 1.00 88.31 336 ASN A N 1
ATOM 2668 C CA . ASN A 1 336 ? 4.318 5.819 11.133 1.00 88.31 336 ASN A CA 1
ATOM 2669 C C . ASN A 1 336 ? 3.982 4.323 11.040 1.00 88.31 336 ASN A C 1
ATOM 2671 O O . ASN A 1 336 ? 4.901 3.518 10.897 1.00 88.31 336 ASN A O 1
ATOM 2675 N N . ALA A 1 337 ? 2.702 3.939 11.077 1.00 90.19 337 ALA A N 1
ATOM 2676 C CA . ALA A 1 337 ? 2.299 2.539 10.948 1.00 90.19 337 ALA A CA 1
ATOM 2677 C C . ALA A 1 337 ? 2.569 1.959 9.553 1.00 90.19 337 ALA A C 1
ATOM 2679 O O . ALA A 1 337 ? 2.641 0.742 9.397 1.00 90.19 337 ALA A O 1
ATOM 2680 N N . VAL A 1 338 ? 2.816 2.809 8.551 1.00 90.69 338 VAL A N 1
ATOM 2681 C CA . VAL A 1 338 ? 3.257 2.362 7.226 1.00 90.69 338 VAL A CA 1
ATOM 2682 C C . VAL A 1 338 ? 4.612 1.642 7.284 1.00 90.69 338 VAL A C 1
ATOM 2684 O O . VAL A 1 338 ? 4.867 0.785 6.445 1.00 90.69 338 VAL A O 1
ATOM 2687 N N . ARG A 1 339 ? 5.447 1.889 8.311 1.00 90.44 339 ARG A N 1
ATOM 2688 C CA . ARG A 1 339 ? 6.731 1.179 8.527 1.00 90.44 339 ARG A CA 1
ATOM 2689 C C . ARG A 1 339 ? 6.582 -0.325 8.682 1.00 90.44 339 ARG A C 1
ATOM 2691 O O . ARG A 1 339 ? 7.503 -1.066 8.360 1.00 90.44 339 ARG A O 1
ATOM 2698 N N . GLU A 1 340 ? 5.444 -0.757 9.201 1.00 90.12 340 GLU A N 1
ATOM 2699 C CA . GLU A 1 340 ? 5.153 -2.163 9.463 1.00 90.12 340 GLU A CA 1
ATOM 2700 C C . GLU A 1 340 ? 4.420 -2.824 8.282 1.00 90.12 340 GLU A C 1
ATOM 2702 O O . GLU A 1 340 ? 4.176 -4.031 8.296 1.00 90.12 340 GLU A O 1
ATOM 2707 N N . LEU A 1 341 ? 4.070 -2.053 7.243 1.00 91.31 341 LEU A N 1
ATOM 2708 C CA . LEU A 1 341 ? 3.348 -2.543 6.074 1.00 91.31 341 LEU A CA 1
ATOM 2709 C C . LEU A 1 341 ? 4.297 -2.997 4.967 1.00 91.31 341 LEU A C 1
ATOM 2711 O O . LEU A 1 341 ? 5.211 -2.288 4.556 1.00 91.31 341 LEU A O 1
ATOM 2715 N N . GLN A 1 342 ? 3.996 -4.161 4.396 1.00 89.81 342 GLN A N 1
ATOM 2716 C CA . GLN A 1 342 ? 4.596 -4.600 3.141 1.00 89.81 342 GLN A CA 1
ATOM 2717 C C . GLN A 1 342 ? 3.757 -4.102 1.963 1.00 89.81 342 GLN A C 1
ATOM 2719 O O . GLN A 1 342 ? 2.538 -4.291 1.942 1.00 89.81 342 GLN A O 1
ATOM 2724 N N . LEU A 1 343 ? 4.410 -3.525 0.949 1.00 89.50 343 LEU A N 1
ATOM 2725 C CA . LEU A 1 343 ? 3.736 -2.990 -0.240 1.00 89.50 343 LEU A CA 1
ATOM 2726 C C . LEU A 1 343 ? 2.831 -4.035 -0.911 1.00 89.50 343 LEU A C 1
ATOM 2728 O O . LEU A 1 343 ? 1.702 -3.725 -1.277 1.00 89.50 343 LEU A O 1
ATOM 2732 N N . ASN A 1 344 ? 3.282 -5.290 -1.005 1.00 91.19 344 ASN A N 1
ATOM 2733 C CA . ASN A 1 344 ? 2.519 -6.386 -1.615 1.00 91.19 344 ASN A CA 1
ATOM 2734 C C . ASN A 1 344 ? 1.154 -6.634 -0.956 1.00 91.19 344 ASN A C 1
ATOM 2736 O O . ASN A 1 344 ? 0.227 -7.057 -1.645 1.00 91.19 344 ASN A O 1
ATOM 2740 N N . THR A 1 345 ? 1.004 -6.330 0.337 1.00 93.12 345 THR A N 1
ATOM 2741 C CA . THR A 1 345 ? -0.258 -6.494 1.073 1.00 93.12 345 THR A CA 1
ATOM 2742 C C . THR A 1 345 ? -1.324 -5.505 0.612 1.00 93.12 345 THR A C 1
ATOM 2744 O O . THR A 1 345 ? -2.508 -5.810 0.691 1.00 93.12 345 THR A O 1
ATOM 2747 N N . ILE A 1 346 ? -0.915 -4.335 0.111 1.00 94.12 346 ILE A N 1
ATOM 2748 C CA . ILE A 1 346 ? -1.821 -3.262 -0.328 1.00 94.12 346 ILE A CA 1
ATOM 2749 C C . ILE A 1 346 ? -1.759 -2.976 -1.831 1.00 94.12 346 ILE A C 1
ATOM 2751 O O . ILE A 1 346 ? -2.534 -2.173 -2.341 1.00 94.12 346 ILE A O 1
ATOM 2755 N N . ALA A 1 347 ? -0.862 -3.646 -2.555 1.00 93.00 347 ALA A N 1
ATOM 2756 C CA . ALA A 1 347 ? -0.481 -3.314 -3.923 1.00 93.00 347 ALA A CA 1
ATOM 2757 C C . ALA A 1 347 ? -1.635 -3.321 -4.940 1.00 93.00 347 ALA A C 1
ATOM 2759 O O . ALA A 1 347 ? -1.544 -2.636 -5.956 1.00 93.00 347 ALA A O 1
ATOM 2760 N N . ASN A 1 348 ? -2.690 -4.098 -4.674 1.00 93.38 348 ASN A N 1
ATOM 2761 C CA . ASN A 1 348 ? -3.842 -4.270 -5.564 1.00 93.38 348 ASN A CA 1
ATOM 2762 C C . ASN A 1 348 ? -5.108 -3.544 -5.082 1.00 93.38 348 ASN A C 1
ATOM 2764 O O . ASN A 1 348 ? -6.122 -3.599 -5.773 1.00 93.38 348 ASN A O 1
ATOM 2768 N N . PHE A 1 349 ? -5.085 -2.917 -3.904 1.00 94.56 349 PHE A N 1
ATOM 2769 C CA . PHE A 1 349 ? -6.253 -2.210 -3.385 1.00 94.56 349 PHE A CA 1
ATOM 2770 C C . PHE A 1 349 ? -6.290 -0.788 -3.930 1.00 94.56 349 PHE A C 1
ATOM 2772 O O . PHE A 1 349 ? -5.270 -0.097 -3.924 1.00 94.56 349 PHE A O 1
ATOM 2779 N N . ARG A 1 350 ? -7.463 -0.348 -4.384 1.00 92.25 350 ARG A N 1
ATOM 2780 C CA . ARG A 1 350 ? -7.676 1.002 -4.911 1.00 92.25 350 ARG A CA 1
ATOM 2781 C C . ARG A 1 350 ? -8.141 1.937 -3.814 1.00 92.25 350 ARG A C 1
ATOM 2783 O O . ARG A 1 350 ? -9.261 1.839 -3.328 1.00 92.25 350 ARG A O 1
ATOM 2790 N N . PHE A 1 351 ? -7.262 2.845 -3.426 1.00 92.94 351 PHE A N 1
ATOM 2791 C CA . PHE A 1 351 ? -7.550 3.835 -2.388 1.00 92.94 351 PHE A CA 1
ATOM 2792 C C . PHE A 1 351 ? -6.740 5.124 -2.551 1.00 92.94 351 PHE A C 1
ATOM 2794 O O . PHE A 1 351 ? -6.902 6.040 -1.750 1.00 92.94 351 PHE A O 1
ATOM 2801 N N . ILE A 1 352 ? -5.849 5.188 -3.547 1.00 93.19 352 ILE A N 1
ATOM 2802 C CA . ILE A 1 352 ? -4.938 6.312 -3.740 1.00 93.19 352 ILE A CA 1
ATOM 2803 C C . ILE A 1 352 ? -5.498 7.182 -4.871 1.00 93.19 352 ILE A C 1
ATOM 2805 O O . ILE A 1 352 ? -5.703 6.659 -5.971 1.00 93.19 352 ILE A O 1
ATOM 2809 N N . PRO A 1 353 ? -5.757 8.480 -4.642 1.00 92.25 353 PRO A N 1
ATOM 2810 C CA . PRO A 1 353 ? -6.137 9.389 -5.718 1.00 92.25 353 PRO A CA 1
ATOM 2811 C C . PRO A 1 353 ? -4.991 9.518 -6.725 1.00 92.25 353 PRO A C 1
ATOM 2813 O O . PRO A 1 353 ? -3.825 9.336 -6.376 1.00 92.25 353 PRO A O 1
ATOM 2816 N N . TYR A 1 354 ? -5.296 9.854 -7.975 1.00 90.81 354 TYR A N 1
ATOM 2817 C CA . TYR A 1 354 ? -4.279 9.996 -9.017 1.00 90.81 354 TYR A CA 1
ATOM 2818 C C . TYR A 1 354 ? -4.510 11.226 -9.887 1.00 90.81 354 TYR A C 1
ATOM 2820 O O . TYR A 1 354 ? -5.622 11.744 -9.968 1.00 90.81 354 TYR A O 1
ATOM 2828 N N . ASN A 1 355 ? -3.458 11.692 -10.564 1.00 85.88 355 ASN A N 1
ATOM 2829 C CA . ASN A 1 355 ? -3.600 12.769 -11.537 1.00 85.88 355 ASN A CA 1
ATOM 2830 C C . ASN A 1 355 ? -4.233 12.232 -12.828 1.00 85.88 355 ASN A C 1
ATOM 2832 O O . ASN A 1 355 ? -3.626 11.418 -13.531 1.00 85.88 355 ASN A O 1
ATOM 2836 N N . THR A 1 356 ? -5.454 12.667 -13.141 1.00 80.56 356 THR A N 1
ATOM 2837 C CA . THR A 1 356 ? -6.180 12.256 -14.355 1.00 80.56 356 THR A CA 1
ATOM 2838 C C . THR A 1 356 ? -5.468 12.691 -15.632 1.00 80.56 356 THR A C 1
ATOM 2840 O O . THR A 1 356 ? -5.592 12.029 -16.661 1.00 80.56 356 THR A O 1
ATOM 2843 N N . HIS A 1 357 ? -4.662 13.750 -15.562 1.00 82.69 357 HIS A N 1
ATOM 2844 C CA . HIS A 1 357 ? -3.855 14.225 -16.676 1.00 82.69 357 HIS A CA 1
ATOM 2845 C C . HIS A 1 357 ? -2.578 13.380 -16.752 1.00 82.69 357 HIS A C 1
ATOM 2847 O O . HIS A 1 357 ? -1.628 13.579 -15.998 1.00 82.69 357 HIS A O 1
ATOM 2853 N N . ARG A 1 358 ? -2.594 12.375 -17.637 1.00 83.94 358 ARG A N 1
ATOM 2854 C CA . ARG A 1 358 ? -1.486 11.419 -17.826 1.00 83.94 358 ARG A CA 1
ATOM 2855 C C . ARG A 1 358 ? -0.248 12.044 -18.463 1.00 83.94 358 ARG A C 1
ATOM 2857 O O . ARG A 1 358 ? 0.851 11.562 -18.224 1.00 83.94 358 ARG A O 1
ATOM 2864 N N . HIS A 1 359 ? -0.441 13.066 -19.290 1.00 88.12 359 HIS A N 1
ATOM 2865 C CA . HIS A 1 359 ? 0.615 13.732 -20.037 1.00 88.12 359 HIS A CA 1
ATOM 2866 C C . HIS A 1 359 ? 0.176 15.161 -20.395 1.00 88.12 359 HIS A C 1
ATOM 2868 O O . HIS A 1 359 ? -1.014 15.400 -20.603 1.00 88.12 359 HIS A O 1
ATOM 2874 N N . ASP A 1 360 ? 1.124 16.095 -20.491 1.00 83.56 360 ASP A N 1
ATOM 2875 C CA . ASP A 1 360 ? 0.835 17.524 -20.708 1.00 83.56 360 ASP A CA 1
ATOM 2876 C C . ASP A 1 360 ? 0.388 17.845 -22.144 1.00 83.56 360 ASP A C 1
ATOM 2878 O O . ASP A 1 360 ? -0.266 18.858 -22.393 1.00 83.56 360 ASP A O 1
ATOM 2882 N N . ILE A 1 361 ? 0.737 16.989 -23.110 1.00 83.88 361 ILE A N 1
ATOM 2883 C CA . ILE A 1 361 ? 0.307 17.146 -24.506 1.00 83.88 361 ILE A CA 1
ATOM 2884 C C . ILE A 1 361 ? -1.139 16.654 -24.689 1.00 83.88 361 ILE A C 1
ATOM 2886 O O . ILE A 1 361 ? -1.418 15.482 -24.415 1.00 83.88 361 ILE A O 1
ATOM 2890 N N . PRO A 1 362 ? -2.036 17.488 -25.252 1.00 81.81 362 PRO A N 1
ATOM 2891 C CA . PRO A 1 362 ? -3.381 17.067 -25.635 1.00 81.81 362 PRO A CA 1
ATOM 2892 C C . PRO A 1 362 ? -3.369 15.882 -26.612 1.00 81.81 362 PRO A C 1
ATOM 2894 O O . PRO A 1 362 ? -2.633 15.887 -27.596 1.00 81.81 362 PRO A O 1
ATOM 2897 N N . GLY A 1 363 ? -4.196 14.870 -26.348 1.00 83.44 363 GLY A N 1
ATOM 2898 C CA . GLY A 1 363 ? -4.306 13.655 -27.166 1.00 83.44 363 GLY A CA 1
ATOM 2899 C C . GLY A 1 363 ? -3.330 12.538 -26.782 1.00 83.44 363 GLY A C 1
ATOM 2900 O O . GLY A 1 363 ? -3.645 11.372 -26.975 1.00 83.44 363 GLY A O 1
ATOM 2901 N N . PHE A 1 364 ? -2.195 12.836 -26.132 1.00 88.88 364 PHE A N 1
ATOM 2902 C CA . PHE A 1 364 ? -1.266 11.778 -25.691 1.00 88.88 364 PHE A CA 1
ATOM 2903 C C . PHE A 1 364 ? -1.903 10.877 -24.633 1.00 88.88 364 PHE A C 1
ATOM 2905 O O . PHE A 1 364 ? -1.732 9.663 -24.660 1.00 88.88 364 PHE A O 1
ATOM 2912 N N . ALA A 1 365 ? -2.698 11.456 -23.733 1.00 85.12 365 ALA A N 1
ATOM 2913 C CA . ALA A 1 365 ? -3.389 10.708 -22.688 1.00 85.12 365 ALA A CA 1
ATOM 2914 C C . ALA A 1 365 ? -4.335 9.611 -23.226 1.00 85.12 365 ALA A C 1
ATOM 2916 O O . ALA A 1 365 ? -4.635 8.680 -22.486 1.00 85.12 365 ALA A O 1
ATOM 2917 N N . GLU A 1 366 ? -4.770 9.683 -24.490 1.00 89.00 366 GLU A N 1
ATOM 2918 C CA . GLU A 1 366 ? -5.649 8.684 -25.123 1.00 89.00 366 GLU A CA 1
ATOM 2919 C C . GLU A 1 366 ? -4.941 7.343 -25.371 1.00 89.00 366 GLU A C 1
ATOM 2921 O O . GLU A 1 366 ? -5.589 6.299 -25.392 1.00 89.00 366 GLU A O 1
ATOM 2926 N N . PHE A 1 367 ? -3.609 7.356 -25.485 1.00 90.81 367 PHE A N 1
ATOM 2927 C CA . PHE A 1 367 ? -2.775 6.156 -25.625 1.00 90.81 367 PHE A CA 1
ATOM 2928 C C . PHE A 1 367 ? -2.441 5.505 -24.279 1.00 90.81 367 PHE A C 1
ATOM 2930 O O . PHE A 1 367 ? -1.802 4.452 -24.225 1.00 90.81 367 PHE A O 1
ATOM 2937 N N . ALA A 1 368 ? -2.824 6.137 -23.167 1.00 91.12 368 ALA A N 1
ATOM 2938 C CA . ALA A 1 368 ? -2.631 5.547 -21.858 1.00 91.12 368 ALA A CA 1
ATOM 2939 C C . ALA A 1 368 ? -3.660 4.441 -21.618 1.00 91.12 368 ALA A C 1
ATOM 2941 O O . ALA A 1 368 ? -4.848 4.576 -21.915 1.00 91.12 368 ALA A O 1
ATOM 2942 N N . ARG A 1 369 ? -3.207 3.346 -21.007 1.00 89.62 369 ARG A N 1
ATOM 2943 C CA . ARG A 1 369 ? -4.080 2.249 -20.609 1.00 89.62 369 ARG A CA 1
ATOM 2944 C C . ARG A 1 369 ? -5.197 2.783 -19.698 1.00 89.62 369 ARG A C 1
ATOM 2946 O O . ARG A 1 369 ? -4.891 3.422 -18.683 1.00 89.62 369 ARG A O 1
ATOM 2953 N N . PRO A 1 370 ? -6.476 2.489 -19.999 1.00 86.25 370 PRO A N 1
ATOM 2954 C CA . PRO A 1 370 ? -7.575 2.942 -19.163 1.00 86.25 370 PRO A CA 1
ATOM 2955 C C . PRO A 1 370 ? -7.474 2.291 -17.783 1.00 86.25 370 PRO A C 1
ATOM 2957 O O . PRO A 1 370 ? -7.257 1.079 -17.661 1.00 86.25 370 PRO A O 1
ATOM 2960 N N . LEU A 1 371 ? -7.640 3.102 -16.741 1.00 85.62 371 LEU A N 1
ATOM 2961 C CA . LEU A 1 371 ? -7.859 2.587 -15.395 1.00 85.62 371 LEU A CA 1
ATOM 2962 C C . LEU A 1 371 ? -9.332 2.214 -15.237 1.00 85.62 371 LEU A C 1
ATOM 2964 O O . LEU A 1 371 ? -10.200 2.805 -15.874 1.00 85.62 371 LEU A O 1
ATOM 2968 N N . GLN A 1 372 ? -9.604 1.207 -14.407 1.00 79.31 372 GLN A N 1
ATOM 2969 C CA . GLN A 1 372 ? -10.976 0.738 -14.183 1.00 79.31 372 GLN A CA 1
ATOM 2970 C C . GLN A 1 372 ? -11.852 1.810 -13.530 1.00 79.31 372 GLN A C 1
ATOM 2972 O O . GLN A 1 372 ? -13.045 1.858 -13.811 1.00 79.31 372 GLN A O 1
ATOM 2977 N N . ASP A 1 373 ? -11.252 2.666 -12.702 1.00 80.94 373 ASP A N 1
ATOM 2978 C CA . ASP A 1 373 ? -11.943 3.688 -11.928 1.00 80.94 373 ASP A CA 1
ATOM 2979 C C . ASP A 1 373 ? -11.368 5.087 -12.259 1.00 80.94 373 ASP A C 1
ATOM 2981 O O . ASP A 1 373 ? -10.144 5.246 -12.384 1.00 80.94 373 ASP A O 1
ATOM 2985 N N . PRO A 1 374 ? -12.219 6.118 -12.429 1.00 72.75 374 PRO A N 1
ATOM 2986 C CA . PRO A 1 374 ? -11.808 7.425 -12.959 1.00 72.75 374 PRO A CA 1
ATOM 2987 C C . PRO A 1 374 ? -10.959 8.262 -11.990 1.00 72.75 374 PRO A C 1
ATOM 2989 O O . PRO A 1 374 ? -10.242 9.155 -12.428 1.00 72.75 374 PRO A O 1
ATOM 2992 N N . ASP A 1 375 ? -10.998 7.941 -10.697 1.00 82.44 375 ASP A N 1
ATOM 2993 C CA . ASP A 1 375 ? -10.584 8.868 -9.636 1.00 82.44 375 ASP A CA 1
ATOM 2994 C C . ASP A 1 375 ? -9.601 8.267 -8.622 1.00 82.44 375 ASP A C 1
ATOM 2996 O O . ASP A 1 375 ? -8.925 8.992 -7.890 1.00 82.44 375 ASP A O 1
ATOM 3000 N N . VAL A 1 376 ? -9.481 6.937 -8.588 1.00 90.38 376 VAL A N 1
ATOM 3001 C CA . VAL A 1 376 ? -8.567 6.216 -7.697 1.00 90.38 376 VAL A CA 1
ATOM 3002 C C . VAL A 1 376 ? -7.865 5.067 -8.381 1.00 90.38 376 VAL A C 1
ATOM 3004 O O . VAL A 1 376 ? -8.387 4.416 -9.280 1.00 90.38 376 VAL A O 1
ATOM 3007 N N . ALA A 1 377 ? -6.662 4.812 -7.893 1.00 92.50 377 ALA A N 1
ATOM 3008 C CA . ALA A 1 377 ? -5.771 3.790 -8.378 1.00 92.50 377 ALA A CA 1
ATOM 3009 C C . ALA A 1 377 ? -5.214 2.980 -7.207 1.00 92.50 377 ALA A C 1
ATOM 3011 O O . ALA A 1 377 ? -5.231 3.380 -6.034 1.00 92.50 377 ALA A O 1
ATOM 3012 N N . SER A 1 378 ? -4.720 1.802 -7.549 1.00 93.81 378 SER A N 1
ATOM 3013 C CA . SER A 1 378 ? -3.902 0.983 -6.671 1.00 93.81 378 SER A CA 1
ATOM 3014 C C . SER A 1 378 ? -2.431 1.402 -6.739 1.00 93.81 378 SER A C 1
ATOM 3016 O O . SER A 1 378 ? -1.993 1.978 -7.740 1.00 93.81 378 SER A O 1
ATOM 3018 N N . PRO A 1 379 ? -1.613 1.061 -5.727 1.00 93.94 379 PRO A N 1
ATOM 3019 C CA . PRO A 1 379 ? -0.173 1.309 -5.764 1.00 93.94 379 PRO A CA 1
ATOM 3020 C C . PRO A 1 379 ? 0.536 0.804 -7.035 1.00 93.94 379 PRO A C 1
ATOM 3022 O O . PRO A 1 379 ? 1.508 1.411 -7.479 1.00 93.94 379 PRO A O 1
ATOM 3025 N N . ARG A 1 380 ? 0.062 -0.298 -7.635 1.00 92.69 380 ARG A N 1
ATOM 3026 C CA . ARG A 1 380 ? 0.624 -0.873 -8.875 1.00 92.69 380 ARG A CA 1
ATOM 3027 C C . ARG A 1 380 ? 0.275 -0.097 -10.137 1.00 92.69 380 ARG A C 1
ATOM 3029 O O . ARG A 1 380 ? 1.010 -0.177 -11.118 1.00 92.69 380 ARG A O 1
ATOM 3036 N N . GLU A 1 381 ? -0.834 0.626 -10.113 1.00 93.50 381 GLU A N 1
ATOM 3037 C CA . GLU A 1 381 ? -1.297 1.467 -11.217 1.00 93.50 381 GLU A CA 1
ATOM 3038 C C . GLU A 1 381 ? -0.627 2.852 -11.187 1.00 93.50 381 GLU A C 1
ATOM 3040 O O . GLU A 1 381 ? -0.821 3.635 -12.115 1.00 93.50 381 GLU A O 1
ATOM 3045 N N . LEU A 1 382 ? 0.186 3.143 -10.160 1.00 94.25 382 LEU A N 1
ATOM 3046 C CA . LEU A 1 382 ? 0.811 4.444 -9.942 1.00 94.25 382 LEU A CA 1
ATOM 3047 C C . LEU A 1 382 ? 2.327 4.452 -10.158 1.00 94.25 382 LEU A C 1
ATOM 3049 O O . LEU A 1 382 ? 3.030 3.455 -9.951 1.00 94.25 382 LEU A O 1
ATOM 3053 N N . VAL A 1 383 ? 2.830 5.614 -10.569 1.00 94.69 383 VAL A N 1
ATOM 3054 C CA . VAL A 1 383 ? 4.245 5.919 -10.772 1.00 94.69 383 VAL A CA 1
ATOM 3055 C C . VAL A 1 383 ? 4.611 7.258 -10.127 1.00 94.69 383 VAL A C 1
ATOM 3057 O O . VAL A 1 383 ? 3.815 8.200 -10.098 1.00 94.69 383 VAL A O 1
ATOM 3060 N N . ARG A 1 384 ? 5.838 7.349 -9.605 1.00 93.69 384 ARG A N 1
ATOM 3061 C CA . ARG A 1 384 ? 6.435 8.614 -9.160 1.00 93.69 384 ARG A CA 1
ATOM 3062 C C . ARG A 1 384 ? 6.622 9.575 -10.331 1.00 93.69 384 ARG A C 1
ATOM 3064 O O . ARG A 1 384 ? 6.923 9.148 -11.443 1.00 93.69 384 ARG A O 1
ATOM 3071 N N . ALA A 1 385 ? 6.538 10.875 -10.053 1.00 91.38 385 ALA A N 1
ATOM 3072 C CA . ALA A 1 385 ? 6.726 11.920 -11.060 1.00 91.38 385 ALA A CA 1
ATOM 3073 C C . ALA A 1 385 ? 8.072 11.796 -11.807 1.00 91.38 385 ALA A C 1
ATOM 3075 O O . ALA A 1 385 ? 8.124 11.975 -13.017 1.00 91.38 385 ALA A O 1
ATOM 3076 N N . GLU A 1 386 ? 9.144 11.400 -11.112 1.00 91.44 386 GLU A N 1
ATOM 3077 C CA . GLU A 1 386 ? 10.485 11.210 -11.692 1.00 91.44 386 GLU A CA 1
ATOM 3078 C C . GLU A 1 386 ? 10.577 10.085 -12.739 1.00 91.44 386 GLU A C 1
ATOM 3080 O O . GLU A 1 386 ? 11.466 10.104 -13.589 1.00 91.44 386 GLU A O 1
ATOM 3085 N N . HIS A 1 387 ? 9.651 9.124 -12.707 1.00 94.19 387 HIS A N 1
ATOM 3086 C CA . HIS A 1 387 ? 9.579 8.011 -13.655 1.00 94.19 387 HIS A CA 1
ATOM 3087 C C . HIS A 1 387 ? 8.397 8.132 -14.627 1.00 94.19 387 HIS A C 1
ATOM 3089 O O . HIS A 1 387 ? 8.222 7.264 -15.478 1.00 94.19 387 HIS A O 1
ATOM 3095 N N . ALA A 1 388 ? 7.589 9.193 -14.538 1.00 93.31 388 ALA A N 1
ATOM 3096 C CA . ALA A 1 388 ? 6.447 9.390 -15.427 1.00 93.31 388 ALA A CA 1
ATOM 3097 C C . ALA A 1 388 ? 6.825 9.364 -16.926 1.00 93.31 388 ALA A C 1
ATOM 3099 O O . ALA A 1 388 ? 6.174 8.620 -17.663 1.00 93.31 388 ALA A O 1
ATOM 3100 N N . PRO A 1 389 ? 7.910 10.032 -17.384 1.00 94.69 389 PRO A N 1
ATOM 3101 C CA . PRO A 1 389 ? 8.284 10.057 -18.804 1.00 94.69 389 PRO A CA 1
ATOM 3102 C C . PRO A 1 389 ? 8.598 8.693 -19.429 1.00 94.69 389 PRO A C 1
ATOM 3104 O O . PRO A 1 389 ? 8.674 8.602 -20.644 1.00 94.69 389 PRO A O 1
ATOM 3107 N N . VAL A 1 390 ? 8.825 7.649 -18.619 1.00 96.69 390 VAL A N 1
ATOM 3108 C CA . VAL A 1 390 ? 9.219 6.316 -19.110 1.00 96.69 390 VAL A CA 1
ATOM 3109 C C . VAL A 1 390 ? 8.106 5.274 -19.010 1.00 96.69 390 VAL A C 1
ATOM 3111 O O . VAL A 1 390 ? 8.331 4.103 -19.314 1.00 96.69 390 VAL A O 1
ATOM 3114 N N . VAL A 1 391 ? 6.918 5.650 -18.519 1.00 96.19 391 VAL A N 1
ATOM 3115 C CA . VAL A 1 391 ? 5.843 4.676 -18.264 1.00 96.19 391 VAL A CA 1
ATOM 3116 C C . VAL A 1 391 ? 4.427 5.266 -18.222 1.00 96.19 391 VAL A C 1
ATOM 3118 O O . VAL A 1 391 ? 3.488 4.552 -17.867 1.00 96.19 391 VAL A O 1
ATOM 3121 N N . TRP A 1 392 ? 4.224 6.542 -18.567 1.00 94.25 392 TRP A N 1
ATOM 3122 C CA . TRP A 1 392 ? 2.916 7.206 -18.439 1.00 94.25 392 TRP A CA 1
ATOM 3123 C C . TRP A 1 392 ? 1.799 6.547 -19.270 1.00 94.25 392 TRP A C 1
ATOM 3125 O O . TRP A 1 392 ? 0.624 6.657 -18.918 1.00 94.25 392 TRP A O 1
ATOM 3135 N N . THR A 1 393 ? 2.136 5.793 -20.328 1.00 94.56 393 THR A N 1
ATOM 3136 C CA . THR A 1 393 ? 1.139 4.999 -21.076 1.00 94.56 393 THR A CA 1
ATOM 3137 C C . THR A 1 393 ? 0.655 3.771 -20.296 1.00 94.56 393 THR A C 1
ATOM 3139 O O . THR A 1 393 ? -0.411 3.237 -20.585 1.00 94.56 393 THR A O 1
ATOM 3142 N N . GLN A 1 394 ? 1.415 3.307 -19.300 1.00 94.69 394 GLN A N 1
ATOM 3143 C CA . GLN A 1 394 ? 1.103 2.113 -18.506 1.00 94.69 394 GLN A CA 1
ATOM 3144 C C . GLN A 1 394 ? 0.600 2.437 -17.095 1.00 94.69 394 GLN A C 1
ATOM 3146 O O . GLN A 1 394 ? -0.126 1.627 -16.515 1.00 94.69 394 GLN A O 1
ATOM 3151 N N . ARG A 1 395 ? 1.019 3.569 -16.514 1.00 93.38 395 ARG A N 1
ATOM 3152 C CA . ARG A 1 395 ? 0.712 3.950 -15.127 1.00 93.38 395 ARG A CA 1
ATOM 3153 C C . ARG A 1 395 ? 0.333 5.424 -15.002 1.00 93.38 395 ARG A C 1
ATOM 3155 O O . ARG A 1 395 ? 0.840 6.277 -15.721 1.00 93.38 395 ARG A O 1
ATOM 3162 N N . ALA A 1 396 ? -0.528 5.710 -14.034 1.00 93.00 396 ALA A N 1
ATOM 3163 C CA . ALA A 1 396 ? -0.907 7.056 -13.627 1.00 93.00 396 ALA A CA 1
ATOM 3164 C C . ALA A 1 396 ? 0.126 7.674 -12.677 1.00 93.00 396 ALA A C 1
ATOM 3166 O O . ALA A 1 396 ? 0.838 6.958 -11.979 1.00 93.00 396 ALA A O 1
ATOM 3167 N N . CYS A 1 397 ? 0.173 9.000 -12.575 1.00 92.06 397 CYS A N 1
ATOM 3168 C CA . CYS A 1 397 ? 1.014 9.669 -11.585 1.00 92.06 397 CYS A CA 1
ATOM 3169 C C . CYS A 1 397 ? 0.269 9.905 -10.272 1.00 92.06 397 CYS A C 1
ATOM 3171 O O . CYS A 1 397 ? -0.937 10.173 -10.262 1.00 92.06 397 CYS A O 1
ATOM 3173 N N . PHE A 1 398 ? 1.013 9.879 -9.164 1.00 91.38 398 PHE A N 1
ATOM 3174 C CA . PHE A 1 398 ? 0.522 10.442 -7.906 1.00 91.38 398 PHE A CA 1
ATOM 3175 C C . PHE A 1 398 ? 0.136 11.923 -8.102 1.00 91.38 398 PHE A C 1
ATOM 3177 O O . PHE A 1 398 ? 0.790 12.623 -8.879 1.00 91.38 398 PHE A O 1
ATOM 3184 N N . PRO A 1 399 ? -0.907 12.418 -7.411 1.00 85.62 399 PRO A N 1
ATOM 3185 C CA . PRO A 1 399 ? -1.382 13.794 -7.556 1.00 85.62 399 PRO A CA 1
ATOM 3186 C C . PRO A 1 399 ? -0.394 14.804 -6.964 1.00 85.62 399 PRO A C 1
ATOM 3188 O O . PRO A 1 399 ? -0.306 15.938 -7.423 1.00 85.62 399 PRO A O 1
ATOM 3191 N N . THR A 1 400 ? 0.375 14.379 -5.964 1.00 85.38 400 THR A N 1
ATOM 3192 C CA . THR A 1 400 ? 1.454 15.138 -5.333 1.00 85.38 400 THR A CA 1
ATOM 3193 C C . THR A 1 400 ? 2.704 14.270 -5.228 1.00 85.38 400 THR A C 1
ATOM 3195 O O . THR A 1 400 ? 2.636 13.039 -5.301 1.00 85.38 400 THR A O 1
ATOM 3198 N N . SER A 1 401 ? 3.871 14.899 -5.074 1.00 86.31 401 SER A N 1
ATOM 3199 C CA . SER A 1 401 ? 5.110 14.165 -4.818 1.00 86.31 401 SER A CA 1
ATOM 3200 C C . SER A 1 401 ? 5.001 13.369 -3.518 1.00 86.31 401 SER A C 1
ATOM 3202 O O . SER A 1 401 ? 4.487 13.863 -2.514 1.00 86.31 401 SER A O 1
ATOM 3204 N N . LEU A 1 402 ? 5.498 12.129 -3.535 1.00 88.69 402 LEU A N 1
ATOM 3205 C CA . LEU A 1 402 ? 5.500 11.284 -2.345 1.00 88.69 402 LEU A CA 1
ATOM 3206 C C . LEU A 1 402 ? 6.331 11.942 -1.232 1.00 88.69 402 LEU A C 1
ATOM 3208 O O . LEU A 1 402 ? 7.460 12.369 -1.501 1.00 88.69 402 LEU A O 1
ATOM 3212 N N . PRO A 1 403 ? 5.825 11.994 0.014 1.00 88.81 403 PRO A N 1
ATOM 3213 C CA . PRO A 1 403 ? 6.623 12.435 1.149 1.00 88.81 403 PRO A CA 1
ATOM 3214 C C . PRO A 1 403 ? 7.898 11.596 1.288 1.00 88.81 403 PRO A C 1
ATOM 3216 O O . PRO A 1 403 ? 7.868 10.374 1.125 1.00 88.81 403 PRO A O 1
ATOM 3219 N N . THR A 1 404 ? 9.013 12.234 1.660 1.00 88.44 404 THR A N 1
ATOM 3220 C CA . THR A 1 404 ? 10.328 11.579 1.818 1.00 88.44 404 THR A CA 1
ATOM 3221 C C . THR A 1 404 ? 10.261 10.340 2.710 1.00 88.44 404 THR A C 1
ATOM 3223 O O . THR A 1 404 ? 10.926 9.339 2.454 1.00 88.44 404 THR A O 1
ATOM 3226 N N . PHE A 1 405 ? 9.423 10.394 3.746 1.00 89.44 405 PHE A N 1
ATOM 3227 C CA . PHE A 1 405 ? 9.190 9.288 4.662 1.00 89.44 405 PHE A CA 1
ATOM 3228 C C . PHE A 1 405 ? 8.639 8.034 3.959 1.00 89.44 405 PHE A C 1
ATOM 3230 O O . PHE A 1 405 ? 9.185 6.947 4.146 1.00 89.44 405 PHE A O 1
ATOM 3237 N N . ILE A 1 406 ? 7.620 8.177 3.106 1.00 90.00 406 ILE A N 1
ATOM 3238 C CA . ILE A 1 406 ? 7.033 7.055 2.356 1.00 90.00 406 ILE A CA 1
ATOM 3239 C C . ILE A 1 406 ? 8.030 6.489 1.358 1.00 90.00 406 ILE A C 1
ATOM 3241 O O . ILE A 1 406 ? 8.172 5.273 1.275 1.00 90.00 406 ILE A O 1
ATOM 3245 N N . SER A 1 407 ? 8.769 7.349 0.657 1.00 88.69 407 SER A N 1
ATOM 3246 C CA . SER A 1 407 ? 9.810 6.907 -0.276 1.00 88.69 407 SER A CA 1
ATOM 3247 C C . SER A 1 407 ? 10.919 6.105 0.419 1.00 88.69 407 SER A C 1
ATOM 3249 O O . SER A 1 407 ? 11.487 5.203 -0.188 1.00 88.69 407 SER A O 1
ATOM 3251 N N . MET A 1 408 ? 11.211 6.395 1.693 1.00 88.81 408 MET A N 1
ATOM 3252 C CA . MET A 1 408 ? 12.186 5.647 2.495 1.00 88.81 408 MET A CA 1
ATOM 3253 C C . MET A 1 408 ? 11.634 4.303 2.991 1.00 88.81 408 MET A C 1
ATOM 3255 O O . MET A 1 408 ? 12.355 3.310 3.010 1.00 88.81 408 MET A O 1
ATOM 3259 N N . VAL A 1 409 ? 10.370 4.270 3.419 1.00 90.62 409 VAL A N 1
ATOM 3260 C CA . VAL A 1 409 ? 9.736 3.072 3.994 1.00 90.62 409 VAL A CA 1
ATOM 3261 C C . VAL A 1 409 ? 9.262 2.090 2.920 1.00 90.62 409 VAL A C 1
ATOM 3263 O O . VAL A 1 409 ? 9.314 0.880 3.120 1.00 90.62 409 VAL A O 1
ATOM 3266 N N . MET A 1 410 ? 8.820 2.603 1.772 1.00 91.62 410 MET A N 1
ATOM 3267 C CA . MET A 1 410 ? 8.353 1.834 0.619 1.00 91.62 410 MET A CA 1
ATOM 3268 C C . MET A 1 410 ? 9.137 2.250 -0.637 1.00 91.62 410 MET A C 1
ATOM 3270 O O . MET A 1 410 ? 8.583 2.907 -1.525 1.00 91.62 410 MET A O 1
ATOM 3274 N N . PRO A 1 411 ? 10.424 1.870 -0.745 1.00 90.75 411 PRO A N 1
ATOM 3275 C CA . PRO A 1 411 ? 11.292 2.302 -1.841 1.00 90.75 411 PRO A CA 1
ATOM 3276 C C . PRO A 1 411 ? 10.800 1.847 -3.218 1.00 90.75 411 PRO A C 1
ATOM 3278 O O . PRO A 1 411 ? 10.995 2.577 -4.186 1.00 90.75 411 PRO A O 1
ATOM 3281 N N . ASP A 1 412 ? 10.084 0.725 -3.297 1.00 91.94 412 ASP A N 1
ATOM 3282 C CA . ASP A 1 412 ? 9.549 0.182 -4.553 1.00 91.94 412 ASP A CA 1
ATOM 3283 C C . ASP A 1 412 ? 8.214 0.829 -4.981 1.00 91.94 412 ASP A C 1
ATOM 3285 O O . ASP A 1 412 ? 7.737 0.621 -6.101 1.00 91.94 412 ASP A O 1
ATOM 3289 N N . LEU A 1 413 ? 7.572 1.621 -4.107 1.00 93.50 413 LEU A N 1
ATOM 3290 C CA . LEU A 1 413 ? 6.287 2.255 -4.411 1.00 93.50 413 LEU A CA 1
ATOM 3291 C C . LEU A 1 413 ? 6.449 3.270 -5.543 1.00 93.50 413 LEU A C 1
ATOM 3293 O O . LEU A 1 413 ? 7.143 4.274 -5.390 1.00 93.50 413 LEU A O 1
ATOM 3297 N N . GLY A 1 414 ? 5.744 3.046 -6.650 1.00 92.06 414 GLY A N 1
ATOM 3298 C CA . GLY A 1 414 ? 5.777 3.934 -7.808 1.00 92.06 414 GLY A CA 1
ATOM 3299 C C . GLY A 1 414 ? 7.023 3.794 -8.684 1.00 92.06 414 GLY A C 1
ATOM 3300 O O . GLY A 1 414 ? 7.250 4.662 -9.526 1.00 92.06 414 GLY A O 1
ATOM 3301 N N . VAL A 1 415 ? 7.807 2.725 -8.506 1.00 94.31 415 VAL A N 1
ATOM 3302 C CA . VAL A 1 415 ? 8.895 2.348 -9.418 1.00 94.31 415 VAL A CA 1
ATOM 3303 C C . VAL A 1 415 ? 8.319 1.456 -10.533 1.00 94.31 415 VAL A C 1
ATOM 3305 O O . VAL A 1 415 ? 7.577 0.504 -10.238 1.00 94.31 415 VAL A O 1
ATOM 3308 N N . PRO A 1 416 ? 8.562 1.771 -11.820 1.00 95.38 416 PRO A N 1
ATOM 3309 C CA . PRO A 1 416 ? 8.097 0.942 -12.926 1.00 95.38 416 PRO A CA 1
ATOM 3310 C C . PRO A 1 416 ? 8.895 -0.358 -13.023 1.00 95.38 416 PRO A C 1
ATOM 3312 O O . PRO A 1 416 ? 10.069 -0.417 -12.675 1.00 95.38 416 PRO A O 1
ATOM 3315 N N . THR A 1 417 ? 8.252 -1.404 -13.537 1.00 94.75 417 THR A N 1
ATOM 3316 C CA . THR A 1 417 ? 8.964 -2.634 -13.910 1.00 94.75 417 THR A CA 1
ATOM 3317 C C . THR A 1 417 ? 9.581 -2.481 -15.295 1.00 94.75 417 THR A C 1
ATOM 3319 O O . THR A 1 417 ? 9.034 -1.779 -16.148 1.00 94.75 417 THR A O 1
ATOM 3322 N N . THR A 1 418 ? 10.676 -3.192 -15.549 1.00 95.94 418 THR A N 1
ATOM 3323 C CA . THR A 1 418 ? 11.355 -3.172 -16.849 1.00 95.94 418 THR A CA 1
ATOM 3324 C C . THR A 1 418 ? 10.434 -3.579 -18.006 1.00 95.94 418 THR A C 1
ATOM 3326 O O . THR A 1 418 ? 10.461 -2.952 -19.062 1.00 95.94 418 THR A O 1
ATOM 3329 N N . GLU A 1 419 ? 9.546 -4.555 -17.793 1.00 96.19 419 GLU A N 1
ATOM 3330 C CA . GLU A 1 419 ? 8.521 -4.947 -18.770 1.00 96.19 419 GLU A CA 1
ATOM 3331 C C . GLU A 1 419 ? 7.601 -3.774 -19.144 1.00 96.19 419 GLU A C 1
ATOM 3333 O O . GLU A 1 419 ? 7.346 -3.531 -20.321 1.00 96.19 419 GLU A O 1
ATOM 3338 N N . GLN A 1 420 ? 7.138 -3.006 -18.152 1.00 96.31 420 GLN A N 1
ATOM 3339 C CA . GLN A 1 420 ? 6.265 -1.854 -18.391 1.00 96.31 420 GLN A CA 1
ATOM 3340 C C . GLN A 1 420 ? 6.971 -0.748 -19.176 1.00 96.31 420 GLN A C 1
ATOM 3342 O O . GLN A 1 420 ? 6.335 -0.130 -20.025 1.00 96.31 420 GLN A O 1
ATOM 3347 N N . VAL A 1 421 ? 8.262 -0.512 -18.932 1.00 97.56 421 VAL A N 1
ATOM 3348 C CA . VAL A 1 421 ? 9.039 0.485 -19.688 1.00 97.56 421 VAL A CA 1
ATOM 3349 C C . VAL A 1 421 ? 9.240 0.040 -21.141 1.00 97.56 421 VAL A C 1
ATOM 3351 O O . VAL A 1 421 ? 9.144 0.854 -22.056 1.00 97.56 421 VAL A O 1
ATOM 3354 N N . VAL A 1 422 ? 9.439 -1.258 -21.393 1.00 96.88 422 VAL A N 1
ATOM 3355 C CA . VAL A 1 422 ? 9.514 -1.788 -22.767 1.00 96.88 422 VAL A CA 1
ATOM 3356 C C . VAL A 1 422 ? 8.157 -1.709 -23.478 1.00 96.88 422 VAL A C 1
ATOM 3358 O O . VAL A 1 422 ? 8.105 -1.292 -24.632 1.00 96.88 422 VAL A O 1
ATOM 3361 N N . ASN A 1 423 ? 7.054 -2.036 -22.796 1.00 96.44 423 ASN A N 1
ATOM 3362 C CA . ASN A 1 423 ? 5.703 -1.856 -23.345 1.00 96.44 423 ASN A CA 1
ATOM 3363 C C . ASN A 1 423 ? 5.406 -0.375 -23.628 1.00 96.44 423 ASN A C 1
ATOM 3365 O O . ASN A 1 423 ? 4.760 -0.042 -24.617 1.00 96.44 423 ASN A O 1
ATOM 3369 N N . HIS A 1 424 ? 5.892 0.526 -22.770 1.00 97.00 424 HIS A N 1
ATOM 3370 C CA . HIS A 1 424 ? 5.788 1.962 -22.992 1.00 97.00 424 HIS A CA 1
ATOM 3371 C C . HIS A 1 424 ? 6.535 2.390 -24.259 1.00 97.00 424 HIS A C 1
ATOM 3373 O O . HIS A 1 424 ? 5.932 3.041 -25.108 1.00 97.00 424 HIS A O 1
ATOM 3379 N N . LEU A 1 425 ? 7.794 1.961 -24.426 1.00 97.44 425 LEU A N 1
ATOM 3380 C CA . LEU A 1 425 ? 8.588 2.226 -25.631 1.00 97.44 425 LEU A CA 1
ATOM 3381 C C . LEU A 1 425 ? 7.881 1.746 -26.905 1.00 97.44 425 LEU A C 1
ATOM 3383 O O . LEU A 1 425 ? 7.879 2.448 -27.913 1.00 97.44 425 LEU A O 1
ATOM 3387 N N . GLU A 1 426 ? 7.269 0.564 -26.855 1.00 96.31 426 GLU A N 1
ATOM 3388 C CA . GLU A 1 426 ? 6.509 0.007 -27.973 1.00 96.31 426 GLU A CA 1
ATOM 3389 C C . GLU A 1 426 ? 5.350 0.920 -28.389 1.00 96.31 426 GLU A C 1
ATOM 3391 O O . GLU A 1 426 ? 5.243 1.251 -29.570 1.00 96.31 426 GLU A O 1
ATOM 3396 N N . ILE A 1 427 ? 4.556 1.421 -27.439 1.00 95.94 427 ILE A N 1
ATOM 3397 C CA . ILE A 1 427 ? 3.465 2.370 -27.725 1.00 95.94 427 ILE A CA 1
ATOM 3398 C C . ILE A 1 427 ? 4.015 3.706 -28.249 1.00 95.94 427 ILE A C 1
ATOM 3400 O O . ILE A 1 427 ? 3.501 4.234 -29.239 1.00 95.94 427 ILE A O 1
ATOM 3404 N N . LEU A 1 428 ? 5.081 4.242 -27.632 1.00 95.75 428 LEU A N 1
ATOM 3405 C CA . LEU A 1 428 ? 5.711 5.488 -28.088 1.00 95.75 428 LEU A CA 1
ATOM 3406 C C . LEU A 1 428 ? 6.130 5.388 -29.563 1.00 95.75 428 LEU A C 1
ATOM 3408 O O . LEU A 1 428 ? 5.845 6.296 -30.343 1.00 95.75 428 LEU A O 1
ATOM 3412 N N . ALA A 1 429 ? 6.786 4.288 -29.940 1.00 94.69 429 ALA A N 1
ATOM 3413 C CA . ALA A 1 429 ? 7.344 4.091 -31.273 1.00 94.69 429 ALA A CA 1
ATOM 3414 C C . ALA A 1 429 ? 6.294 3.699 -32.326 1.00 94.69 429 ALA A C 1
ATOM 3416 O O . ALA A 1 429 ? 6.366 4.157 -33.465 1.00 94.69 429 ALA A O 1
ATOM 3417 N N . THR A 1 430 ? 5.327 2.848 -31.968 1.00 93.62 430 THR A N 1
ATOM 3418 C CA . THR A 1 430 ? 4.430 2.209 -32.950 1.00 93.62 430 THR A CA 1
ATOM 3419 C C . THR A 1 430 ? 3.044 2.841 -33.046 1.00 93.62 430 THR A C 1
ATOM 3421 O O . THR A 1 430 ? 2.425 2.750 -34.104 1.00 93.62 430 THR A O 1
ATOM 3424 N N . GLU A 1 431 ? 2.569 3.521 -32.000 1.00 93.56 431 GLU A N 1
ATOM 3425 C CA . GLU A 1 431 ? 1.224 4.113 -31.971 1.00 93.56 431 GLU A CA 1
ATOM 3426 C C . GLU A 1 431 ? 1.263 5.646 -31.973 1.00 93.56 431 GLU A C 1
ATOM 3428 O O . GLU A 1 431 ? 0.533 6.283 -32.740 1.00 93.56 431 GLU A O 1
ATOM 3433 N N . ILE A 1 432 ? 2.142 6.240 -31.153 1.00 93.25 432 ILE A N 1
ATOM 3434 C CA . ILE A 1 432 ? 2.201 7.697 -30.950 1.00 93.25 432 ILE A CA 1
ATOM 3435 C C . ILE A 1 432 ? 3.076 8.370 -32.012 1.00 93.25 432 ILE A C 1
ATOM 3437 O O . ILE A 1 432 ? 2.630 9.309 -32.674 1.00 93.25 432 ILE A O 1
ATOM 3441 N N . ALA A 1 433 ? 4.312 7.902 -32.215 1.00 92.19 433 ALA A N 1
ATOM 3442 C CA . ALA A 1 433 ? 5.245 8.520 -33.160 1.00 92.19 433 ALA A CA 1
ATOM 3443 C C . ALA A 1 433 ? 4.711 8.664 -34.600 1.00 92.19 433 ALA A C 1
ATOM 3445 O O . ALA A 1 433 ? 4.971 9.712 -35.197 1.00 92.19 433 ALA A O 1
ATOM 3446 N N . PRO A 1 434 ? 3.938 7.709 -35.164 1.00 90.69 434 PRO A N 1
ATOM 3447 C CA . PRO A 1 434 ? 3.347 7.876 -36.494 1.00 90.69 434 PRO A CA 1
ATOM 3448 C C . PRO A 1 434 ? 2.340 9.030 -36.590 1.00 90.69 434 PRO A C 1
ATOM 3450 O O . PRO A 1 434 ? 2.194 9.627 -37.654 1.00 90.69 434 PRO A O 1
ATOM 3453 N N . GLN A 1 435 ? 1.650 9.353 -35.492 1.00 91.00 435 GLN A N 1
ATOM 3454 C CA . GLN A 1 435 ? 0.639 10.417 -35.441 1.00 91.00 435 GLN A CA 1
ATOM 3455 C C . GLN A 1 435 ? 1.241 11.778 -35.073 1.00 91.00 435 GLN A C 1
ATOM 3457 O O . GLN A 1 435 ? 0.701 12.818 -35.449 1.00 91.00 435 GLN A O 1
ATOM 3462 N N . TYR A 1 436 ? 2.381 11.777 -34.378 1.00 89.31 436 TYR A N 1
ATOM 3463 C CA . TYR A 1 436 ? 3.057 12.980 -33.891 1.00 89.31 436 TYR A CA 1
ATOM 3464 C C . TYR A 1 436 ? 4.546 13.006 -34.277 1.00 89.31 436 TYR A C 1
ATOM 3466 O O . TYR A 1 436 ? 5.416 13.065 -33.398 1.00 89.31 436 TYR A O 1
ATOM 3474 N N . PRO A 1 437 ? 4.876 12.980 -35.582 1.00 84.44 437 PRO A N 1
ATOM 3475 C CA . PRO A 1 437 ? 6.263 13.009 -36.027 1.00 84.44 437 PRO A CA 1
ATOM 3476 C C . PRO A 1 437 ? 6.945 14.318 -35.604 1.00 84.44 437 PRO A C 1
ATOM 3478 O O . PRO A 1 437 ? 6.340 15.391 -35.647 1.00 84.44 437 PRO A O 1
ATOM 3481 N N . ARG A 1 438 ? 8.228 14.238 -35.223 1.00 84.31 438 ARG A N 1
ATOM 3482 C CA . ARG A 1 438 ? 9.065 15.390 -34.817 1.00 84.31 438 ARG A CA 1
ATOM 3483 C C . ARG A 1 438 ? 8.551 16.161 -33.592 1.00 84.31 438 ARG A C 1
ATOM 3485 O O . ARG A 1 438 ? 8.905 17.324 -33.394 1.00 84.31 438 ARG A O 1
ATOM 3492 N N . ASN A 1 439 ? 7.735 15.535 -32.746 1.00 89.12 439 ASN A N 1
ATOM 3493 C CA . ASN A 1 439 ? 7.281 16.154 -31.506 1.00 89.12 439 ASN A CA 1
ATOM 3494 C C . ASN A 1 439 ? 8.394 16.158 -30.436 1.00 89.12 439 ASN A C 1
ATOM 3496 O O . ASN A 1 439 ? 8.949 15.112 -30.100 1.00 89.12 439 ASN A O 1
ATOM 3500 N N . HIS A 1 440 ? 8.692 17.332 -29.869 1.00 88.38 440 HIS A N 1
ATOM 3501 C CA . HIS A 1 440 ? 9.780 17.503 -28.898 1.00 88.38 440 HIS A CA 1
ATOM 3502 C C . HIS A 1 440 ? 9.525 16.804 -27.551 1.00 88.38 440 HIS A C 1
ATOM 3504 O O . HIS A 1 440 ? 10.463 16.283 -26.951 1.00 88.38 440 HIS A O 1
ATOM 3510 N N . SER A 1 441 ? 8.287 16.762 -27.047 1.00 89.62 441 SER A N 1
ATOM 3511 C CA . SER A 1 441 ? 8.021 16.064 -25.779 1.00 89.62 441 SER A CA 1
ATOM 3512 C C . SER A 1 441 ? 8.060 14.549 -25.958 1.00 89.62 441 SER A C 1
ATOM 3514 O O . SER A 1 441 ? 8.623 13.860 -25.118 1.00 89.62 441 SER A O 1
ATOM 3516 N N . LEU A 1 442 ? 7.577 14.032 -27.094 1.00 91.88 442 LEU A N 1
ATOM 3517 C CA . LEU A 1 442 ? 7.757 12.618 -27.438 1.00 91.88 442 LEU A CA 1
ATOM 3518 C C . LEU A 1 442 ? 9.243 12.252 -27.549 1.00 91.88 442 LEU A C 1
ATOM 3520 O O . LEU A 1 442 ? 9.668 11.216 -27.049 1.00 91.88 442 LEU A O 1
ATOM 3524 N N . GLN A 1 443 ? 10.050 13.120 -28.164 1.00 92.19 443 GLN A N 1
ATOM 3525 C CA . GLN A 1 443 ? 11.501 12.951 -28.204 1.00 92.19 443 GLN A CA 1
ATOM 3526 C C . GLN A 1 443 ? 12.104 12.904 -26.790 1.00 92.19 443 GLN A C 1
ATOM 3528 O O . GLN A 1 443 ? 12.950 12.053 -26.516 1.00 92.19 443 GLN A O 1
ATOM 3533 N N . HIS A 1 444 ? 11.681 13.798 -25.893 1.00 93.25 444 HIS A N 1
ATOM 3534 C CA . HIS A 1 444 ? 12.120 13.790 -24.499 1.00 93.25 444 HIS A CA 1
ATOM 3535 C C . HIS A 1 444 ? 11.795 12.455 -23.807 1.00 93.25 444 HIS A C 1
ATOM 3537 O O . HIS A 1 444 ? 12.684 11.861 -23.194 1.00 93.25 444 HIS A O 1
ATOM 3543 N N . ASP A 1 445 ? 10.568 11.955 -23.954 1.00 94.44 445 ASP A N 1
ATOM 3544 C CA . ASP A 1 445 ? 10.131 10.689 -23.354 1.00 94.44 445 ASP A CA 1
ATOM 3545 C C . ASP A 1 445 ? 10.893 9.486 -23.922 1.00 94.44 445 ASP A C 1
ATOM 3547 O O . ASP A 1 445 ? 11.324 8.609 -23.171 1.00 94.44 445 ASP A O 1
ATOM 3551 N N . LEU A 1 446 ? 11.158 9.478 -25.232 1.00 94.88 446 LEU A N 1
ATOM 3552 C CA . LEU A 1 446 ? 11.978 8.453 -25.885 1.00 94.88 446 LEU A CA 1
ATOM 3553 C C . LEU A 1 446 ? 13.407 8.427 -25.336 1.00 94.88 446 LEU A C 1
ATOM 3555 O O . LEU A 1 446 ? 13.899 7.361 -24.969 1.00 94.88 446 LEU A O 1
ATOM 3559 N N . ILE A 1 447 ? 14.062 9.589 -25.227 1.00 94.69 447 ILE A N 1
ATOM 3560 C CA . ILE A 1 447 ? 15.425 9.687 -24.678 1.00 94.69 447 ILE A CA 1
ATOM 3561 C C . ILE A 1 447 ? 15.445 9.193 -23.229 1.00 94.69 447 ILE A C 1
ATOM 3563 O O . ILE A 1 447 ? 16.275 8.355 -22.876 1.00 94.69 447 ILE A O 1
ATOM 3567 N N . LYS A 1 448 ? 14.494 9.646 -22.399 1.00 96.62 448 LYS A N 1
ATOM 3568 C CA . LYS A 1 448 ? 14.366 9.189 -21.008 1.00 96.62 448 LYS A CA 1
ATOM 3569 C C . LYS A 1 448 ? 14.153 7.680 -20.922 1.00 96.62 448 LYS A C 1
ATOM 3571 O O . LYS A 1 448 ? 14.734 7.034 -20.050 1.00 96.62 448 LYS A O 1
ATOM 3576 N N . THR A 1 449 ? 13.356 7.123 -21.828 1.00 97.25 449 THR A N 1
ATOM 3577 C CA . THR A 1 449 ? 13.072 5.688 -21.895 1.00 97.25 449 THR A CA 1
ATOM 3578 C C . THR A 1 449 ? 14.321 4.893 -22.276 1.00 97.25 449 THR A C 1
ATOM 3580 O O . THR A 1 449 ? 14.649 3.920 -21.595 1.00 97.25 449 THR A O 1
ATOM 3583 N N . TYR A 1 450 ? 15.082 5.328 -23.287 1.00 96.75 450 TYR A N 1
ATOM 3584 C CA . TYR A 1 450 ? 16.353 4.691 -23.650 1.00 96.75 450 TYR A CA 1
ATOM 3585 C C . TYR A 1 450 ? 17.391 4.777 -22.527 1.00 96.75 450 TYR A C 1
ATOM 3587 O O . TYR A 1 450 ? 18.035 3.774 -22.211 1.00 96.75 450 TYR A O 1
ATOM 3595 N N . ASP A 1 451 ? 17.527 5.941 -21.886 1.00 96.75 451 ASP A N 1
ATOM 3596 C CA . ASP A 1 451 ? 18.437 6.137 -20.753 1.00 96.75 451 ASP A CA 1
ATOM 3597 C C . ASP A 1 451 ? 18.085 5.208 -19.583 1.00 96.75 451 ASP A C 1
ATOM 3599 O O . ASP A 1 451 ? 18.969 4.574 -18.997 1.00 96.75 451 ASP A O 1
ATOM 3603 N N . TRP A 1 452 ? 16.792 5.072 -19.273 1.00 97.06 452 TRP A N 1
ATOM 3604 C CA . TRP A 1 452 ? 16.323 4.182 -18.215 1.00 97.06 452 TRP A CA 1
ATOM 3605 C C . TRP A 1 452 ? 16.595 2.710 -18.548 1.00 97.06 452 TRP A C 1
ATOM 3607 O O . TRP A 1 452 ? 17.133 1.983 -17.710 1.00 97.06 452 TRP A O 1
ATOM 3617 N N . LEU A 1 453 ? 16.292 2.272 -19.776 1.00 96.94 453 LEU A N 1
ATOM 3618 C CA . LEU A 1 453 ? 16.538 0.894 -20.221 1.00 96.94 453 LEU A CA 1
ATOM 3619 C C . LEU A 1 453 ? 18.034 0.563 -20.251 1.00 96.94 453 LEU A C 1
ATOM 3621 O O . LEU A 1 453 ? 18.425 -0.541 -19.873 1.00 96.94 453 LEU A O 1
ATOM 3625 N N . ARG A 1 454 ? 18.884 1.526 -20.625 1.00 95.75 454 ARG A N 1
ATOM 3626 C CA . ARG A 1 454 ? 20.343 1.387 -20.558 1.00 95.75 454 ARG A CA 1
ATOM 3627 C C . ARG A 1 454 ? 20.827 1.188 -19.123 1.00 95.75 454 ARG A C 1
ATOM 3629 O O . ARG A 1 454 ? 21.694 0.348 -18.891 1.00 95.75 454 ARG A O 1
ATOM 3636 N N . ALA A 1 455 ? 20.268 1.916 -18.158 1.00 95.00 455 ALA A N 1
ATOM 3637 C CA . ALA A 1 455 ? 20.595 1.724 -16.745 1.00 95.00 455 ALA A CA 1
ATOM 3638 C C . ALA A 1 455 ? 20.141 0.346 -16.208 1.00 95.00 455 ALA A C 1
ATOM 3640 O O . ALA A 1 455 ? 20.775 -0.192 -15.303 1.00 95.00 455 ALA A O 1
ATOM 3641 N N . HIS A 1 456 ? 19.106 -0.258 -16.809 1.00 95.06 456 HIS A N 1
ATOM 3642 C CA . HIS A 1 456 ? 18.517 -1.552 -16.418 1.00 95.06 456 HIS A CA 1
ATOM 3643 C C . HIS A 1 456 ? 18.774 -2.669 -17.444 1.00 95.06 456 HIS A C 1
ATOM 3645 O O . HIS A 1 456 ? 18.003 -3.622 -17.578 1.00 95.06 456 HIS A O 1
ATOM 3651 N N . ILE A 1 457 ? 19.894 -2.575 -18.163 1.00 92.94 457 ILE A N 1
ATOM 3652 C CA . ILE A 1 457 ? 20.201 -3.382 -19.349 1.00 92.94 457 ILE A CA 1
ATOM 3653 C C . ILE A 1 457 ? 20.067 -4.903 -19.152 1.00 92.94 457 ILE A C 1
ATOM 3655 O O . ILE A 1 457 ? 19.587 -5.607 -20.040 1.00 92.94 457 ILE A O 1
ATOM 3659 N N . ARG A 1 458 ? 20.450 -5.421 -17.976 1.00 92.00 458 ARG A N 1
ATOM 3660 C CA . ARG A 1 458 ? 20.407 -6.862 -17.669 1.00 92.00 458 ARG A CA 1
ATOM 3661 C C . ARG A 1 458 ? 18.982 -7.409 -17.648 1.00 92.00 458 ARG A C 1
ATOM 3663 O O . ARG A 1 458 ? 18.750 -8.511 -18.133 1.00 92.00 458 ARG A O 1
ATOM 3670 N N . GLU A 1 459 ? 18.045 -6.648 -17.094 1.00 93.12 459 GLU A N 1
ATOM 3671 C CA . GLU A 1 459 ? 16.632 -7.030 -17.029 1.00 93.12 459 GLU A CA 1
ATOM 3672 C C . GLU A 1 459 ? 15.917 -6.737 -18.349 1.00 93.12 459 GLU A C 1
ATOM 3674 O O . GLU A 1 459 ? 15.073 -7.518 -18.788 1.00 93.12 459 GLU A O 1
ATOM 3679 N N . ALA A 1 460 ? 16.284 -5.631 -19.007 1.00 93.62 460 ALA A N 1
ATOM 3680 C CA . ALA A 1 460 ? 15.667 -5.196 -20.258 1.00 93.62 460 ALA A CA 1
ATOM 3681 C C . ALA A 1 460 ? 15.910 -6.188 -21.397 1.00 93.62 460 ALA A C 1
ATOM 3683 O O . ALA A 1 460 ? 15.060 -6.341 -22.276 1.00 93.62 460 ALA A O 1
ATOM 3684 N N . GLY A 1 461 ? 17.041 -6.896 -21.361 1.00 90.75 461 GLY A N 1
ATOM 3685 C CA . GLY A 1 461 ? 17.480 -7.741 -22.460 1.00 90.75 461 GLY A CA 1
ATOM 3686 C C . GLY A 1 461 ? 16.485 -8.810 -22.894 1.00 90.75 461 GLY A C 1
ATOM 3687 O O . GLY A 1 461 ? 16.239 -8.964 -24.087 1.00 90.75 461 GLY A O 1
ATOM 3688 N N . HIS A 1 462 ? 15.854 -9.505 -21.943 1.00 92.69 462 HIS A N 1
ATOM 3689 C CA . HIS A 1 462 ? 14.859 -10.530 -22.267 1.00 92.69 462 HIS A CA 1
ATOM 3690 C C . HIS A 1 462 ? 13.643 -9.942 -23.003 1.00 92.69 462 HIS A C 1
ATOM 3692 O O . HIS A 1 462 ? 13.228 -10.471 -24.034 1.00 92.69 462 HIS A O 1
ATOM 3698 N N . TYR A 1 463 ? 13.105 -8.826 -22.503 1.00 95.62 463 TYR A N 1
ATOM 3699 C CA . TYR A 1 463 ? 11.914 -8.178 -23.059 1.00 95.62 463 TYR A CA 1
ATOM 3700 C C . TYR A 1 463 ? 12.174 -7.497 -24.409 1.00 95.62 463 TYR A C 1
ATOM 3702 O O . TYR A 1 463 ? 11.283 -7.467 -25.260 1.00 95.62 463 TYR A O 1
ATOM 3710 N N . LEU A 1 464 ? 13.384 -6.963 -24.615 1.00 94.56 464 LEU A N 1
ATOM 3711 C CA . LEU A 1 464 ? 13.796 -6.346 -25.878 1.00 94.56 464 LEU A CA 1
ATOM 3712 C C . LEU A 1 464 ? 14.120 -7.392 -26.951 1.00 94.56 464 LEU A C 1
ATOM 3714 O O . LEU A 1 464 ? 13.712 -7.221 -28.096 1.00 94.56 464 LEU A O 1
ATOM 3718 N N . ALA A 1 465 ? 14.769 -8.507 -26.597 1.00 90.50 465 ALA A N 1
ATOM 3719 C CA . ALA A 1 465 ? 15.071 -9.583 -27.546 1.00 90.50 465 ALA A CA 1
ATOM 3720 C C . ALA A 1 465 ? 13.797 -10.216 -28.142 1.00 90.50 465 ALA A C 1
ATOM 3722 O O . ALA A 1 465 ? 13.747 -10.518 -29.340 1.00 90.50 465 ALA A O 1
ATOM 3723 N N . GLN A 1 466 ? 12.735 -10.348 -27.334 1.00 93.00 466 GLN A N 1
ATOM 3724 C CA . GLN A 1 466 ? 11.408 -10.779 -27.800 1.00 93.00 466 GLN A CA 1
ATOM 3725 C C . GLN A 1 466 ? 10.803 -9.831 -28.848 1.00 93.00 466 GLN A C 1
ATOM 3727 O O . GLN A 1 466 ? 10.021 -10.268 -29.690 1.00 93.00 466 GLN A O 1
ATOM 3732 N N . ARG A 1 467 ? 11.201 -8.554 -28.832 1.00 93.56 467 ARG A N 1
ATOM 3733 C CA . ARG A 1 467 ? 10.750 -7.492 -29.743 1.00 93.56 467 ARG A CA 1
ATOM 3734 C C . ARG A 1 467 ? 11.815 -7.090 -30.759 1.00 93.56 467 ARG A C 1
ATOM 3736 O O . ARG A 1 467 ? 11.779 -5.993 -31.305 1.00 93.56 467 ARG A O 1
ATOM 3743 N N . SER A 1 468 ? 12.753 -7.985 -31.051 1.00 90.88 468 SER A N 1
ATOM 3744 C CA . SER A 1 468 ? 13.890 -7.700 -31.935 1.00 90.88 468 SER A CA 1
ATOM 3745 C C . SER A 1 468 ? 13.510 -7.327 -33.377 1.00 90.88 468 SER A C 1
ATOM 3747 O O . SER A 1 468 ? 14.308 -6.721 -34.087 1.00 90.88 468 SER A O 1
ATOM 3749 N N . ASN A 1 469 ? 12.289 -7.662 -33.809 1.00 92.06 469 ASN A N 1
ATOM 3750 C CA . ASN A 1 469 ? 11.736 -7.279 -35.114 1.00 92.06 469 ASN A CA 1
ATOM 3751 C C . ASN A 1 469 ? 10.896 -5.986 -35.069 1.00 92.06 469 ASN A C 1
ATOM 3753 O O . ASN A 1 469 ? 10.528 -5.469 -36.122 1.00 92.06 469 ASN A O 1
ATOM 3757 N N . SER A 1 470 ? 10.549 -5.478 -33.883 1.00 93.12 470 SER A N 1
ATOM 3758 C CA . SER A 1 470 ? 9.703 -4.290 -33.732 1.00 93.12 470 SER A CA 1
ATOM 3759 C C . SER A 1 470 ? 10.507 -3.023 -34.033 1.00 93.12 470 SER A C 1
ATOM 3761 O O . SER A 1 470 ? 11.678 -2.923 -33.667 1.00 93.12 470 SER A O 1
ATOM 3763 N N . LEU A 1 471 ? 9.885 -2.039 -34.689 1.00 95.50 471 LEU A N 1
ATOM 3764 C CA . LEU A 1 471 ? 10.515 -0.774 -35.092 1.00 95.50 471 LEU A CA 1
ATOM 3765 C C . LEU A 1 471 ? 10.649 0.198 -33.907 1.00 95.50 471 LEU A C 1
ATOM 3767 O O . LEU A 1 471 ? 10.024 1.251 -33.882 1.00 95.50 471 LEU A O 1
ATOM 3771 N N . LEU A 1 472 ? 11.430 -0.187 -32.898 1.00 95.81 472 LEU A N 1
ATOM 3772 C CA . LEU A 1 472 ? 11.518 0.523 -31.617 1.00 95.81 472 LEU A CA 1
ATOM 3773 C C . LEU A 1 472 ? 12.593 1.609 -31.571 1.00 95.81 472 LEU A C 1
ATOM 3775 O O . LEU A 1 472 ? 12.608 2.388 -30.625 1.00 95.81 472 LEU A O 1
ATOM 3779 N N . TRP A 1 473 ? 13.506 1.649 -32.544 1.00 95.88 473 TRP A N 1
ATOM 3780 C CA . TRP A 1 473 ? 14.712 2.469 -32.460 1.00 95.88 473 TRP A CA 1
ATOM 3781 C C . TRP A 1 473 ? 14.686 3.596 -33.483 1.00 95.88 473 TRP A C 1
ATOM 3783 O O . TRP A 1 473 ? 14.676 3.359 -34.692 1.00 95.88 473 TRP A O 1
ATOM 3793 N N . LEU A 1 474 ? 14.702 4.833 -32.992 1.00 94.88 474 LEU A N 1
ATOM 3794 C CA . LEU A 1 474 ? 14.736 6.028 -33.832 1.00 94.88 474 LEU A CA 1
ATOM 3795 C C . LEU A 1 474 ? 16.170 6.282 -34.331 1.00 94.88 474 LEU A C 1
ATOM 3797 O O . LEU A 1 474 ? 16.988 6.871 -33.625 1.00 94.88 474 LEU A O 1
ATOM 3801 N N . ASN A 1 475 ? 16.479 5.802 -35.538 1.00 93.75 475 ASN A N 1
ATOM 3802 C CA . ASN A 1 475 ? 17.820 5.803 -36.123 1.00 93.75 475 ASN A CA 1
ATOM 3803 C C . ASN A 1 475 ? 18.053 7.050 -36.989 1.00 93.75 475 ASN A C 1
ATOM 3805 O O . ASN A 1 475 ? 17.941 6.984 -38.212 1.00 93.75 475 ASN A O 1
ATOM 3809 N N . VAL A 1 476 ? 18.340 8.184 -36.347 1.00 90.38 476 VAL A N 1
ATOM 3810 C CA . VAL A 1 476 ? 18.551 9.493 -36.995 1.00 90.38 476 VAL A CA 1
ATOM 3811 C C . VAL A 1 476 ? 19.876 10.124 -36.567 1.00 90.38 476 VAL A C 1
ATOM 3813 O O . VAL A 1 476 ? 20.359 9.882 -35.458 1.00 90.38 476 VAL A O 1
ATOM 3816 N N . THR A 1 477 ? 20.446 10.974 -37.420 1.00 84.56 477 THR A N 1
ATOM 3817 C CA . THR A 1 477 ? 21.647 11.760 -37.089 1.00 84.56 477 THR A CA 1
ATOM 3818 C C . THR A 1 477 ? 21.268 12.961 -36.219 1.00 84.56 477 THR A C 1
ATOM 3820 O O . THR A 1 477 ? 21.831 13.180 -35.139 1.00 84.56 477 THR A O 1
ATOM 3823 N N . ASN A 1 478 ? 20.230 13.698 -36.624 1.00 83.50 478 ASN A N 1
ATOM 3824 C CA . ASN A 1 478 ? 19.654 14.790 -35.851 1.00 83.50 478 ASN A CA 1
ATOM 3825 C C . ASN A 1 478 ? 18.166 14.570 -35.583 1.00 83.50 478 ASN A C 1
ATOM 3827 O O . ASN A 1 478 ? 17.414 14.079 -36.414 1.00 83.50 478 ASN A O 1
ATOM 3831 N N . TRP A 1 479 ? 17.710 15.005 -34.409 1.00 81.44 479 TRP A N 1
ATOM 3832 C CA . TRP A 1 479 ? 16.305 14.889 -34.004 1.00 81.44 479 TRP A CA 1
ATOM 3833 C C . TRP A 1 479 ? 15.333 15.697 -34.878 1.00 81.44 479 TRP A C 1
ATOM 3835 O O . TRP A 1 479 ? 14.133 15.425 -34.883 1.00 81.44 479 TRP A O 1
ATOM 3845 N N . THR A 1 480 ? 15.862 16.683 -35.607 1.00 80.56 480 THR A N 1
ATOM 3846 C CA . THR A 1 480 ? 15.146 17.520 -36.578 1.00 80.56 480 THR A CA 1
ATOM 3847 C C . THR A 1 480 ? 14.942 16.843 -37.929 1.00 80.56 480 THR A C 1
ATOM 3849 O O . THR A 1 480 ? 14.144 17.333 -38.731 1.00 80.56 480 THR A O 1
ATOM 3852 N N . ASP A 1 481 ? 15.662 15.752 -38.195 1.00 83.00 481 ASP A N 1
ATOM 3853 C CA . ASP A 1 481 ? 15.591 15.040 -39.464 1.00 83.00 481 ASP A CA 1
ATOM 3854 C C . ASP A 1 481 ? 14.226 14.345 -39.616 1.00 83.00 481 ASP A C 1
ATOM 3856 O O . ASP A 1 481 ? 13.353 14.370 -38.740 1.00 83.00 481 ASP A O 1
ATOM 3860 N N . GLU A 1 482 ? 13.976 13.759 -40.782 1.00 85.81 482 GLU A N 1
ATOM 3861 C CA . GLU A 1 482 ? 12.850 12.839 -40.925 1.00 85.81 482 GLU A CA 1
ATOM 3862 C C . GLU A 1 482 ? 13.063 11.607 -40.040 1.00 85.81 482 GLU A C 1
ATOM 3864 O O . GLU A 1 482 ? 14.141 11.019 -40.019 1.00 85.81 482 GLU A O 1
ATOM 3869 N N . TRP A 1 483 ? 12.050 11.259 -39.247 1.00 90.94 483 TRP A N 1
ATOM 3870 C CA . TRP A 1 483 ? 12.167 10.197 -38.256 1.00 90.94 483 TRP A CA 1
ATOM 3871 C C . TRP A 1 483 ? 12.155 8.823 -38.921 1.00 90.94 483 TRP A C 1
ATOM 3873 O O . TRP A 1 483 ? 11.120 8.351 -39.385 1.00 90.94 483 TRP A O 1
ATOM 3883 N N . THR A 1 484 ? 13.309 8.162 -38.916 1.00 91.31 484 THR A N 1
ATOM 3884 C CA . THR A 1 484 ? 13.495 6.821 -39.472 1.00 91.31 484 THR A CA 1
ATOM 3885 C C . THR A 1 484 ? 13.583 5.771 -38.371 1.00 91.31 484 THR A C 1
ATOM 3887 O O . THR A 1 484 ? 14.597 5.639 -37.686 1.00 91.31 484 THR A O 1
ATOM 3890 N N . TRP A 1 485 ? 12.515 4.991 -38.213 1.00 94.12 485 TRP A N 1
ATOM 3891 C CA . TRP A 1 485 ? 12.432 3.916 -37.224 1.00 94.12 485 TRP A CA 1
ATOM 3892 C C . TRP A 1 485 ? 12.985 2.597 -37.766 1.00 94.12 485 TRP A C 1
ATOM 3894 O O . TRP A 1 485 ? 12.711 2.213 -38.907 1.00 94.12 485 TRP A O 1
ATOM 3904 N N . ARG A 1 486 ? 13.761 1.891 -36.941 1.00 95.06 486 ARG A N 1
ATOM 3905 C CA . ARG A 1 486 ? 14.393 0.607 -37.266 1.00 95.06 486 ARG A CA 1
ATOM 3906 C C . ARG A 1 486 ? 14.189 -0.401 -36.142 1.00 95.06 486 ARG A C 1
ATOM 3908 O O . ARG A 1 486 ? 14.027 -0.042 -34.976 1.00 95.06 486 ARG A O 1
ATOM 3915 N N . SER A 1 487 ? 14.196 -1.677 -36.508 1.00 95.75 487 SER A N 1
ATOM 3916 C CA . SER A 1 487 ? 14.283 -2.772 -35.541 1.00 95.75 487 SER A CA 1
ATOM 3917 C C . SER A 1 487 ? 15.736 -3.046 -35.166 1.00 95.75 487 SER A C 1
ATOM 3919 O O . SER A 1 487 ? 16.644 -2.700 -35.921 1.00 95.75 487 SER A O 1
ATOM 3921 N N . SER A 1 488 ? 15.981 -3.669 -34.012 1.00 93.69 488 SER A N 1
ATOM 3922 C CA . SER A 1 488 ? 17.355 -3.955 -33.573 1.00 93.69 488 SER A CA 1
ATOM 3923 C C . SER A 1 488 ? 18.089 -4.863 -34.557 1.00 93.69 488 SER A C 1
ATOM 3925 O O . SER A 1 488 ? 19.254 -4.616 -34.832 1.00 93.69 488 SER A O 1
ATOM 3927 N N . LYS A 1 489 ? 17.410 -5.840 -35.175 1.00 91.69 489 LYS A N 1
ATOM 3928 C CA . LYS A 1 489 ? 18.031 -6.725 -36.180 1.00 91.69 489 LYS A CA 1
ATOM 3929 C C . LYS A 1 489 ? 18.512 -6.016 -37.439 1.00 91.69 489 LYS A C 1
ATOM 3931 O O . LYS A 1 489 ? 19.422 -6.504 -38.096 1.00 91.69 489 LYS A O 1
ATOM 3936 N N . GLN A 1 490 ? 17.883 -4.898 -37.782 1.00 93.81 490 GLN A N 1
ATOM 3937 C CA . GLN A 1 490 ? 18.247 -4.103 -38.950 1.00 93.81 490 GLN A CA 1
ATOM 3938 C C . GLN A 1 490 ? 19.458 -3.204 -38.687 1.00 93.81 490 GLN A C 1
ATOM 3940 O O . GLN A 1 490 ? 19.987 -2.624 -39.628 1.00 93.81 490 GLN A O 1
ATOM 3945 N N . LEU A 1 491 ? 19.874 -3.050 -37.429 1.00 93.44 491 LEU A N 1
ATOM 3946 C CA . LEU A 1 491 ? 20.936 -2.139 -37.025 1.00 93.44 491 LEU A CA 1
ATOM 3947 C C . LEU A 1 491 ? 22.275 -2.876 -36.915 1.00 93.44 491 LEU A C 1
ATOM 3949 O O . LEU A 1 491 ? 22.396 -3.867 -36.188 1.00 93.44 491 LEU A O 1
ATOM 3953 N N . ILE A 1 492 ? 23.281 -2.364 -37.627 1.00 89.44 492 ILE A N 1
ATOM 3954 C CA . ILE A 1 492 ? 24.643 -2.900 -37.630 1.00 89.44 492 ILE A CA 1
ATOM 3955 C C . ILE A 1 492 ? 25.630 -1.789 -37.270 1.00 89.44 492 ILE A C 1
ATOM 3957 O O . ILE A 1 492 ? 25.718 -0.774 -37.955 1.00 89.44 492 ILE A O 1
ATOM 3961 N N . PHE A 1 493 ? 26.383 -1.986 -36.189 1.00 86.81 493 PHE A N 1
ATOM 3962 C CA . PHE A 1 493 ? 27.480 -1.103 -35.802 1.00 86.81 493 PHE A CA 1
ATOM 3963 C C . PHE A 1 493 ? 28.680 -1.266 -36.734 1.00 86.81 493 PHE A C 1
ATOM 3965 O O . PHE A 1 493 ? 28.982 -2.378 -37.175 1.00 86.81 493 PHE A O 1
ATOM 3972 N N . ASP A 1 494 ? 29.394 -0.159 -36.952 1.00 81.31 494 ASP A N 1
ATOM 3973 C CA . ASP A 1 494 ? 30.584 -0.065 -37.807 1.00 81.31 494 ASP A CA 1
ATOM 3974 C C . ASP A 1 494 ? 30.315 -0.397 -39.292 1.00 81.31 494 ASP A C 1
ATOM 3976 O O . ASP A 1 494 ? 31.238 -0.730 -40.041 1.00 81.31 494 ASP A O 1
ATOM 3980 N N . LEU A 1 495 ? 29.060 -0.267 -39.739 1.00 80.44 495 LEU A N 1
ATOM 3981 C CA . LEU A 1 495 ? 28.692 -0.398 -41.143 1.00 80.44 495 LEU A CA 1
ATOM 3982 C C . LEU A 1 495 ? 28.990 0.918 -41.875 1.00 80.44 495 LEU A C 1
ATOM 3984 O O . LEU A 1 495 ? 28.483 1.976 -41.526 1.00 80.44 495 LEU A O 1
ATOM 3988 N N . ARG A 1 496 ? 29.816 0.872 -42.923 1.00 70.81 496 ARG A N 1
ATOM 3989 C CA . ARG A 1 496 ? 30.225 2.100 -43.632 1.00 70.81 496 ARG A CA 1
ATOM 3990 C C . ARG A 1 496 ? 29.123 2.694 -44.517 1.00 70.81 496 ARG A C 1
ATOM 3992 O O . ARG A 1 496 ? 29.116 3.897 -44.754 1.00 70.81 496 ARG A O 1
ATOM 3999 N N . TYR A 1 497 ? 28.227 1.847 -45.017 1.00 75.94 497 TYR A N 1
ATOM 4000 C CA . TYR A 1 497 ? 27.166 2.209 -45.952 1.00 75.94 497 TYR A CA 1
ATOM 4001 C C . TYR A 1 497 ? 25.910 1.396 -45.652 1.00 75.94 497 TYR A C 1
ATOM 4003 O O . TYR A 1 497 ? 26.006 0.182 -45.488 1.00 75.94 497 TYR A O 1
ATOM 4011 N N . ASP A 1 498 ? 24.744 2.044 -45.632 1.00 80.19 498 ASP A N 1
ATOM 4012 C CA . ASP A 1 498 ? 23.463 1.344 -45.501 1.00 80.19 498 ASP A CA 1
ATOM 4013 C C . ASP A 1 498 ? 23.258 0.374 -46.685 1.00 80.19 498 ASP A C 1
ATOM 4015 O O . ASP A 1 498 ? 23.587 0.694 -47.832 1.00 80.19 498 ASP A O 1
ATOM 4019 N N . ASP A 1 499 ? 22.654 -0.783 -46.412 1.00 78.38 499 ASP A N 1
ATOM 4020 C CA . ASP A 1 499 ? 22.228 -1.788 -47.391 1.00 78.38 499 ASP A CA 1
ATOM 4021 C C . ASP A 1 499 ? 20.702 -2.008 -47.292 1.00 78.38 499 ASP A C 1
ATOM 4023 O O . ASP A 1 499 ? 20.211 -2.917 -46.604 1.00 78.38 499 ASP A O 1
ATOM 4027 N N . PRO A 1 500 ? 19.908 -1.176 -47.993 1.00 80.12 500 PRO A N 1
ATOM 4028 C CA . PRO A 1 500 ? 18.454 -1.278 -47.974 1.00 80.12 500 PRO A CA 1
ATOM 4029 C C . PRO A 1 500 ? 17.913 -2.590 -48.554 1.00 80.12 500 PRO A C 1
ATOM 4031 O O . PRO A 1 500 ? 16.790 -2.965 -48.219 1.00 80.12 500 PRO A O 1
ATOM 4034 N N . GLN A 1 501 ? 18.671 -3.287 -49.413 1.00 75.50 501 GLN A N 1
ATOM 4035 C CA . GLN A 1 501 ? 18.200 -4.505 -50.083 1.00 75.50 501 GLN A CA 1
ATOM 4036 C C . GLN A 1 501 ? 18.100 -5.677 -49.108 1.00 75.50 501 GLN A C 1
ATOM 4038 O O . GLN A 1 501 ? 17.126 -6.429 -49.152 1.00 75.50 501 GLN A O 1
ATOM 4043 N N . ASN A 1 502 ? 19.069 -5.797 -48.197 1.00 73.75 502 ASN A N 1
ATOM 4044 C CA . ASN A 1 502 ? 19.038 -6.796 -47.127 1.00 73.75 502 ASN A CA 1
ATOM 4045 C C . ASN A 1 502 ? 18.462 -6.241 -45.812 1.00 73.75 502 ASN A C 1
ATOM 4047 O O . ASN A 1 502 ? 18.311 -6.978 -44.840 1.00 73.75 502 ASN A O 1
ATOM 4051 N N . GLY A 1 503 ? 18.089 -4.956 -45.784 1.00 83.06 503 GLY A N 1
ATOM 4052 C CA . GLY A 1 503 ? 17.493 -4.305 -44.621 1.00 83.06 503 GLY A CA 1
ATOM 4053 C C . GLY A 1 503 ? 18.494 -4.019 -43.503 1.00 83.06 503 GLY A C 1
ATOM 4054 O O . GLY A 1 503 ? 18.090 -3.960 -42.344 1.00 83.06 503 GLY A O 1
ATOM 4055 N N . HIS A 1 504 ? 19.772 -3.848 -43.837 1.00 86.62 504 HIS A N 1
ATOM 4056 C CA . HIS A 1 504 ? 20.834 -3.537 -42.889 1.00 86.62 504 HIS A CA 1
ATOM 4057 C C . HIS A 1 504 ? 21.179 -2.050 -42.952 1.00 86.62 504 HIS A C 1
ATOM 4059 O O . HIS A 1 504 ? 21.401 -1.494 -44.024 1.00 86.62 504 HIS A O 1
ATOM 4065 N N . TYR A 1 505 ? 21.223 -1.396 -41.801 1.00 88.88 505 TYR A N 1
ATOM 4066 C CA . TYR A 1 505 ? 21.441 0.040 -41.691 1.00 88.88 505 T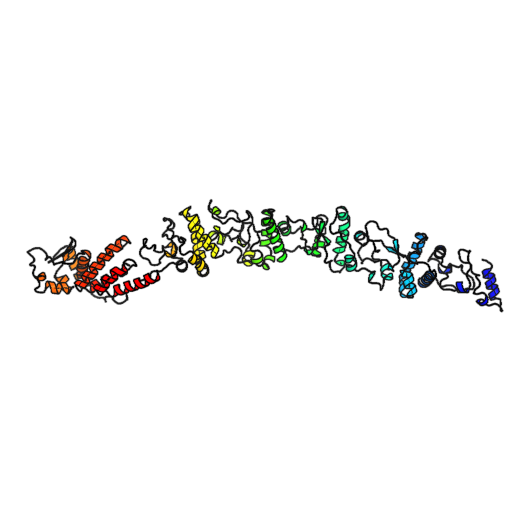YR A CA 1
ATOM 4067 C C . TYR A 1 505 ? 22.498 0.323 -40.637 1.00 88.88 505 TYR A C 1
ATOM 4069 O O . TYR A 1 505 ? 22.527 -0.310 -39.578 1.00 88.88 505 TYR A O 1
ATOM 4077 N N . ASP A 1 506 ? 23.332 1.310 -40.929 1.00 90.38 506 ASP A N 1
ATOM 4078 C CA . ASP A 1 506 ? 24.318 1.816 -39.993 1.00 90.38 506 ASP A CA 1
ATOM 4079 C C . ASP A 1 506 ? 23.629 2.532 -38.819 1.00 90.38 506 ASP A C 1
ATOM 4081 O O . ASP A 1 506 ? 22.590 3.196 -38.971 1.00 90.38 506 ASP A O 1
ATOM 4085 N N . VAL A 1 507 ? 24.207 2.372 -37.629 1.00 90.81 507 VAL A N 1
ATOM 4086 C CA . VAL A 1 507 ? 23.696 2.978 -36.398 1.00 90.81 507 VAL A CA 1
ATOM 4087 C C . VAL A 1 507 ? 24.127 4.437 -36.333 1.00 90.81 507 VAL A C 1
ATOM 4089 O O . VAL A 1 507 ? 25.304 4.744 -36.168 1.00 90.81 507 VAL A O 1
ATOM 4092 N N . LYS A 1 508 ? 23.153 5.348 -36.392 1.00 90.44 508 LYS A N 1
ATOM 4093 C CA . LYS A 1 508 ? 23.405 6.793 -36.376 1.00 90.44 508 LYS A CA 1
ATOM 4094 C C . LYS A 1 508 ? 23.744 7.311 -34.977 1.00 90.44 508 LYS A C 1
ATOM 4096 O O . LYS A 1 508 ? 23.417 6.700 -33.956 1.00 90.44 508 LYS A O 1
ATOM 4101 N N . ASP A 1 509 ? 24.338 8.503 -34.939 1.00 87.06 509 ASP A N 1
ATOM 4102 C CA . ASP A 1 509 ? 24.933 9.134 -33.753 1.00 87.06 509 ASP A CA 1
ATOM 4103 C C . ASP A 1 509 ? 24.055 9.122 -32.495 1.00 87.06 509 ASP A C 1
ATOM 4105 O O . ASP A 1 509 ? 24.557 8.940 -31.385 1.00 87.06 509 ASP A O 1
ATOM 4109 N N . ARG A 1 510 ? 22.734 9.297 -32.638 1.00 89.94 510 ARG A N 1
ATOM 4110 C CA . ARG A 1 510 ? 21.806 9.339 -31.492 1.00 89.94 510 ARG A CA 1
ATOM 4111 C C . ARG A 1 510 ? 21.620 7.994 -30.806 1.00 89.94 510 ARG A C 1
ATOM 4113 O O . ARG A 1 510 ? 21.268 7.972 -29.629 1.00 89.94 510 ARG A O 1
ATOM 4120 N N . LEU A 1 511 ? 21.887 6.898 -31.508 1.00 93.62 511 LEU A N 1
ATOM 4121 C CA . LEU A 1 511 ? 21.783 5.545 -30.979 1.00 93.62 511 LEU A CA 1
ATOM 4122 C C . LEU A 1 511 ? 23.121 4.986 -30.472 1.00 93.62 511 LEU A C 1
ATOM 4124 O O . LEU A 1 511 ? 23.115 4.046 -29.676 1.00 93.62 511 LEU A O 1
ATOM 4128 N N . LEU A 1 512 ? 24.259 5.595 -30.833 1.00 91.12 512 LEU A N 1
ATOM 4129 C CA . LEU A 1 512 ? 25.591 5.166 -30.379 1.00 91.12 512 LEU A CA 1
ATOM 4130 C C . LEU A 1 512 ? 25.736 5.051 -28.846 1.00 91.12 512 LEU A C 1
ATOM 4132 O O . LEU A 1 512 ? 26.313 4.059 -28.391 1.00 91.12 512 LEU A O 1
ATOM 4136 N N . PRO A 1 513 ? 25.192 5.968 -28.009 1.00 93.88 513 PRO A N 1
ATOM 4137 C CA . PRO A 1 513 ? 25.262 5.835 -26.549 1.00 93.88 513 PRO A CA 1
ATOM 4138 C C . PRO A 1 513 ? 24.581 4.574 -25.998 1.00 93.88 513 PRO A C 1
ATOM 4140 O O . PRO A 1 513 ? 24.850 4.180 -24.862 1.00 93.88 513 PRO A O 1
ATOM 4143 N N . TYR A 1 514 ? 23.706 3.948 -26.787 1.00 94.50 514 TYR A N 1
ATOM 4144 C CA . TYR A 1 514 ? 22.907 2.784 -26.415 1.00 94.50 514 TYR A CA 1
ATOM 4145 C C . TYR A 1 514 ? 23.430 1.484 -27.046 1.00 94.50 514 TYR A C 1
ATOM 4147 O O . TYR A 1 514 ? 22.689 0.504 -27.095 1.00 94.50 514 TYR A O 1
ATOM 4155 N N . LYS A 1 515 ? 24.699 1.441 -27.493 1.00 93.56 515 LYS A N 1
ATOM 4156 C CA . LYS A 1 515 ? 25.315 0.265 -28.138 1.00 93.56 515 LYS A CA 1
ATOM 4157 C C . LYS A 1 515 ? 25.042 -1.043 -27.402 1.00 93.56 515 LYS A C 1
ATOM 4159 O O . LYS A 1 515 ? 24.457 -1.950 -27.983 1.00 93.56 515 LYS A O 1
ATOM 4164 N N . ASP A 1 516 ? 25.393 -1.128 -26.122 1.00 94.00 516 ASP A N 1
ATOM 4165 C CA . ASP A 1 516 ? 25.224 -2.366 -25.351 1.00 94.00 516 ASP A CA 1
ATOM 4166 C C . ASP A 1 516 ? 23.752 -2.811 -25.289 1.00 94.00 516 ASP A C 1
ATOM 4168 O O . ASP A 1 516 ? 23.445 -4.001 -25.390 1.00 94.00 516 ASP A O 1
ATOM 4172 N N . LEU A 1 517 ? 22.831 -1.849 -25.151 1.00 94.75 517 LEU A N 1
ATOM 4173 C CA . LEU A 1 517 ? 21.391 -2.102 -25.094 1.00 94.75 517 LEU A CA 1
ATOM 4174 C C . LEU A 1 517 ? 20.879 -2.653 -26.432 1.00 94.75 517 LEU A C 1
ATOM 4176 O O . LEU A 1 517 ? 20.131 -3.629 -26.453 1.00 94.75 517 LEU A O 1
ATOM 4180 N N . LEU A 1 518 ? 21.324 -2.057 -27.541 1.00 94.81 518 LEU A N 1
ATOM 4181 C CA . LEU A 1 518 ? 20.993 -2.474 -28.903 1.00 94.81 518 LEU A CA 1
ATOM 4182 C C . LEU A 1 518 ? 21.540 -3.868 -29.227 1.00 94.81 518 LEU A C 1
ATOM 4184 O O . LEU A 1 518 ? 20.809 -4.688 -29.782 1.00 94.81 518 LEU A O 1
ATOM 4188 N N . MET A 1 519 ? 22.780 -4.167 -28.829 1.00 93.44 519 MET A N 1
ATOM 4189 C CA . MET A 1 519 ? 23.385 -5.491 -29.021 1.00 93.44 519 MET A CA 1
ATOM 4190 C C . MET A 1 519 ? 22.570 -6.586 -28.322 1.00 93.44 519 MET A C 1
ATOM 4192 O O . MET A 1 519 ? 22.282 -7.621 -28.917 1.00 93.44 519 MET A O 1
ATOM 4196 N N . ILE A 1 520 ? 22.119 -6.347 -27.085 1.00 93.12 520 ILE A N 1
ATOM 4197 C CA . ILE A 1 520 ? 21.273 -7.306 -26.356 1.00 93.12 520 ILE A CA 1
ATOM 4198 C C . ILE A 1 520 ? 19.862 -7.390 -26.959 1.00 93.12 520 ILE A C 1
ATOM 4200 O O . ILE A 1 520 ? 19.255 -8.461 -26.960 1.00 93.12 520 ILE A O 1
ATOM 4204 N N . ALA A 1 521 ? 19.345 -6.289 -27.509 1.00 91.75 521 ALA A N 1
ATOM 4205 C CA . ALA A 1 521 ? 18.077 -6.285 -28.232 1.00 91.75 521 ALA A CA 1
ATOM 4206 C C . ALA A 1 521 ? 18.141 -7.035 -29.580 1.00 91.75 521 ALA A C 1
ATOM 4208 O O . ALA A 1 521 ? 17.088 -7.302 -30.160 1.00 91.75 521 ALA A O 1
ATOM 4209 N N . GLY A 1 522 ? 19.334 -7.372 -30.088 1.00 91.00 522 GLY A N 1
ATOM 4210 C CA . GLY A 1 522 ? 19.533 -8.147 -31.320 1.00 91.00 522 GLY A CA 1
ATOM 4211 C C . GLY A 1 522 ? 20.232 -7.410 -32.469 1.00 91.00 522 GLY A C 1
ATOM 4212 O O . GLY A 1 522 ? 20.121 -7.866 -33.605 1.00 91.00 522 GLY A O 1
ATOM 4213 N N . ALA A 1 523 ? 20.905 -6.286 -32.200 1.00 92.19 523 ALA A N 1
ATOM 4214 C CA . ALA A 1 523 ? 21.776 -5.617 -33.170 1.00 92.19 523 ALA A CA 1
ATOM 4215 C C . ALA A 1 523 ? 23.102 -6.367 -33.369 1.00 92.19 523 ALA A C 1
ATOM 4217 O O . ALA A 1 523 ? 23.524 -7.155 -32.518 1.00 92.19 523 ALA A O 1
ATOM 4218 N N . HIS A 1 524 ? 23.764 -6.097 -34.493 1.00 88.12 524 HIS A N 1
ATOM 4219 C CA . HIS A 1 524 ? 25.022 -6.743 -34.875 1.00 88.12 524 HIS A CA 1
ATOM 4220 C C . HIS A 1 524 ? 26.166 -5.729 -34.964 1.00 88.12 524 HIS A C 1
ATOM 4222 O O . HIS A 1 524 ? 25.945 -4.527 -35.057 1.00 88.12 524 HIS A O 1
ATOM 4228 N N . GLU A 1 525 ? 27.406 -6.210 -34.954 1.00 86.56 525 GLU A N 1
ATOM 4229 C CA . GLU A 1 525 ? 28.603 -5.392 -35.163 1.00 86.56 525 GLU A CA 1
ATOM 4230 C C . GLU A 1 525 ? 29.440 -6.012 -36.284 1.00 86.56 525 GLU A C 1
ATOM 4232 O O . GLU A 1 525 ? 29.717 -7.218 -36.269 1.00 86.56 525 GLU A O 1
ATOM 4237 N N . GLN A 1 526 ? 29.818 -5.197 -37.271 1.00 78.50 526 GLN A N 1
ATOM 4238 C CA . GLN A 1 526 ? 30.692 -5.624 -38.355 1.00 78.50 526 GLN A CA 1
ATOM 4239 C C . GLN A 1 526 ? 32.134 -5.710 -37.843 1.00 78.50 526 GLN A C 1
ATOM 4241 O O . GLN A 1 526 ? 32.667 -4.755 -37.280 1.00 78.50 526 GLN A O 1
ATOM 4246 N N . ALA A 1 527 ? 32.800 -6.855 -38.030 1.00 65.38 527 ALA A N 1
ATOM 4247 C CA . ALA A 1 527 ? 34.169 -6.979 -37.544 1.00 65.38 527 ALA A CA 1
ATOM 4248 C C . ALA A 1 527 ? 35.125 -6.178 -38.436 1.00 65.38 527 ALA A C 1
ATOM 4250 O O . ALA A 1 527 ? 35.183 -6.377 -39.652 1.00 65.38 527 ALA A O 1
ATOM 4251 N N . ARG A 1 528 ? 35.907 -5.295 -37.811 1.00 59.50 528 ARG A N 1
ATOM 4252 C CA . ARG A 1 528 ? 36.906 -4.471 -38.496 1.00 59.50 528 ARG A CA 1
ATOM 4253 C C . ARG A 1 528 ? 37.975 -5.350 -39.140 1.00 59.50 528 ARG A C 1
ATOM 4255 O O . ARG A 1 528 ? 38.650 -6.121 -38.459 1.00 59.50 528 ARG A O 1
ATOM 4262 N N . LEU A 1 529 ? 38.150 -5.202 -40.451 1.00 59.94 529 LEU A N 1
ATOM 4263 C CA . LEU A 1 529 ? 39.238 -5.834 -41.190 1.00 59.94 529 LEU A CA 1
ATOM 4264 C C . LEU A 1 529 ? 40.546 -5.098 -40.865 1.00 59.94 529 LEU A C 1
ATOM 4266 O O . LEU A 1 529 ? 40.759 -3.969 -41.300 1.00 59.94 529 LEU A O 1
ATOM 4270 N N . THR A 1 530 ? 41.419 -5.722 -40.078 1.00 49.62 530 THR A N 1
ATOM 4271 C CA . THR A 1 530 ? 42.751 -5.192 -39.768 1.00 49.62 530 THR A CA 1
ATOM 4272 C C . THR A 1 530 ? 43.762 -5.617 -40.830 1.00 49.62 530 THR A C 1
ATOM 4274 O O . THR A 1 530 ? 43.941 -6.801 -41.114 1.00 49.62 530 THR A O 1
ATOM 4277 N N . ILE A 1 531 ? 44.453 -4.639 -41.416 1.00 53.88 531 ILE A N 1
ATOM 4278 C CA . ILE A 1 531 ? 45.612 -4.882 -42.280 1.00 53.88 531 ILE A CA 1
ATOM 4279 C C . ILE A 1 531 ? 46.799 -5.243 -41.366 1.00 53.88 531 ILE A C 1
ATOM 4281 O O . ILE A 1 531 ? 47.043 -4.503 -40.413 1.00 53.88 531 ILE A O 1
ATOM 4285 N N . PRO A 1 532 ? 47.548 -6.337 -41.615 1.00 48.38 532 PRO A N 1
ATOM 4286 C CA . PRO A 1 532 ? 48.735 -6.667 -40.827 1.00 48.38 532 PRO A CA 1
ATOM 4287 C C . PRO A 1 532 ? 49.761 -5.526 -40.866 1.00 48.38 532 PRO A C 1
ATOM 4289 O O . PRO A 1 532 ? 50.209 -5.119 -41.941 1.00 48.38 532 PRO A O 1
ATOM 4292 N N . GLU A 1 533 ? 50.132 -5.005 -39.696 1.00 41.91 533 GLU A N 1
ATOM 4293 C CA . GLU A 1 533 ? 51.171 -3.984 -39.564 1.00 41.91 533 GLU A CA 1
ATOM 4294 C C . GLU A 1 533 ? 52.534 -4.579 -39.925 1.00 41.91 533 GLU A C 1
ATOM 4296 O O . GLU A 1 533 ? 53.002 -5.524 -39.292 1.00 41.91 533 GLU A O 1
ATOM 4301 N N . GLY A 1 534 ? 53.183 -4.035 -40.954 1.00 47.66 534 GLY A N 1
ATOM 4302 C CA . GLY A 1 534 ? 54.525 -4.490 -41.303 1.00 47.66 534 GLY A CA 1
ATOM 4303 C C . GLY A 1 534 ? 55.072 -4.037 -42.644 1.00 47.66 534 GLY A C 1
ATOM 4304 O O . GLY A 1 534 ? 55.790 -4.810 -43.250 1.00 47.66 534 GLY A O 1
ATOM 4305 N N . PHE A 1 535 ? 54.760 -2.835 -43.131 1.00 41.66 535 PHE A N 1
ATOM 4306 C CA . PHE A 1 535 ? 55.493 -2.234 -44.255 1.00 41.66 535 PHE A CA 1
ATOM 4307 C C . PHE A 1 535 ? 55.435 -0.709 -44.151 1.00 41.66 535 PHE A C 1
ATOM 4309 O O . PHE A 1 535 ? 54.608 -0.054 -44.787 1.00 41.66 535 PHE A O 1
ATOM 4316 N N . ALA A 1 536 ? 56.306 -0.148 -43.316 1.00 38.53 536 ALA A N 1
ATOM 4317 C CA . ALA A 1 536 ? 56.721 1.241 -43.446 1.00 38.53 536 ALA A CA 1
ATOM 4318 C C . ALA A 1 536 ? 57.956 1.266 -44.363 1.00 38.53 536 ALA A C 1
ATOM 4320 O O . ALA A 1 536 ? 58.893 0.510 -44.103 1.00 38.53 536 ALA A O 1
ATOM 4321 N N . PRO A 1 537 ? 57.996 2.075 -45.434 1.00 41.91 537 PRO A N 1
ATOM 4322 C CA . PRO A 1 537 ? 59.260 2.354 -46.090 1.00 41.91 537 PRO A CA 1
ATOM 4323 C C . PRO A 1 537 ? 60.086 3.274 -45.188 1.00 41.91 537 PRO A C 1
ATOM 4325 O O . PRO A 1 537 ? 59.650 4.365 -44.816 1.00 41.91 537 PRO A O 1
ATOM 4328 N N . GLU A 1 538 ? 61.266 2.785 -44.811 1.00 39.03 538 GLU A N 1
ATOM 4329 C CA . GLU A 1 538 ? 62.297 3.542 -44.112 1.00 39.03 538 GLU A CA 1
ATOM 4330 C C . GLU A 1 538 ? 62.752 4.760 -44.921 1.00 39.03 538 GLU A C 1
ATOM 4332 O O . GLU A 1 538 ? 62.746 4.777 -46.154 1.00 39.03 538 GLU A O 1
ATOM 4337 N N . GLY A 1 539 ? 63.121 5.795 -44.172 1.00 40.09 539 GLY A N 1
ATOM 4338 C CA . GLY A 1 539 ? 63.397 7.126 -44.669 1.00 40.09 539 GLY A CA 1
ATOM 4339 C C . GLY A 1 539 ? 64.702 7.291 -45.442 1.00 40.09 539 GLY A C 1
ATOM 4340 O O . GLY A 1 539 ? 65.680 6.563 -45.287 1.00 40.09 539 GLY A O 1
ATOM 4341 N N . GLY A 1 540 ? 64.690 8.377 -46.212 1.00 45.34 540 GLY A N 1
ATOM 4342 C CA . GLY A 1 540 ? 65.823 8.991 -46.888 1.00 45.34 540 GLY A CA 1
ATOM 4343 C C . GLY A 1 540 ? 65.495 9.205 -48.359 1.00 45.34 540 GLY A C 1
ATOM 4344 O O . GLY A 1 540 ? 65.269 8.217 -49.040 1.00 45.34 540 GLY A O 1
ATOM 4345 N N . MET A 1 541 ? 65.465 10.464 -48.833 1.00 44.22 541 MET A N 1
ATOM 4346 C CA . MET A 1 541 ? 65.854 10.909 -50.195 1.00 44.22 541 MET A CA 1
ATOM 4347 C C . MET A 1 541 ? 65.191 12.244 -50.625 1.00 44.22 541 MET A C 1
ATOM 4349 O O . MET A 1 541 ? 64.390 12.287 -51.554 1.00 44.22 541 MET A O 1
ATOM 4353 N N . VAL A 1 542 ? 65.643 13.376 -50.072 1.00 54.84 542 VAL A N 1
ATOM 4354 C CA . VAL A 1 542 ? 65.213 14.726 -50.518 1.00 54.84 542 VAL A CA 1
ATOM 4355 C C . VAL A 1 542 ? 65.598 15.020 -51.990 1.00 54.84 542 VAL A C 1
ATOM 4357 O O . VAL A 1 542 ? 64.951 15.815 -52.661 1.00 54.84 542 VAL A O 1
ATOM 4360 N N . HIS A 1 543 ? 66.622 14.352 -52.545 1.00 56.78 543 HIS A N 1
ATOM 4361 C CA . HIS A 1 543 ? 67.042 14.541 -53.947 1.00 56.78 543 HIS A CA 1
ATOM 4362 C C . HIS A 1 543 ? 66.265 13.674 -54.961 1.00 56.78 543 HIS A C 1
ATOM 4364 O O . HIS A 1 543 ? 65.996 14.126 -56.072 1.00 56.78 543 HIS A O 1
ATOM 4370 N N . LYS A 1 544 ? 65.865 12.447 -54.589 1.00 66.06 544 LYS A N 1
ATOM 4371 C CA . LYS A 1 544 ? 65.086 11.551 -55.468 1.00 66.06 544 LYS A CA 1
ATOM 4372 C C . LYS A 1 544 ? 63.654 12.051 -55.637 1.00 66.06 544 LYS A C 1
ATOM 4374 O O . LYS A 1 544 ? 63.130 12.008 -56.743 1.00 66.06 544 LYS A O 1
ATOM 4379 N N . GLU A 1 545 ? 63.055 12.566 -54.564 1.00 68.75 545 GLU A N 1
ATOM 4380 C CA . GLU A 1 545 ? 61.709 13.147 -54.593 1.00 68.75 545 GLU A CA 1
ATOM 4381 C C . GLU A 1 545 ? 61.641 14.347 -55.543 1.00 68.75 545 GLU A C 1
ATOM 4383 O O . GLU A 1 545 ? 60.750 14.402 -56.384 1.00 68.75 545 GLU A O 1
ATOM 4388 N N . GLY A 1 546 ? 62.629 15.250 -55.501 1.00 68.12 546 GLY A N 1
ATOM 4389 C CA . GLY A 1 546 ? 62.706 16.387 -56.425 1.00 68.12 546 GLY A CA 1
ATOM 4390 C C . GLY A 1 546 ? 62.841 15.980 -57.899 1.00 68.12 546 GLY A C 1
ATOM 4391 O O . GLY A 1 546 ? 62.225 16.603 -58.762 1.00 68.12 546 GLY A O 1
ATOM 4392 N N . LEU A 1 547 ? 63.594 14.913 -58.197 1.00 78.62 547 LEU A N 1
ATOM 4393 C CA . LEU A 1 547 ? 63.715 14.374 -59.557 1.00 78.62 547 LEU A CA 1
ATOM 4394 C C . LEU A 1 547 ? 62.402 13.739 -60.037 1.00 78.62 547 LEU A C 1
ATOM 4396 O O . LEU A 1 547 ? 61.959 14.021 -61.147 1.00 78.62 547 LEU A O 1
ATOM 4400 N N . CYS A 1 548 ? 61.774 12.909 -59.203 1.00 81.38 548 CYS A N 1
ATOM 4401 C CA . CYS A 1 548 ? 60.483 12.284 -59.488 1.00 81.38 548 CYS A CA 1
ATOM 4402 C C . CYS A 1 548 ? 59.382 13.330 -59.721 1.00 81.38 548 CYS A C 1
ATOM 4404 O O . CYS A 1 548 ? 58.680 13.256 -60.725 1.00 81.38 548 CYS A O 1
ATOM 4406 N N . LEU A 1 549 ? 59.293 14.344 -58.853 1.00 79.50 549 LEU A N 1
ATOM 4407 C CA . LEU A 1 549 ? 58.351 15.460 -58.989 1.00 79.50 549 LEU A CA 1
ATOM 4408 C C . LEU A 1 549 ? 58.622 16.289 -60.250 1.00 79.50 549 LEU A C 1
ATOM 4410 O O . LEU A 1 549 ? 57.685 16.667 -60.947 1.00 79.50 549 LEU A O 1
ATOM 4414 N N . GLY A 1 550 ? 59.894 16.543 -60.575 1.00 82.75 550 GLY A N 1
ATOM 4415 C CA . GLY A 1 550 ? 60.275 17.229 -61.809 1.00 82.75 550 GLY A CA 1
ATOM 4416 C C . GLY A 1 550 ? 59.873 16.447 -63.062 1.00 82.75 550 GLY A C 1
ATOM 4417 O O . GLY A 1 550 ? 59.279 17.014 -63.973 1.00 82.75 550 GLY A O 1
ATOM 4418 N N . LEU A 1 551 ? 60.144 15.139 -63.103 1.00 88.19 551 LEU A N 1
ATOM 4419 C CA . LEU A 1 551 ? 59.769 14.266 -64.223 1.00 88.19 551 LEU A CA 1
ATOM 4420 C C . LEU A 1 551 ? 58.250 14.109 -64.361 1.00 88.19 551 LEU A C 1
ATOM 4422 O O . LEU A 1 551 ? 57.743 14.037 -65.482 1.00 88.19 551 LEU A O 1
ATOM 4426 N N . ASP A 1 552 ? 57.525 14.086 -63.244 1.00 87.19 552 ASP A N 1
ATOM 4427 C CA . ASP A 1 552 ? 56.066 14.044 -63.263 1.00 87.19 552 ASP A CA 1
ATOM 4428 C C . ASP A 1 552 ? 55.470 15.365 -63.759 1.00 87.19 552 ASP A C 1
ATOM 4430 O O . ASP A 1 552 ? 54.587 15.363 -64.613 1.00 87.19 552 ASP A O 1
ATOM 4434 N N . PHE A 1 553 ? 56.019 16.503 -63.322 1.00 85.69 553 PHE A N 1
ATOM 4435 C CA . PHE A 1 553 ? 55.634 17.820 -63.828 1.00 85.69 553 PHE A CA 1
ATOM 4436 C C . PHE A 1 553 ? 55.816 17.917 -65.350 1.00 85.69 553 PHE A C 1
ATOM 4438 O O . PHE A 1 553 ? 54.925 18.398 -66.051 1.00 85.69 553 PHE A O 1
ATOM 4445 N N . LEU A 1 554 ? 56.934 17.415 -65.883 1.00 88.62 554 LEU A N 1
ATOM 4446 C CA . LEU A 1 554 ? 57.162 17.353 -67.331 1.00 88.62 554 LEU A CA 1
ATOM 4447 C C . LEU A 1 554 ? 56.102 16.490 -68.032 1.00 88.62 554 LEU A C 1
ATOM 4449 O O . LEU A 1 554 ? 55.531 16.922 -69.034 1.00 88.62 554 LEU A O 1
ATOM 4453 N N . ARG A 1 555 ? 55.776 15.320 -67.464 1.00 91.62 555 ARG A N 1
ATOM 4454 C CA . ARG A 1 555 ? 54.757 14.401 -67.997 1.00 91.62 555 ARG A CA 1
ATOM 4455 C C . ARG A 1 555 ? 53.376 15.049 -68.036 1.00 91.62 555 ARG A C 1
ATOM 4457 O O . ARG A 1 555 ? 52.714 14.985 -69.066 1.00 91.62 555 ARG A O 1
ATOM 4464 N N . GLN A 1 556 ? 52.947 15.676 -66.941 1.00 86.81 556 GLN A N 1
ATOM 4465 C CA . GLN A 1 556 ? 51.631 16.318 -66.843 1.00 86.81 556 GLN A CA 1
ATOM 4466 C C . GLN A 1 556 ? 51.465 17.472 -67.849 1.00 86.81 556 GLN A C 1
ATOM 4468 O O . GLN A 1 556 ? 50.352 17.738 -68.293 1.00 86.81 556 GLN A O 1
ATOM 4473 N N . ASN A 1 557 ? 52.566 18.123 -68.246 1.00 87.00 557 ASN A N 1
ATOM 4474 C CA . ASN A 1 557 ? 52.581 19.161 -69.284 1.00 87.00 557 ASN A CA 1
ATOM 4475 C C . ASN A 1 557 ? 52.823 18.608 -70.708 1.00 87.00 557 ASN A C 1
ATOM 4477 O O . ASN A 1 557 ? 52.922 19.385 -71.658 1.00 87.00 557 ASN A O 1
ATOM 4481 N N . GLY A 1 558 ? 52.942 17.283 -70.873 1.00 84.12 558 GLY A N 1
ATOM 4482 C CA . GLY A 1 558 ? 53.224 16.625 -72.154 1.00 84.12 558 GLY A CA 1
ATOM 4483 C C . GLY A 1 558 ? 54.645 16.855 -72.684 1.00 84.12 558 GLY A C 1
ATOM 4484 O O . GLY A 1 558 ? 54.946 16.510 -73.826 1.00 84.12 558 GLY A O 1
ATOM 4485 N N . TRP A 1 559 ? 55.540 17.440 -71.886 1.00 86.88 559 TRP A N 1
ATOM 4486 C CA . TRP A 1 559 ? 56.892 17.787 -72.317 1.00 86.88 559 TRP A CA 1
ATOM 4487 C C . TRP A 1 559 ? 57.808 16.572 -72.284 1.00 86.88 559 TRP A C 1
ATOM 4489 O O . TRP A 1 559 ? 57.857 15.857 -71.290 1.00 86.88 559 TRP A O 1
ATOM 4499 N N . MET A 1 560 ? 58.571 16.381 -73.365 1.00 84.06 560 MET A N 1
ATOM 4500 C CA . MET A 1 560 ? 59.557 15.298 -73.518 1.00 84.06 560 MET A CA 1
ATOM 4501 C C . MET A 1 560 ? 58.976 13.882 -73.379 1.00 84.06 560 MET A C 1
ATOM 4503 O O . MET A 1 560 ? 59.724 12.926 -73.182 1.00 84.06 560 MET A O 1
ATOM 4507 N N . THR A 1 561 ? 57.659 13.734 -73.525 1.00 89.62 561 THR A N 1
ATOM 4508 C CA . THR A 1 561 ? 57.011 12.424 -73.565 1.00 89.62 561 THR A CA 1
ATOM 4509 C C . THR A 1 561 ? 57.311 11.736 -74.896 1.00 89.62 561 THR A C 1
ATOM 4511 O O . THR A 1 561 ? 57.221 12.333 -75.968 1.00 89.62 561 THR A O 1
ATOM 4514 N N . ASP A 1 562 ? 57.718 10.474 -74.829 1.00 87.50 562 ASP A N 1
ATOM 4515 C CA . ASP A 1 562 ? 58.200 9.678 -75.966 1.00 87.50 562 ASP A CA 1
ATOM 4516 C C . ASP A 1 562 ? 57.449 8.341 -76.104 1.00 87.50 562 ASP A C 1
ATOM 4518 O O . ASP A 1 562 ? 57.732 7.549 -77.006 1.00 87.50 562 ASP A O 1
ATOM 4522 N N . ILE A 1 563 ? 56.453 8.108 -75.243 1.00 89.44 563 ILE A N 1
ATOM 4523 C CA . ILE A 1 563 ? 55.535 6.968 -75.272 1.00 89.44 563 ILE A CA 1
ATOM 4524 C C . ILE A 1 563 ? 54.123 7.406 -74.865 1.00 89.44 563 ILE A C 1
ATOM 4526 O O . ILE A 1 563 ? 53.952 8.253 -73.985 1.00 89.44 563 ILE A O 1
ATOM 4530 N N . GLN A 1 564 ? 53.110 6.821 -75.502 1.00 91.19 564 GLN A N 1
ATOM 4531 C CA . GLN A 1 564 ? 51.703 7.028 -75.180 1.00 91.19 564 GLN A CA 1
ATOM 4532 C C . GLN A 1 564 ? 50.917 5.713 -75.165 1.00 91.19 564 GLN A C 1
ATOM 4534 O O . GLN A 1 564 ? 51.252 4.761 -75.871 1.00 91.19 564 GLN A O 1
ATOM 4539 N N . PHE A 1 565 ? 49.844 5.690 -74.382 1.00 90.50 565 PHE A N 1
ATOM 4540 C CA . PHE A 1 565 ? 48.892 4.591 -74.273 1.00 90.50 565 PHE A CA 1
ATOM 4541 C C . PHE A 1 565 ? 47.507 5.092 -74.663 1.00 90.50 565 PHE A C 1
ATOM 4543 O O . PHE A 1 565 ? 47.075 6.132 -74.169 1.00 90.50 565 PHE A O 1
ATOM 4550 N N . GLU A 1 566 ? 46.800 4.334 -75.495 1.00 89.12 566 GLU A N 1
ATOM 4551 C CA . GLU A 1 566 ? 45.397 4.590 -75.822 1.00 89.12 566 GLU A CA 1
ATOM 4552 C C . GLU A 1 566 ? 44.533 3.522 -75.148 1.00 89.12 566 GLU A C 1
ATOM 4554 O O . GLU A 1 566 ? 44.605 2.338 -75.490 1.00 89.12 566 GLU A O 1
ATOM 4559 N N . VAL A 1 567 ? 43.757 3.929 -74.140 1.00 87.50 567 VAL A N 1
ATOM 4560 C CA . VAL A 1 567 ? 42.885 3.035 -73.360 1.00 87.50 567 VAL A CA 1
ATOM 4561 C C . VAL A 1 567 ? 41.581 3.756 -73.055 1.00 87.50 567 VAL A C 1
ATOM 4563 O O . VAL A 1 567 ? 41.594 4.875 -72.555 1.00 87.50 567 VAL A O 1
ATOM 4566 N N . GLY A 1 568 ? 40.441 3.125 -73.346 1.00 76.88 568 GLY A N 1
ATOM 4567 C CA . GLY A 1 568 ? 39.129 3.670 -72.974 1.00 76.88 568 GLY A CA 1
ATOM 4568 C C . GLY A 1 568 ? 38.803 5.042 -73.584 1.00 76.88 568 GLY A C 1
ATOM 4569 O O . GLY A 1 568 ? 38.018 5.785 -73.009 1.00 76.88 568 GLY A O 1
ATOM 4570 N N . GLY A 1 569 ? 39.412 5.395 -74.723 1.00 80.50 569 GLY A N 1
ATOM 4571 C CA . GLY A 1 569 ? 39.269 6.714 -75.355 1.00 80.50 569 GLY A CA 1
ATOM 4572 C C . GLY A 1 569 ? 40.166 7.809 -74.765 1.00 80.50 569 GLY A C 1
ATOM 4573 O O . GLY A 1 569 ? 40.106 8.946 -75.229 1.00 80.50 569 GLY A O 1
ATOM 4574 N N . GLU A 1 570 ? 41.010 7.482 -73.785 1.00 88.06 570 GLU A N 1
ATOM 4575 C CA . GLU A 1 570 ? 41.998 8.394 -73.213 1.00 88.06 570 GLU A CA 1
ATOM 4576 C C . GLU A 1 570 ? 43.400 8.140 -73.773 1.00 88.06 570 GLU A C 1
ATOM 4578 O O . GLU A 1 570 ? 43.805 6.992 -73.977 1.00 88.06 570 GLU A O 1
ATOM 4583 N N . VAL A 1 571 ? 44.156 9.226 -73.963 1.00 89.25 571 VAL A N 1
ATOM 4584 C CA . VAL A 1 571 ? 45.580 9.190 -74.316 1.00 89.25 571 VAL A CA 1
ATOM 4585 C C . VAL A 1 571 ? 46.397 9.499 -73.067 1.00 89.25 571 VAL A C 1
ATOM 4587 O O . VAL A 1 571 ? 46.321 10.601 -72.523 1.00 89.25 571 VAL A O 1
ATOM 4590 N N . ILE A 1 572 ? 47.194 8.534 -72.615 1.00 90.94 572 ILE A N 1
ATOM 4591 C CA . ILE A 1 572 ? 48.059 8.672 -71.440 1.00 90.94 572 ILE A CA 1
ATOM 4592 C C . ILE A 1 572 ? 49.505 8.731 -71.924 1.00 90.94 572 ILE A C 1
ATOM 4594 O O . ILE A 1 572 ? 50.014 7.757 -72.468 1.00 90.94 572 ILE A O 1
ATOM 4598 N N . GLN A 1 573 ? 50.172 9.867 -71.732 1.00 92.00 573 GLN A N 1
ATOM 4599 C CA . GLN A 1 573 ? 51.565 10.067 -72.140 1.00 92.00 573 GLN A CA 1
ATOM 4600 C C . GLN A 1 573 ? 52.535 9.830 -70.977 1.00 92.00 573 GLN A C 1
ATOM 4602 O O . GLN A 1 573 ? 52.224 10.113 -69.816 1.00 92.00 573 GLN A O 1
ATOM 4607 N N . ALA A 1 574 ? 53.723 9.313 -71.289 1.00 92.56 574 ALA A N 1
ATOM 4608 C CA . ALA A 1 574 ? 54.777 9.044 -70.319 1.00 92.56 574 ALA A CA 1
ATOM 4609 C C . ALA A 1 574 ? 56.173 9.139 -70.958 1.00 92.56 574 ALA A C 1
ATOM 4611 O O . ALA A 1 574 ? 56.327 9.457 -72.137 1.00 92.56 574 ALA A O 1
ATOM 4612 N N . HIS A 1 575 ? 57.194 8.864 -70.148 1.00 92.06 575 HIS A N 1
ATOM 4613 C CA . HIS A 1 575 ? 58.588 8.786 -70.565 1.00 92.06 575 HIS A CA 1
ATOM 4614 C C . HIS A 1 575 ? 59.063 7.327 -70.501 1.00 92.06 575 HIS A C 1
ATOM 4616 O O . HIS A 1 575 ? 59.038 6.712 -69.428 1.00 92.06 575 HIS A O 1
ATOM 4622 N N . ARG A 1 576 ? 59.564 6.782 -71.613 1.00 90.62 576 ARG A N 1
ATOM 4623 C CA . ARG A 1 576 ? 60.082 5.407 -71.736 1.00 90.62 576 ARG A CA 1
ATOM 4624 C C . ARG A 1 576 ? 61.129 5.107 -70.678 1.00 90.62 576 ARG A C 1
ATOM 4626 O O . ARG A 1 576 ? 61.084 4.055 -70.046 1.00 90.62 576 ARG A O 1
ATOM 4633 N N . ALA A 1 577 ? 62.041 6.054 -70.461 1.00 88.31 577 ALA A N 1
ATOM 4634 C CA . ALA A 1 577 ? 63.111 5.926 -69.480 1.00 88.31 577 ALA A CA 1
ATOM 4635 C C . ALA A 1 577 ? 62.574 5.746 -68.051 1.00 88.31 577 ALA A C 1
ATOM 4637 O O . ALA A 1 577 ? 63.112 4.935 -67.303 1.00 88.31 577 ALA A O 1
ATOM 4638 N N . VAL A 1 578 ? 61.496 6.446 -67.679 1.00 90.19 578 VAL A N 1
ATOM 4639 C CA . VAL A 1 578 ? 60.905 6.345 -66.334 1.00 90.19 578 VAL A CA 1
ATOM 4640 C C . VAL A 1 578 ? 60.181 5.014 -66.158 1.00 90.19 578 VAL A C 1
ATOM 4642 O O . VAL A 1 578 ? 60.395 4.330 -65.158 1.00 90.19 578 VAL A O 1
ATOM 4645 N N . LEU A 1 579 ? 59.390 4.597 -67.150 1.00 90.00 579 LEU A N 1
ATOM 4646 C CA . LEU A 1 579 ? 58.694 3.308 -67.113 1.00 90.00 579 LEU A CA 1
ATOM 4647 C C . LEU A 1 579 ? 59.682 2.132 -67.067 1.00 90.00 579 LEU A C 1
ATOM 4649 O O . LEU A 1 579 ? 59.569 1.265 -66.205 1.00 90.00 579 LEU A O 1
ATOM 4653 N N . ALA A 1 580 ? 60.703 2.131 -67.928 1.00 88.62 580 ALA A N 1
ATOM 4654 C CA . ALA A 1 580 ? 61.727 1.085 -67.952 1.00 88.62 580 ALA A CA 1
ATOM 4655 C C . ALA A 1 580 ? 62.615 1.072 -66.693 1.00 88.62 580 ALA A C 1
ATOM 4657 O O . ALA A 1 580 ? 63.100 0.014 -66.292 1.00 88.62 580 ALA A O 1
ATOM 4658 N N . ALA A 1 581 ? 62.848 2.226 -66.061 1.00 87.06 581 ALA A N 1
ATOM 4659 C CA . ALA A 1 581 ? 63.632 2.298 -64.829 1.00 87.06 581 ALA A CA 1
ATOM 4660 C C . ALA A 1 581 ? 62.872 1.762 -63.607 1.00 87.06 581 ALA A C 1
ATOM 4662 O O . ALA A 1 581 ? 63.500 1.295 -62.657 1.00 87.06 581 ALA A O 1
ATOM 4663 N N . THR A 1 582 ? 61.541 1.844 -63.614 1.00 84.69 582 THR A N 1
ATOM 4664 C CA . THR A 1 582 ? 60.706 1.545 -62.439 1.00 84.69 582 THR A CA 1
ATOM 4665 C C . THR A 1 582 ? 59.945 0.230 -62.538 1.00 84.69 582 THR A C 1
ATOM 4667 O O . THR A 1 582 ? 59.526 -0.301 -61.510 1.00 84.69 582 THR A O 1
ATOM 4670 N N . MET A 1 583 ? 59.783 -0.316 -63.746 1.00 87.00 583 MET A N 1
ATOM 4671 C CA . MET A 1 583 ? 58.992 -1.516 -63.994 1.00 87.00 583 MET A CA 1
ATOM 4672 C C . MET A 1 583 ? 59.703 -2.462 -64.956 1.00 87.00 583 MET A C 1
ATOM 4674 O O . MET A 1 583 ? 59.999 -2.126 -66.105 1.00 87.00 583 MET A O 1
ATOM 4678 N N . ASP A 1 584 ? 59.905 -3.695 -64.500 1.00 85.56 584 ASP A N 1
ATOM 4679 C CA . ASP A 1 584 ? 60.605 -4.730 -65.258 1.00 85.56 584 ASP A CA 1
ATOM 4680 C C . ASP A 1 584 ? 59.889 -5.089 -66.567 1.00 85.56 584 ASP A C 1
ATOM 4682 O O . ASP A 1 584 ? 60.559 -5.314 -67.574 1.00 85.56 584 ASP A O 1
ATOM 4686 N N . HIS A 1 585 ? 58.550 -5.065 -66.583 1.00 86.56 585 HIS A N 1
ATOM 4687 C CA . HIS A 1 585 ? 57.750 -5.279 -67.792 1.00 86.56 585 HIS A CA 1
ATOM 4688 C C . HIS A 1 585 ? 58.147 -4.307 -68.913 1.00 86.56 585 HIS A C 1
ATOM 4690 O O . HIS A 1 585 ? 58.545 -4.737 -69.994 1.00 86.56 585 HIS A O 1
ATOM 4696 N N . PHE A 1 586 ? 58.140 -3.000 -68.629 1.00 87.25 586 PHE A N 1
ATOM 4697 C CA . PHE A 1 586 ? 58.535 -1.977 -69.597 1.00 87.25 586 PHE A CA 1
ATOM 4698 C C . PHE A 1 586 ? 60.026 -2.020 -69.916 1.00 87.25 586 PHE A C 1
ATOM 4700 O O . PHE A 1 586 ? 60.405 -1.787 -71.061 1.00 87.25 586 PHE A O 1
ATOM 4707 N N . ARG A 1 587 ? 60.886 -2.362 -68.947 1.00 85.94 587 ARG A N 1
ATOM 4708 C CA . ARG A 1 587 ? 62.318 -2.546 -69.214 1.00 85.94 587 ARG A CA 1
ATOM 4709 C C . ARG A 1 587 ? 62.534 -3.613 -70.276 1.00 85.94 587 ARG A C 1
ATOM 4711 O O . ARG A 1 587 ? 63.232 -3.359 -71.252 1.00 85.94 587 ARG A O 1
ATOM 4718 N N . VAL A 1 588 ? 61.923 -4.783 -70.104 1.00 84.19 588 VAL A N 1
ATOM 4719 C CA . VAL A 1 588 ? 62.032 -5.889 -71.059 1.00 84.19 588 VAL A CA 1
ATOM 4720 C C . VAL A 1 588 ? 61.398 -5.499 -72.392 1.00 84.19 588 VAL A C 1
ATOM 4722 O O . VAL A 1 588 ? 62.078 -5.589 -73.410 1.00 84.19 588 VAL A O 1
ATOM 4725 N N . ALA A 1 589 ? 60.163 -4.993 -72.400 1.00 83.38 589 ALA A N 1
ATOM 4726 C CA . ALA A 1 589 ? 59.452 -4.621 -73.626 1.00 83.38 589 ALA A CA 1
ATOM 4727 C C . ALA A 1 589 ? 60.204 -3.572 -74.470 1.00 83.38 589 ALA A C 1
ATOM 4729 O O . ALA A 1 589 ? 60.283 -3.690 -75.689 1.00 83.38 589 ALA A O 1
ATOM 4730 N N . LEU A 1 590 ? 60.816 -2.570 -73.825 1.00 82.75 590 LEU A N 1
ATOM 4731 C CA . LEU A 1 590 ? 61.439 -1.430 -74.508 1.00 82.75 590 LEU A CA 1
ATOM 4732 C C . LEU A 1 590 ? 62.923 -1.625 -74.852 1.00 82.75 590 LEU A C 1
ATOM 4734 O O . LEU A 1 590 ? 63.447 -0.848 -75.650 1.00 82.75 590 LEU A O 1
ATOM 4738 N N . THR A 1 591 ? 63.611 -2.601 -74.245 1.00 77.94 591 THR A N 1
ATOM 4739 C CA . THR A 1 591 ? 65.048 -2.872 -74.493 1.00 77.94 591 THR A CA 1
ATOM 4740 C C . THR A 1 591 ? 65.313 -4.156 -75.273 1.00 77.94 591 THR A C 1
ATOM 4742 O O . THR A 1 591 ? 66.438 -4.394 -75.712 1.00 77.94 591 THR A O 1
ATOM 4745 N N . SER A 1 592 ? 64.294 -4.992 -75.452 1.00 68.06 592 SER A N 1
ATOM 4746 C CA . SER A 1 592 ? 64.390 -6.234 -76.210 1.00 68.06 592 SER A CA 1
ATOM 4747 C C . SER A 1 592 ? 64.092 -6.017 -77.701 1.00 68.06 592 SER A C 1
ATOM 4749 O O . SER A 1 592 ? 63.568 -4.987 -78.113 1.00 68.06 592 SER A O 1
ATOM 4751 N N . THR A 1 593 ? 64.420 -7.001 -78.540 1.00 57.28 593 THR A N 1
ATOM 4752 C CA . THR A 1 593 ? 64.178 -6.978 -79.997 1.00 57.28 593 THR A CA 1
ATOM 4753 C C . THR A 1 593 ? 62.722 -7.272 -80.395 1.00 57.28 593 THR A C 1
ATOM 4755 O O . THR A 1 593 ? 62.455 -7.600 -81.552 1.00 57.28 593 THR A O 1
ATOM 4758 N N . TYR A 1 594 ? 61.774 -7.203 -79.458 1.00 56.62 594 TYR A N 1
ATOM 4759 C CA . TYR A 1 594 ? 60.354 -7.452 -79.724 1.00 56.62 594 TYR A CA 1
ATOM 4760 C C . TYR A 1 594 ? 59.721 -6.272 -80.487 1.00 56.62 594 TYR A C 1
ATOM 4762 O O . TYR A 1 594 ? 60.231 -5.153 -80.453 1.00 56.62 594 TYR A O 1
ATOM 4770 N N . GLN A 1 595 ? 58.599 -6.513 -81.185 1.00 54.34 595 GLN A N 1
ATOM 4771 C CA . GLN A 1 595 ? 57.898 -5.499 -82.001 1.00 54.34 595 GLN A CA 1
ATOM 4772 C C . GLN A 1 595 ? 57.559 -4.212 -81.225 1.00 54.34 595 GLN A C 1
ATOM 4774 O O . GLN A 1 595 ? 57.504 -3.139 -81.818 1.00 54.34 595 GLN A O 1
ATOM 4779 N N . GLU A 1 596 ? 57.402 -4.312 -79.905 1.00 56.28 596 GLU A N 1
ATOM 4780 C CA . GLU A 1 596 ? 57.117 -3.209 -78.979 1.00 56.28 596 GLU A CA 1
ATOM 4781 C C . GLU A 1 596 ? 58.283 -2.213 -78.825 1.00 56.28 596 GLU A C 1
ATOM 4783 O O . GLU A 1 596 ? 58.051 -1.041 -78.540 1.00 56.28 596 GLU A O 1
ATOM 4788 N N . GLY A 1 597 ? 59.530 -2.641 -79.061 1.00 51.12 597 GLY A N 1
ATOM 4789 C CA . GLY A 1 597 ? 60.716 -1.774 -79.052 1.00 51.12 597 GLY A CA 1
ATOM 4790 C C . GLY A 1 597 ? 61.046 -1.143 -80.413 1.00 51.12 597 GLY A C 1
ATOM 4791 O O . GLY A 1 597 ? 61.922 -0.280 -80.490 1.00 51.12 597 GLY A O 1
ATOM 4792 N N . GLY A 1 598 ? 60.365 -1.576 -81.484 1.00 51.72 598 GLY A N 1
ATOM 4793 C CA . GLY A 1 598 ? 60.712 -1.286 -82.882 1.00 51.72 598 GLY A CA 1
ATOM 4794 C C . GLY A 1 598 ? 59.902 -0.184 -83.573 1.00 51.72 598 GLY A C 1
ATOM 4795 O O . GLY A 1 598 ? 60.153 0.095 -84.746 1.00 51.72 598 GLY A O 1
ATOM 4796 N N . ALA A 1 599 ? 58.943 0.452 -82.897 1.00 53.91 599 ALA A N 1
ATOM 4797 C CA . ALA A 1 599 ? 58.222 1.586 -83.466 1.00 53.91 599 ALA A CA 1
ATOM 4798 C C . ALA A 1 599 ? 59.130 2.830 -83.467 1.00 53.91 599 ALA A C 1
ATOM 4800 O O . ALA A 1 599 ? 59.377 3.457 -82.438 1.00 53.91 599 ALA A O 1
ATOM 4801 N N . VAL A 1 600 ? 59.671 3.158 -84.643 1.00 52.19 600 VAL A N 1
ATOM 4802 C CA . VAL A 1 600 ? 60.449 4.379 -84.873 1.00 52.19 600 VAL A CA 1
ATOM 4803 C C . VAL A 1 600 ? 59.535 5.573 -84.605 1.00 52.19 600 VAL A C 1
ATOM 4805 O O . VAL A 1 600 ? 58.539 5.753 -85.304 1.00 52.19 600 VAL A O 1
ATOM 4808 N N . ALA A 1 601 ? 59.867 6.382 -83.597 1.00 52.66 601 ALA A N 1
ATOM 4809 C CA . ALA A 1 601 ? 59.266 7.697 -83.424 1.00 52.66 601 ALA A CA 1
ATOM 4810 C C . ALA A 1 601 ? 59.522 8.497 -84.710 1.00 52.66 601 ALA A C 1
ATOM 4812 O O . ALA A 1 601 ? 60.665 8.829 -85.021 1.00 52.66 601 ALA A O 1
ATOM 4813 N N . SER A 1 602 ? 58.483 8.751 -85.507 1.00 54.50 602 SER A N 1
ATOM 4814 C CA . SER A 1 602 ? 58.570 9.761 -86.562 1.00 54.50 602 SER A CA 1
ATOM 4815 C C . SER A 1 602 ? 58.717 11.131 -85.905 1.00 54.50 602 SER A C 1
ATOM 4817 O O . SER A 1 602 ? 58.150 11.333 -84.833 1.00 54.50 602 SER A O 1
ATOM 4819 N N . ASP A 1 603 ? 59.434 12.038 -86.569 1.00 56.31 603 ASP A N 1
ATOM 4820 C CA . ASP A 1 603 ? 60.150 13.234 -86.079 1.00 56.31 603 ASP A CA 1
ATOM 4821 C C . ASP A 1 603 ? 59.418 14.269 -85.181 1.00 56.31 603 ASP A C 1
ATOM 4823 O O . ASP A 1 603 ? 59.919 15.377 -85.041 1.00 56.31 603 ASP A O 1
ATOM 4827 N N . ASN A 1 604 ? 58.263 13.968 -84.569 1.00 59.19 604 ASN A N 1
ATOM 4828 C CA . ASN A 1 604 ? 57.663 14.725 -83.456 1.00 59.19 604 ASN A CA 1
ATOM 4829 C C . ASN A 1 604 ? 56.471 14.023 -82.743 1.00 59.19 604 ASN A C 1
ATOM 4831 O O . ASN A 1 604 ? 55.618 14.707 -82.175 1.00 59.19 604 ASN A O 1
ATOM 4835 N N . SER A 1 605 ? 56.333 12.687 -82.765 1.00 68.44 605 SER A N 1
ATOM 4836 C CA . SER A 1 605 ? 55.198 12.003 -82.097 1.00 68.44 605 SER A CA 1
ATOM 4837 C C . SER A 1 605 ? 55.629 10.854 -81.174 1.00 68.44 605 SER A C 1
ATOM 4839 O O . SER A 1 605 ? 56.498 10.069 -81.561 1.00 68.44 605 SER A O 1
ATOM 4841 N N . PRO A 1 606 ? 55.036 10.738 -79.966 1.00 78.44 606 PRO A N 1
ATOM 4842 C CA . PRO A 1 606 ? 55.368 9.683 -79.011 1.00 78.44 606 PRO A CA 1
ATOM 4843 C C . PRO A 1 606 ? 54.957 8.301 -79.532 1.00 78.44 606 PRO A C 1
ATOM 4845 O O . PRO A 1 606 ? 53.981 8.148 -80.267 1.00 78.44 606 PRO A O 1
ATOM 4848 N N . MET A 1 607 ? 55.707 7.277 -79.131 1.00 83.25 607 MET A N 1
ATOM 4849 C CA . MET A 1 607 ? 55.471 5.892 -79.529 1.00 83.25 607 MET A CA 1
ATOM 4850 C C . MET A 1 607 ? 54.163 5.360 -78.928 1.00 83.25 607 MET A C 1
ATOM 4852 O O . MET A 1 607 ? 54.016 5.354 -77.708 1.00 83.25 607 MET A O 1
ATOM 4856 N N . LEU A 1 608 ? 53.238 4.853 -79.746 1.00 83.50 608 LEU A N 1
ATOM 4857 C CA . LEU A 1 608 ? 52.047 4.166 -79.237 1.00 83.50 608 LEU A CA 1
ATOM 4858 C C . LEU A 1 608 ? 52.426 2.772 -78.713 1.00 83.50 608 LEU A C 1
ATOM 4860 O O . LEU A 1 608 ? 52.881 1.922 -79.478 1.00 83.50 608 LEU A O 1
ATOM 4864 N N . PHE A 1 609 ? 52.230 2.535 -77.417 1.00 84.06 609 PHE A N 1
ATOM 4865 C CA . PHE A 1 609 ? 52.455 1.230 -76.802 1.00 84.06 609 PHE A CA 1
ATOM 4866 C C . PHE A 1 609 ? 51.201 0.348 -76.929 1.00 84.06 609 PHE A C 1
ATOM 4868 O O . PHE A 1 609 ? 50.103 0.835 -76.645 1.00 84.06 609 PHE A O 1
ATOM 4875 N N . PRO A 1 610 ? 51.314 -0.936 -77.321 1.00 80.56 610 PRO A N 1
ATOM 4876 C CA . PRO A 1 610 ? 50.156 -1.822 -77.433 1.00 80.56 610 PRO A CA 1
ATOM 4877 C C . PRO A 1 610 ? 49.437 -2.033 -76.091 1.00 80.56 610 PRO A C 1
ATOM 4879 O O . PRO A 1 610 ? 50.035 -2.460 -75.108 1.00 80.56 610 PRO A O 1
ATOM 4882 N N . THR A 1 611 ? 48.127 -1.784 -76.057 1.00 78.50 611 THR A N 1
ATOM 4883 C CA . THR A 1 611 ? 47.271 -1.908 -74.858 1.00 78.50 611 THR A CA 1
ATOM 4884 C C . THR A 1 611 ? 46.284 -3.077 -74.949 1.00 78.50 611 THR A C 1
ATOM 4886 O O . THR A 1 611 ? 45.226 -3.074 -74.322 1.00 78.50 611 THR A O 1
ATOM 4889 N N . VAL A 1 612 ? 46.609 -4.100 -75.746 1.00 70.75 612 VAL A N 1
ATOM 4890 C CA . VAL A 1 612 ? 45.712 -5.230 -76.039 1.00 70.75 612 VAL A CA 1
ATOM 4891 C C . VAL A 1 612 ? 45.295 -5.942 -74.747 1.00 70.75 612 VAL A C 1
ATOM 4893 O O . VAL A 1 612 ? 46.134 -6.434 -74.001 1.00 70.75 612 VAL A O 1
ATOM 4896 N N . GLY A 1 613 ? 43.984 -6.005 -74.496 1.00 68.62 613 GLY A N 1
ATOM 4897 C CA . GLY A 1 613 ? 43.408 -6.614 -73.291 1.00 68.62 613 GLY A CA 1
ATOM 4898 C C . GLY A 1 613 ? 43.277 -5.672 -72.088 1.00 68.62 613 GLY A C 1
ATOM 4899 O O . GLY A 1 613 ? 42.701 -6.072 -71.081 1.00 68.62 613 GLY A O 1
ATOM 4900 N N . ILE A 1 614 ? 43.744 -4.423 -72.191 1.00 76.94 614 ILE A N 1
ATOM 4901 C CA . ILE A 1 614 ? 43.614 -3.405 -71.142 1.00 76.94 614 ILE A CA 1
ATOM 4902 C C . ILE A 1 614 ? 42.471 -2.464 -71.510 1.00 76.94 614 ILE A C 1
ATOM 4904 O O . ILE A 1 614 ? 42.528 -1.769 -72.521 1.00 76.94 614 ILE A O 1
ATOM 4908 N N . THR A 1 615 ? 41.425 -2.437 -70.688 1.00 74.06 615 THR A N 1
ATOM 4909 C CA . THR A 1 615 ? 40.200 -1.668 -70.968 1.00 74.06 615 THR A CA 1
ATOM 4910 C C . THR A 1 615 ? 39.961 -0.513 -69.998 1.00 74.06 615 THR A C 1
ATOM 4912 O O . THR A 1 615 ? 39.258 0.429 -70.354 1.00 74.06 615 THR A O 1
ATOM 4915 N N . SER A 1 616 ? 40.561 -0.536 -68.802 1.00 87.62 616 SER A N 1
ATOM 4916 C CA . SER A 1 616 ? 40.395 0.521 -67.795 1.00 87.62 616 SER A CA 1
ATOM 4917 C C . SER A 1 616 ? 41.461 1.610 -67.939 1.00 87.62 616 SER A C 1
ATOM 4919 O O . SER A 1 616 ? 42.651 1.382 -67.694 1.00 87.62 616 SER A O 1
ATOM 4921 N N . ALA A 1 617 ? 41.022 2.821 -68.298 1.00 88.50 617 ALA A N 1
ATOM 4922 C CA . ALA A 1 617 ? 41.876 4.007 -68.325 1.00 88.50 617 ALA A CA 1
ATOM 4923 C C . ALA A 1 617 ? 42.386 4.368 -66.918 1.00 88.50 617 ALA A C 1
ATOM 4925 O O . ALA A 1 617 ? 43.546 4.755 -66.766 1.00 88.50 617 ALA A O 1
ATOM 4926 N N . PHE A 1 618 ? 41.566 4.156 -65.878 1.00 90.56 618 PHE A N 1
ATOM 4927 C CA . PHE A 1 618 ? 41.971 4.326 -64.481 1.00 90.56 618 PHE A CA 1
ATOM 4928 C C . PHE A 1 618 ? 43.145 3.412 -64.117 1.00 90.56 618 PHE A C 1
ATOM 4930 O O . PHE A 1 618 ? 44.134 3.881 -63.547 1.00 90.56 618 PHE A O 1
ATOM 4937 N N . ALA A 1 619 ? 43.067 2.126 -64.479 1.00 90.69 619 ALA A N 1
ATOM 4938 C CA . ALA A 1 619 ? 44.118 1.160 -64.187 1.00 90.69 619 ALA A CA 1
ATOM 4939 C C . ALA A 1 619 ? 45.443 1.557 -64.860 1.00 90.69 619 ALA A C 1
ATOM 4941 O O . ALA A 1 619 ? 46.485 1.615 -64.204 1.00 90.69 619 ALA A O 1
ATOM 4942 N N . MET A 1 620 ? 45.392 1.908 -66.150 1.00 91.06 620 MET A N 1
ATOM 4943 C CA . MET A 1 620 ? 46.570 2.351 -66.901 1.00 91.06 620 MET A CA 1
ATOM 4944 C C . MET A 1 620 ? 47.175 3.628 -66.306 1.00 91.06 620 MET A C 1
ATOM 4946 O O . MET A 1 620 ? 48.378 3.688 -66.046 1.00 91.06 620 MET A O 1
ATOM 4950 N N . ARG A 1 621 ? 46.341 4.639 -66.033 1.00 91.00 621 ARG A N 1
ATOM 4951 C CA . ARG A 1 621 ? 46.781 5.905 -65.436 1.00 91.00 621 ARG A CA 1
ATOM 4952 C C . ARG A 1 621 ? 47.427 5.676 -64.076 1.00 91.00 621 ARG A C 1
ATOM 4954 O O . ARG A 1 621 ? 48.471 6.250 -63.809 1.00 91.00 621 ARG A O 1
ATOM 4961 N N . SER A 1 622 ? 46.847 4.807 -63.253 1.00 91.50 622 SER A N 1
ATOM 4962 C CA . SER A 1 622 ? 47.362 4.470 -61.923 1.00 91.50 622 SER A CA 1
ATOM 4963 C C . SER A 1 622 ? 48.724 3.783 -61.981 1.00 91.50 622 SER A C 1
ATOM 4965 O O . SER A 1 622 ? 49.597 4.089 -61.171 1.00 91.50 622 SER A O 1
ATOM 4967 N N . VAL A 1 623 ? 48.942 2.895 -62.958 1.00 91.25 623 VAL A N 1
ATOM 4968 C CA . VAL A 1 623 ? 50.268 2.314 -63.192 1.00 91.25 623 VAL A CA 1
ATOM 4969 C C . VAL A 1 623 ? 51.258 3.396 -63.621 1.00 91.25 623 VAL A C 1
ATOM 4971 O O . VAL A 1 623 ? 52.326 3.501 -63.023 1.00 91.25 623 VAL A O 1
ATOM 4974 N N . VAL A 1 624 ? 50.908 4.232 -64.603 1.00 91.44 624 VAL A N 1
ATOM 4975 C CA . VAL A 1 624 ? 51.796 5.316 -65.052 1.00 91.44 624 VAL A CA 1
ATOM 4976 C C . VAL A 1 624 ? 52.124 6.258 -63.895 1.00 91.44 624 VAL A C 1
ATOM 4978 O O . VAL A 1 624 ? 53.295 6.510 -63.657 1.00 91.44 624 VAL A O 1
ATOM 4981 N N . GLU A 1 625 ? 51.140 6.703 -63.116 1.00 89.25 625 GLU A N 1
ATOM 4982 C CA . GLU A 1 625 ? 51.339 7.566 -61.945 1.00 89.25 625 GLU A CA 1
ATOM 4983 C C . GLU A 1 625 ? 52.294 6.934 -60.918 1.00 89.25 625 GLU A C 1
ATOM 4985 O O . GLU A 1 625 ? 53.193 7.601 -60.395 1.00 89.25 625 GLU A O 1
ATOM 4990 N N . TYR A 1 626 ? 52.151 5.626 -60.682 1.00 89.81 626 TYR A N 1
ATOM 4991 C CA . TYR A 1 626 ? 53.011 4.874 -59.773 1.00 89.81 626 TYR A CA 1
ATOM 4992 C C . TYR A 1 626 ? 54.475 4.871 -60.223 1.00 89.81 626 TYR A C 1
ATOM 4994 O O . TYR A 1 626 ? 55.366 4.916 -59.374 1.00 89.81 626 TYR A O 1
ATOM 5002 N N . ALA A 1 627 ? 54.747 4.880 -61.530 1.00 88.94 627 ALA A N 1
ATOM 5003 C CA . ALA A 1 627 ? 56.112 4.976 -62.047 1.00 88.94 627 ALA A CA 1
ATOM 5004 C C . ALA A 1 627 ? 56.808 6.289 -61.639 1.00 88.94 627 ALA A C 1
ATOM 5006 O O . ALA A 1 627 ? 58.025 6.317 -61.472 1.00 88.94 627 ALA A O 1
ATOM 5007 N N . TYR A 1 628 ? 56.051 7.372 -61.453 1.00 88.12 628 TYR A N 1
ATOM 5008 C CA . TYR A 1 628 ? 56.606 8.692 -61.139 1.00 88.12 628 TYR A CA 1
ATOM 5009 C C . TYR A 1 628 ? 56.604 8.989 -59.645 1.00 88.12 628 TYR A C 1
ATOM 5011 O O . TYR A 1 628 ? 57.599 9.470 -59.109 1.00 88.12 628 TYR A O 1
ATOM 5019 N N . SER A 1 629 ? 55.499 8.692 -58.967 1.00 83.06 629 SER A N 1
ATOM 5020 C CA . SER A 1 629 ? 55.274 9.084 -57.571 1.00 83.06 629 SER A CA 1
ATOM 5021 C C . SER A 1 629 ? 55.468 7.935 -56.578 1.00 83.06 629 SER A C 1
ATOM 5023 O O . SER A 1 629 ? 55.550 8.152 -55.369 1.00 83.06 629 SER A O 1
ATOM 5025 N N . GLY A 1 630 ? 55.512 6.691 -57.065 1.00 83.06 630 GLY A N 1
ATOM 5026 C CA . GLY A 1 630 ? 55.429 5.501 -56.225 1.00 83.06 630 GLY A CA 1
ATOM 5027 C C . GLY A 1 630 ? 54.050 5.298 -55.588 1.00 83.06 630 GLY A C 1
ATOM 5028 O O . GLY A 1 630 ? 53.901 4.392 -54.767 1.00 83.06 630 GLY A O 1
ATOM 5029 N N . THR A 1 631 ? 53.037 6.101 -55.919 1.00 83.31 631 THR A N 1
ATOM 5030 C CA . THR A 1 631 ? 51.646 5.995 -55.445 1.00 83.31 631 THR A CA 1
ATOM 5031 C C . THR A 1 631 ? 50.673 6.095 -56.625 1.00 83.31 631 THR A C 1
ATOM 5033 O O . THR A 1 631 ? 51.077 6.327 -57.757 1.00 83.31 631 THR A O 1
ATOM 5036 N N . PHE A 1 632 ? 49.384 5.850 -56.392 1.00 87.44 632 PHE A N 1
ATOM 5037 C CA . PHE A 1 632 ? 48.345 6.067 -57.397 1.00 87.44 632 PHE A CA 1
ATOM 5038 C C . PHE A 1 632 ? 47.106 6.682 -56.732 1.00 87.44 632 PHE A C 1
ATOM 5040 O O . PHE A 1 632 ? 46.909 6.485 -55.525 1.00 87.44 632 PHE A O 1
ATOM 5047 N N . PRO A 1 633 ? 46.288 7.449 -57.474 1.00 82.38 633 PRO A N 1
ATOM 5048 C CA . PRO A 1 633 ? 45.096 8.075 -56.922 1.00 82.38 633 PRO A CA 1
ATOM 5049 C C . PRO A 1 633 ? 44.049 7.019 -56.571 1.00 82.38 633 PRO A C 1
ATOM 5051 O O . PRO A 1 633 ? 43.728 6.154 -57.380 1.00 82.38 633 PRO A O 1
ATOM 5054 N N . TYR A 1 634 ? 43.483 7.102 -55.370 1.00 82.81 634 TYR A N 1
ATOM 5055 C CA . TYR A 1 634 ? 42.350 6.255 -55.005 1.00 82.81 634 TYR A CA 1
ATOM 5056 C C . TYR A 1 634 ? 41.116 6.714 -55.799 1.00 82.81 634 TYR A C 1
ATOM 5058 O O . TYR A 1 634 ? 40.942 7.925 -55.994 1.00 82.81 634 TYR A O 1
ATOM 5066 N N . PRO A 1 635 ? 40.251 5.792 -56.259 1.00 84.25 635 PRO A N 1
ATOM 5067 C CA . PRO A 1 635 ? 38.980 6.186 -56.853 1.00 84.25 635 PRO A CA 1
ATOM 5068 C C . PRO A 1 635 ? 38.139 6.935 -55.812 1.00 84.25 635 PRO A C 1
ATOM 5070 O O . PRO A 1 635 ? 38.206 6.653 -54.611 1.00 84.25 635 PRO A O 1
ATOM 5073 N N . ARG A 1 636 ? 37.344 7.908 -56.266 1.00 78.50 636 ARG A N 1
ATOM 5074 C CA . ARG A 1 636 ? 36.412 8.624 -55.386 1.00 78.50 636 ARG A CA 1
ATOM 5075 C C . ARG A 1 636 ? 35.310 7.659 -54.957 1.00 78.50 636 ARG A C 1
ATOM 5077 O O . ARG A 1 636 ? 34.662 7.065 -55.808 1.00 78.50 636 ARG A O 1
ATOM 5084 N N . CYS A 1 637 ? 35.128 7.496 -53.652 1.00 78.25 637 CYS A N 1
ATOM 5085 C CA . CYS A 1 637 ? 34.149 6.583 -53.073 1.00 78.25 637 CYS A CA 1
ATOM 5086 C C . CYS A 1 637 ? 33.585 7.210 -51.795 1.00 78.25 637 CYS A C 1
ATOM 5088 O O . CYS A 1 637 ? 34.070 6.948 -50.692 1.00 78.25 637 CYS A O 1
ATOM 5090 N N . GLU A 1 638 ? 32.600 8.094 -51.954 1.00 72.06 638 GLU A N 1
ATOM 5091 C CA . GLU A 1 638 ? 31.969 8.809 -50.837 1.00 72.06 638 GLU A CA 1
ATOM 5092 C C . GLU A 1 638 ? 30.592 8.226 -50.505 1.00 72.06 638 GLU A C 1
ATOM 5094 O O . GLU A 1 638 ? 30.200 8.211 -49.339 1.00 72.06 638 GLU A O 1
ATOM 5099 N N . THR A 1 639 ? 29.894 7.676 -51.501 1.00 73.31 639 THR A N 1
ATOM 5100 C CA . THR A 1 639 ? 28.541 7.124 -51.359 1.00 73.31 639 THR A CA 1
ATOM 5101 C C . THR A 1 639 ? 28.468 5.632 -51.707 1.00 73.31 639 THR A C 1
ATOM 5103 O O . THR A 1 639 ? 29.381 5.060 -52.305 1.00 73.31 639 THR A O 1
ATOM 5106 N N . THR A 1 640 ? 27.347 4.987 -51.364 1.00 71.56 640 THR A N 1
ATOM 5107 C CA . THR A 1 640 ? 27.059 3.596 -51.755 1.00 71.56 640 THR A CA 1
ATOM 5108 C C . THR A 1 640 ? 27.009 3.420 -53.275 1.00 71.56 640 THR A C 1
ATOM 5110 O O . THR A 1 640 ? 27.398 2.365 -53.776 1.00 71.56 640 THR A O 1
ATOM 5113 N N . GLU A 1 641 ? 26.547 4.443 -54.001 1.00 75.50 641 GLU A N 1
ATOM 5114 C CA . GLU A 1 641 ? 26.452 4.434 -55.465 1.00 75.50 641 GLU A CA 1
ATOM 5115 C C . GLU A 1 641 ? 27.843 4.472 -56.117 1.00 75.50 641 GLU A C 1
ATOM 5117 O O . GLU A 1 641 ? 28.075 3.777 -57.106 1.00 75.50 641 GLU A O 1
ATOM 5122 N N . ASP A 1 642 ? 28.801 5.178 -55.505 1.00 80.12 642 ASP A N 1
ATOM 5123 C CA . ASP A 1 642 ? 30.190 5.259 -55.985 1.00 80.12 642 ASP A CA 1
ATOM 5124 C C . ASP A 1 642 ? 30.991 3.969 -55.734 1.00 80.12 642 ASP A C 1
ATOM 5126 O O . ASP A 1 642 ? 31.966 3.681 -56.432 1.00 80.12 642 ASP A O 1
ATOM 5130 N N . ALA A 1 643 ? 30.589 3.172 -54.738 1.00 82.75 643 ALA A N 1
ATOM 5131 C CA . ALA A 1 643 ? 31.343 2.002 -54.292 1.00 82.75 643 ALA A CA 1
ATOM 5132 C C . ALA A 1 643 ? 31.445 0.894 -55.357 1.00 82.75 643 ALA A C 1
ATOM 5134 O O . ALA A 1 643 ? 32.434 0.163 -55.384 1.00 82.75 643 ALA A O 1
ATOM 5135 N N . GLY A 1 644 ? 30.436 0.752 -56.224 1.00 85.12 644 GLY A N 1
ATOM 5136 C CA . GLY A 1 644 ? 30.457 -0.209 -57.334 1.00 85.12 644 GLY A CA 1
ATOM 5137 C C . GLY A 1 644 ? 31.505 0.150 -58.398 1.00 85.12 644 GLY A C 1
ATOM 5138 O O . GLY A 1 644 ? 32.432 -0.631 -58.612 1.00 85.12 644 GLY A O 1
ATOM 5139 N N . PRO A 1 645 ? 31.418 1.339 -59.023 1.00 86.31 645 PRO A N 1
ATOM 5140 C CA . PRO A 1 645 ? 32.417 1.816 -59.982 1.00 86.31 645 PRO A CA 1
ATOM 5141 C C . PRO A 1 645 ? 33.846 1.851 -59.420 1.00 86.31 645 PRO A C 1
ATOM 5143 O O . PRO A 1 645 ? 34.775 1.394 -60.083 1.00 86.31 645 PRO A O 1
ATOM 5146 N N . ALA A 1 646 ? 34.024 2.319 -58.177 1.00 87.88 646 ALA A N 1
ATOM 5147 C CA . ALA A 1 646 ? 35.333 2.347 -57.522 1.00 87.88 646 ALA A CA 1
ATOM 5148 C C . ALA A 1 646 ? 35.936 0.943 -57.342 1.00 87.88 646 ALA A C 1
ATOM 5150 O O . ALA A 1 646 ? 37.152 0.767 -57.458 1.00 87.88 646 ALA A O 1
ATOM 5151 N N . LEU A 1 647 ? 35.094 -0.060 -57.064 1.00 90.75 647 LEU A N 1
ATOM 5152 C CA . LEU A 1 647 ? 35.531 -1.447 -56.966 1.00 90.75 647 LEU A CA 1
ATOM 5153 C C . LEU A 1 647 ? 35.992 -1.987 -58.323 1.00 90.75 647 LEU A C 1
ATOM 5155 O O . LEU A 1 647 ? 37.068 -2.577 -58.383 1.00 90.75 647 LEU A O 1
ATOM 5159 N N . GLU A 1 648 ? 35.239 -1.756 -59.400 1.00 90.25 648 GLU A N 1
ATOM 5160 C CA . GLU A 1 648 ? 35.631 -2.206 -60.745 1.00 90.25 648 GLU A CA 1
ATOM 5161 C C . GLU A 1 648 ? 36.968 -1.611 -61.196 1.00 90.25 648 GLU A C 1
ATOM 5163 O O . GLU A 1 648 ? 37.830 -2.334 -61.698 1.00 90.25 648 GLU A O 1
ATOM 5168 N N . ASP A 1 649 ? 37.183 -0.318 -60.948 1.00 90.75 649 ASP A N 1
ATOM 5169 C CA . ASP A 1 649 ? 38.436 0.368 -61.266 1.00 90.75 649 ASP A CA 1
ATOM 5170 C C . ASP A 1 649 ? 39.639 -0.239 -60.525 1.00 90.75 649 ASP A C 1
ATOM 5172 O O . ASP A 1 649 ? 40.700 -0.481 -61.116 1.00 90.75 649 ASP A O 1
ATOM 5176 N N . LEU A 1 650 ? 39.477 -0.548 -59.234 1.00 92.75 650 LEU A N 1
ATOM 5177 C CA . LEU A 1 650 ? 40.528 -1.184 -58.438 1.00 92.75 650 LEU A CA 1
ATOM 5178 C C . LEU A 1 650 ? 40.732 -2.655 -58.802 1.00 92.75 650 LEU A C 1
ATOM 5180 O O . LEU A 1 650 ? 41.871 -3.120 -58.786 1.00 92.75 650 LEU A O 1
ATOM 5184 N N . LEU A 1 651 ? 39.679 -3.393 -59.153 1.00 92.81 651 LEU A N 1
ATOM 5185 C CA . LEU A 1 651 ? 39.815 -4.767 -59.632 1.00 92.81 651 LEU A CA 1
ATOM 5186 C C . LEU A 1 651 ? 40.534 -4.811 -60.989 1.00 92.81 651 LEU A C 1
ATOM 5188 O O . LEU A 1 651 ? 41.446 -5.616 -61.157 1.00 92.81 651 LEU A O 1
ATOM 5192 N N . ALA A 1 652 ? 40.231 -3.889 -61.908 1.00 91.25 652 ALA A N 1
ATOM 5193 C CA . ALA A 1 652 ? 40.961 -3.763 -63.169 1.00 91.25 652 ALA A CA 1
ATOM 5194 C C . ALA A 1 652 ? 42.442 -3.392 -62.951 1.00 91.25 652 ALA A C 1
ATOM 5196 O O . ALA A 1 652 ? 43.327 -3.910 -63.636 1.00 91.25 652 ALA A O 1
ATOM 5197 N N . LEU A 1 653 ? 42.737 -2.531 -61.968 1.00 93.00 653 LEU A N 1
ATOM 5198 C CA . LEU A 1 653 ? 44.112 -2.227 -61.563 1.00 93.00 653 LEU A CA 1
ATOM 5199 C C . LEU A 1 653 ? 44.814 -3.444 -60.943 1.00 93.00 653 LEU A C 1
ATOM 5201 O O . LEU A 1 653 ? 46.009 -3.646 -61.174 1.00 93.00 653 LEU A O 1
ATOM 5205 N N . LEU A 1 654 ? 44.094 -4.265 -60.172 1.00 93.25 654 LEU A N 1
ATOM 5206 C CA . LEU A 1 654 ? 44.620 -5.507 -59.608 1.00 93.25 654 LEU A CA 1
ATOM 5207 C C . LEU A 1 654 ? 45.020 -6.472 -60.730 1.00 93.25 654 LEU A C 1
ATOM 5209 O O . LEU A 1 654 ? 46.164 -6.936 -60.741 1.00 93.25 654 LEU A O 1
ATOM 5213 N N . ASP A 1 655 ? 44.129 -6.678 -61.701 1.00 91.44 655 ASP A N 1
ATOM 5214 C CA . ASP A 1 655 ? 44.354 -7.538 -62.865 1.00 91.44 655 ASP A CA 1
ATOM 5215 C C . ASP A 1 655 ? 45.557 -7.051 -63.693 1.00 91.44 655 ASP A C 1
ATOM 5217 O O . ASP A 1 655 ? 46.473 -7.827 -63.984 1.00 91.44 655 ASP A O 1
ATOM 5221 N N . LEU A 1 656 ? 45.621 -5.746 -63.991 1.00 90.69 656 LEU A N 1
ATOM 5222 C CA . LEU A 1 656 ? 46.723 -5.139 -64.745 1.00 90.69 656 LEU A CA 1
ATOM 5223 C C . LEU A 1 656 ? 48.063 -5.258 -64.009 1.00 90.69 656 LEU A C 1
ATOM 5225 O O . LEU A 1 656 ? 49.073 -5.645 -64.597 1.00 90.69 656 LEU A O 1
ATOM 5229 N N . SER A 1 657 ? 48.079 -4.960 -62.708 1.00 91.25 657 SER A N 1
ATOM 5230 C CA . SER A 1 657 ? 49.294 -5.054 -61.895 1.00 91.25 657 SER A CA 1
ATOM 5231 C C . SER A 1 657 ? 49.811 -6.489 -61.784 1.00 91.25 657 SER A C 1
ATOM 5233 O O . SER A 1 657 ? 51.022 -6.696 -61.725 1.00 91.25 657 SER A O 1
ATOM 5235 N N . ASN A 1 658 ? 48.922 -7.486 -61.798 1.00 91.00 658 ASN A N 1
ATOM 5236 C CA . ASN A 1 658 ? 49.312 -8.887 -61.848 1.00 91.00 658 ASN A CA 1
ATOM 5237 C C . ASN A 1 658 ? 49.849 -9.270 -63.235 1.00 91.00 658 ASN A C 1
ATOM 5239 O O . ASN A 1 658 ? 50.921 -9.861 -63.322 1.00 91.00 658 ASN A O 1
ATOM 5243 N N . MET A 1 659 ? 49.158 -8.874 -64.309 1.00 88.75 659 MET A N 1
ATOM 5244 C CA . MET A 1 659 ? 49.573 -9.143 -65.692 1.00 88.75 659 MET A CA 1
ATOM 5245 C C . MET A 1 659 ? 50.964 -8.573 -66.007 1.00 88.75 659 MET A C 1
ATOM 5247 O O . MET A 1 659 ? 51.765 -9.220 -66.680 1.00 88.75 659 MET A O 1
ATOM 5251 N N . TRP A 1 660 ? 51.270 -7.380 -65.499 1.00 89.00 660 TRP A N 1
ATOM 5252 C CA . TRP A 1 660 ? 52.559 -6.710 -65.693 1.00 89.00 660 TRP A CA 1
ATOM 5253 C C . TRP A 1 660 ? 53.574 -6.968 -64.575 1.00 89.00 660 TRP A C 1
ATOM 5255 O O . TRP A 1 660 ? 54.655 -6.380 -64.584 1.00 89.00 660 TRP A O 1
ATOM 5265 N N . MET A 1 661 ? 53.256 -7.855 -63.625 1.00 87.62 661 MET A N 1
ATOM 5266 C CA . MET A 1 661 ? 54.135 -8.232 -62.510 1.00 87.62 661 MET A CA 1
ATOM 5267 C C . MET A 1 661 ? 54.610 -7.033 -61.664 1.00 87.62 661 MET A C 1
ATOM 5269 O O . MET A 1 661 ? 55.753 -6.972 -61.214 1.00 87.62 661 MET A O 1
ATOM 5273 N N . ILE A 1 662 ? 53.722 -6.064 -61.427 1.00 88.94 662 ILE A N 1
ATOM 5274 C CA . ILE A 1 662 ? 53.984 -4.853 -60.639 1.00 88.94 662 ILE A CA 1
ATOM 5275 C C . ILE A 1 662 ? 53.495 -5.070 -59.202 1.00 88.94 662 ILE A C 1
ATOM 5277 O O . ILE A 1 662 ? 52.441 -4.576 -58.790 1.00 88.94 662 ILE A O 1
ATOM 5281 N N . ASP A 1 663 ? 54.276 -5.811 -58.410 1.00 86.12 663 ASP A N 1
ATOM 5282 C CA . ASP A 1 663 ? 53.885 -6.216 -57.050 1.00 86.12 663 ASP A CA 1
ATOM 5283 C C . ASP A 1 663 ? 53.584 -5.031 -56.116 1.00 86.12 663 ASP A C 1
ATOM 5285 O O . ASP A 1 663 ? 52.692 -5.115 -55.271 1.00 86.12 663 ASP A O 1
ATOM 5289 N N . GLY A 1 664 ? 54.283 -3.903 -56.281 1.00 84.25 664 GLY A N 1
ATOM 5290 C CA . GLY A 1 664 ? 54.042 -2.694 -55.488 1.00 84.25 664 GLY A CA 1
ATOM 5291 C C . GLY A 1 664 ? 52.645 -2.101 -55.700 1.00 84.25 664 GLY A C 1
ATOM 5292 O O . GLY A 1 664 ? 51.973 -1.759 -54.726 1.00 84.25 664 GLY A O 1
ATOM 5293 N N . VAL A 1 665 ? 52.176 -2.055 -56.951 1.00 88.69 665 VAL A N 1
ATOM 5294 C CA . VAL A 1 665 ? 50.805 -1.634 -57.285 1.00 88.69 665 VAL A CA 1
ATOM 5295 C C . VAL A 1 665 ? 49.818 -2.686 -56.794 1.00 88.69 665 VAL A C 1
ATOM 5297 O O . VAL A 1 665 ? 48.916 -2.342 -56.040 1.00 88.69 665 VAL A O 1
ATOM 5300 N N . LYS A 1 666 ? 50.050 -3.973 -57.087 1.00 90.38 666 LYS A N 1
ATOM 5301 C CA . LYS A 1 666 ? 49.188 -5.086 -56.646 1.00 90.38 666 LYS A CA 1
ATOM 5302 C C . LYS A 1 666 ? 48.940 -5.081 -55.134 1.00 90.38 666 LYS A C 1
ATOM 5304 O O . LYS A 1 666 ? 47.819 -5.298 -54.675 1.00 90.38 666 LYS A O 1
ATOM 5309 N N . ASN A 1 667 ? 49.976 -4.823 -54.337 1.00 87.38 667 ASN A N 1
ATOM 5310 C CA . ASN A 1 667 ? 49.865 -4.749 -52.879 1.00 87.38 667 ASN A CA 1
ATOM 5311 C C . ASN A 1 667 ? 49.112 -3.497 -52.411 1.00 87.38 667 ASN A C 1
ATOM 5313 O O . ASN A 1 667 ? 48.296 -3.585 -51.493 1.00 87.38 667 ASN A O 1
ATOM 5317 N N . LYS A 1 668 ? 49.342 -2.339 -53.039 1.00 87.94 668 LYS A N 1
ATOM 5318 C CA . LYS A 1 668 ? 48.616 -1.103 -52.710 1.00 87.94 668 LYS A CA 1
ATOM 5319 C C . LYS A 1 668 ? 47.142 -1.170 -53.116 1.00 87.94 668 LYS A C 1
ATOM 5321 O O . LYS A 1 668 ? 46.299 -0.736 -52.343 1.00 87.94 668 LYS A O 1
ATOM 5326 N N . THR A 1 669 ? 46.815 -1.803 -54.240 1.00 91.50 669 THR A N 1
ATOM 5327 C CA . THR A 1 669 ? 45.432 -2.041 -54.681 1.00 91.50 669 THR A CA 1
ATOM 5328 C C . THR A 1 669 ? 44.663 -2.927 -53.706 1.00 91.50 669 THR A C 1
ATOM 5330 O O . THR A 1 669 ? 43.533 -2.604 -53.346 1.00 91.50 669 THR A O 1
ATOM 5333 N N . GLN A 1 670 ? 45.294 -3.993 -53.193 1.00 92.31 670 GLN A N 1
ATOM 5334 C CA . GLN A 1 670 ? 44.705 -4.816 -52.129 1.00 92.31 670 GLN A CA 1
ATOM 5335 C C . GLN A 1 670 ? 44.345 -3.989 -50.890 1.00 92.31 670 GLN A C 1
ATOM 5337 O O . GLN A 1 670 ? 43.265 -4.162 -50.327 1.00 92.31 670 GLN A O 1
ATOM 5342 N N . ARG A 1 671 ? 45.235 -3.077 -50.477 1.00 86.38 671 ARG A N 1
ATOM 5343 C CA . ARG A 1 671 ? 44.986 -2.183 -49.339 1.00 86.38 671 ARG A CA 1
ATOM 5344 C C . ARG A 1 671 ? 43.880 -1.186 -49.645 1.00 86.38 671 ARG A C 1
ATOM 5346 O O . ARG A 1 671 ? 42.980 -1.069 -48.830 1.00 86.38 671 ARG A O 1
ATOM 5353 N N . ALA A 1 672 ? 43.889 -0.558 -50.819 1.00 88.00 672 ALA A N 1
ATOM 5354 C CA . ALA A 1 672 ? 42.862 0.397 -51.222 1.00 88.00 672 ALA A CA 1
ATOM 5355 C C . ALA A 1 672 ? 41.451 -0.217 -51.182 1.00 88.00 672 ALA A C 1
ATOM 5357 O O . ALA A 1 672 ? 40.544 0.386 -50.618 1.00 88.00 672 ALA A O 1
ATOM 5358 N N . ILE A 1 673 ? 41.275 -1.448 -51.681 1.00 90.25 673 ILE A N 1
ATOM 5359 C CA . ILE A 1 673 ? 39.981 -2.156 -51.641 1.00 90.25 673 ILE A CA 1
ATOM 5360 C C . ILE A 1 673 ? 39.498 -2.381 -50.192 1.00 90.25 673 ILE A C 1
ATOM 5362 O O . ILE A 1 673 ? 38.308 -2.243 -49.903 1.00 90.25 673 ILE A O 1
ATOM 5366 N N . ILE A 1 674 ? 40.409 -2.687 -49.261 1.00 87.12 674 ILE A N 1
ATOM 5367 C CA . ILE A 1 674 ? 40.084 -2.887 -47.837 1.00 87.12 674 ILE A CA 1
ATOM 5368 C C . ILE A 1 674 ? 39.840 -1.547 -47.129 1.00 87.12 674 ILE A C 1
ATOM 5370 O O . ILE A 1 674 ? 38.842 -1.396 -46.431 1.00 87.12 674 ILE A O 1
ATOM 5374 N N . GLU A 1 675 ? 40.722 -0.566 -47.322 1.00 84.88 675 GLU A N 1
ATOM 5375 C CA . GLU A 1 675 ? 40.674 0.766 -46.701 1.00 84.88 675 GLU A CA 1
ATOM 5376 C C . GLU A 1 675 ? 39.456 1.572 -47.153 1.00 84.88 675 GLU A C 1
ATOM 5378 O O . GLU A 1 675 ? 38.929 2.366 -46.375 1.00 84.88 675 GLU A O 1
ATOM 5383 N N . LEU A 1 676 ? 38.966 1.344 -48.375 1.00 85.06 676 LEU A N 1
ATOM 5384 C CA . LEU A 1 676 ? 37.706 1.895 -48.880 1.00 85.06 676 LEU A CA 1
ATOM 5385 C C . LEU A 1 676 ? 36.476 1.085 -48.435 1.00 85.06 676 LEU A C 1
ATOM 5387 O O . LEU A 1 676 ? 35.347 1.506 -48.663 1.00 85.06 676 LEU A O 1
ATOM 5391 N N . GLY A 1 677 ? 36.656 -0.013 -47.693 1.00 83.00 677 GLY A N 1
ATOM 5392 C CA . GLY A 1 677 ? 35.552 -0.810 -47.150 1.00 83.00 677 GLY A CA 1
ATOM 5393 C C . GLY A 1 677 ? 34.737 -1.517 -48.234 1.00 83.00 677 GLY A C 1
ATOM 5394 O O . GLY A 1 677 ? 33.545 -1.747 -48.051 1.00 83.00 677 GLY A O 1
ATOM 5395 N N . LEU A 1 678 ? 35.362 -1.845 -49.369 1.00 87.75 678 LEU A N 1
ATOM 5396 C CA . LEU A 1 678 ? 34.673 -2.415 -50.529 1.00 87.75 678 LEU A CA 1
ATOM 5397 C C . LEU A 1 678 ? 34.458 -3.931 -50.413 1.00 87.75 678 LEU A C 1
ATOM 5399 O O . LEU A 1 678 ? 33.709 -4.496 -51.206 1.00 87.75 678 LEU A O 1
ATOM 5403 N N . VAL A 1 679 ? 35.072 -4.592 -49.422 1.00 87.44 679 VAL A N 1
ATOM 5404 C CA . VAL A 1 679 ? 34.827 -6.005 -49.085 1.00 87.44 679 VAL A CA 1
ATOM 5405 C C . VAL A 1 679 ? 33.558 -6.115 -48.230 1.00 87.44 679 VAL A C 1
ATOM 5407 O O . VAL A 1 679 ? 33.614 -6.045 -47.002 1.00 87.44 679 VAL A O 1
ATOM 5410 N N . ARG A 1 680 ? 32.408 -6.283 -48.891 1.00 82.06 680 ARG A N 1
ATOM 5411 C CA . ARG A 1 680 ? 31.062 -6.298 -48.288 1.00 82.06 680 ARG A CA 1
ATOM 5412 C C . ARG A 1 680 ? 30.372 -7.645 -48.489 1.00 82.06 680 ARG A C 1
ATOM 5414 O O . ARG A 1 680 ? 30.864 -8.485 -49.242 1.00 82.06 680 ARG A O 1
ATOM 5421 N N . GLN A 1 681 ? 29.224 -7.859 -47.847 1.00 78.00 681 GLN A N 1
ATOM 5422 C CA . GLN A 1 681 ? 28.447 -9.093 -48.009 1.00 78.00 681 GLN A CA 1
ATOM 5423 C C . GLN A 1 681 ? 28.019 -9.325 -49.471 1.00 78.00 681 GLN A C 1
ATOM 5425 O O . GLN A 1 681 ? 27.942 -10.472 -49.913 1.00 78.00 681 GLN A O 1
ATOM 5430 N N . GLU A 1 682 ? 27.779 -8.260 -50.230 1.00 80.75 682 GLU A N 1
ATOM 5431 C CA . GLU A 1 682 ? 27.354 -8.349 -51.631 1.00 80.75 682 GLU A CA 1
ATOM 5432 C C . GLU A 1 682 ? 28.541 -8.599 -52.573 1.00 80.75 682 GLU A C 1
ATOM 5434 O O . GLU A 1 682 ? 28.411 -9.317 -53.562 1.00 80.75 682 GLU A O 1
ATOM 5439 N N . THR A 1 683 ? 29.713 -8.041 -52.253 1.00 86.00 683 THR A N 1
ATOM 5440 C CA . THR A 1 683 ? 30.868 -7.974 -53.165 1.00 86.00 683 THR A CA 1
ATOM 5441 C C . THR A 1 683 ? 31.977 -8.980 -52.852 1.00 86.00 683 THR A C 1
ATOM 5443 O O . THR A 1 683 ? 32.803 -9.257 -53.722 1.00 86.00 683 THR A O 1
ATOM 5446 N N . TYR A 1 684 ? 32.019 -9.572 -51.647 1.00 89.50 684 TYR A N 1
ATOM 5447 C CA . TYR A 1 684 ? 33.155 -10.408 -51.223 1.00 89.50 684 TYR A CA 1
ATOM 5448 C C . TYR A 1 684 ? 33.419 -11.599 -52.153 1.00 89.50 684 TYR A C 1
ATOM 5450 O O . TYR A 1 684 ? 34.567 -12.009 -52.286 1.00 89.50 684 TYR A O 1
ATOM 5458 N N . ARG A 1 685 ? 32.387 -12.159 -52.800 1.00 89.12 685 ARG A N 1
ATOM 5459 C CA . ARG A 1 685 ? 32.542 -13.316 -53.702 1.00 89.12 685 ARG A CA 1
ATOM 5460 C C . ARG A 1 685 ? 33.268 -12.956 -54.987 1.00 89.12 685 ARG A C 1
ATOM 5462 O O . ARG A 1 685 ? 34.161 -13.687 -55.402 1.00 89.12 685 ARG A O 1
ATOM 5469 N N . GLU A 1 686 ? 32.892 -11.836 -55.593 1.00 90.00 686 GLU A N 1
ATOM 5470 C CA . GLU A 1 686 ? 33.546 -11.341 -56.802 1.00 90.00 686 GLU A CA 1
ATOM 5471 C C . GLU A 1 686 ? 35.002 -10.964 -56.512 1.00 90.00 686 GLU A C 1
ATOM 5473 O O . GLU A 1 686 ? 35.914 -11.387 -57.227 1.00 90.00 686 GLU A O 1
ATOM 5478 N N . ILE A 1 687 ? 35.227 -10.241 -55.410 1.00 92.19 687 ILE A N 1
ATOM 5479 C CA . ILE A 1 687 ? 36.574 -9.852 -54.981 1.00 92.19 687 ILE A CA 1
ATOM 5480 C C . ILE A 1 687 ? 37.416 -11.097 -54.704 1.00 92.19 687 ILE A C 1
ATOM 5482 O O . ILE A 1 687 ? 38.562 -11.158 -55.142 1.00 92.19 687 ILE A O 1
ATOM 5486 N N . LEU A 1 688 ? 36.858 -12.103 -54.021 1.00 92.50 688 LEU A N 1
ATOM 5487 C CA . LEU A 1 688 ? 37.549 -13.358 -53.736 1.00 92.50 688 LEU A CA 1
ATOM 5488 C C . LEU A 1 688 ? 37.978 -14.063 -55.025 1.00 92.50 688 LEU A C 1
ATOM 5490 O O . LEU A 1 688 ? 39.139 -14.452 -55.135 1.00 92.50 688 LEU A O 1
ATOM 5494 N N . GLN A 1 689 ? 37.080 -14.171 -56.007 1.00 91.75 689 GLN A N 1
ATOM 5495 C CA . GLN A 1 689 ? 37.376 -14.817 -57.284 1.00 91.75 689 GLN A CA 1
ATOM 5496 C C . GLN A 1 689 ? 38.549 -14.136 -58.005 1.00 91.75 689 GLN A C 1
ATOM 5498 O O . GLN A 1 689 ? 39.501 -14.815 -58.397 1.00 91.75 689 GLN A O 1
ATOM 5503 N N . ARG A 1 690 ? 38.524 -12.802 -58.151 1.00 89.25 690 ARG A N 1
ATOM 5504 C CA . ARG A 1 690 ? 39.625 -12.075 -58.816 1.00 89.25 690 ARG A CA 1
ATOM 5505 C C . ARG A 1 690 ? 40.909 -12.079 -57.978 1.00 89.25 690 ARG A C 1
ATOM 5507 O O . ARG A 1 690 ? 42.006 -12.220 -58.521 1.00 89.25 690 ARG A O 1
ATOM 5514 N N . ALA A 1 691 ? 40.796 -12.003 -56.651 1.00 92.25 691 ALA A N 1
ATOM 5515 C CA . ALA A 1 691 ? 41.942 -12.044 -55.747 1.00 92.25 691 ALA 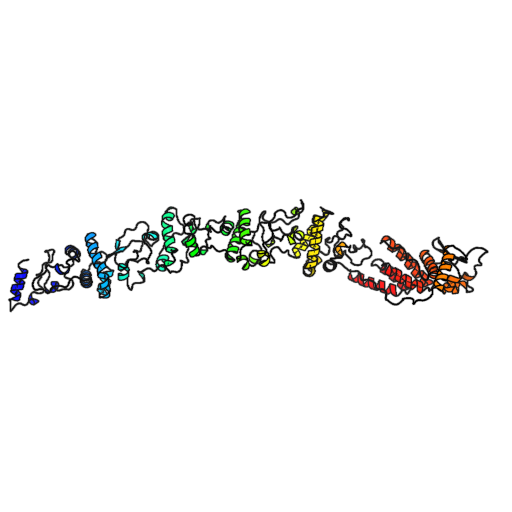A CA 1
ATOM 5516 C C . ALA A 1 691 ? 42.672 -13.398 -55.775 1.00 92.25 691 ALA A C 1
ATOM 5518 O O . ALA A 1 691 ? 43.903 -13.421 -55.704 1.00 92.25 691 ALA A O 1
ATOM 5519 N N . GLU A 1 692 ? 41.950 -14.516 -55.907 1.00 91.62 692 GLU A N 1
ATOM 5520 C CA . GLU A 1 692 ? 42.553 -15.847 -56.045 1.00 91.62 692 GLU A CA 1
ATOM 5521 C C . GLU A 1 692 ? 43.317 -15.987 -57.368 1.00 91.62 692 GLU A C 1
ATOM 5523 O O . GLU A 1 692 ? 44.452 -16.468 -57.360 1.00 91.62 692 GLU A O 1
ATOM 5528 N N . VAL A 1 693 ? 42.758 -15.483 -58.476 1.00 90.81 693 VAL A N 1
ATOM 5529 C CA . VAL A 1 693 ? 43.423 -15.470 -59.795 1.00 90.81 693 VAL A CA 1
ATOM 5530 C C . VAL A 1 693 ? 44.708 -14.635 -59.772 1.00 90.81 693 VAL A C 1
ATOM 5532 O O . VAL A 1 693 ? 45.738 -15.067 -60.287 1.00 90.81 693 VAL A O 1
ATOM 5535 N N . CYS A 1 694 ? 44.678 -13.466 -59.129 1.00 88.50 694 CYS A N 1
ATOM 5536 C CA . CYS A 1 694 ? 45.826 -12.559 -59.043 1.00 88.50 694 CYS A CA 1
ATOM 5537 C C . CYS A 1 694 ? 46.829 -12.904 -57.923 1.00 88.50 694 CYS A C 1
ATOM 5539 O O . CYS A 1 694 ? 47.800 -12.173 -57.710 1.00 88.50 694 CYS A O 1
ATOM 5541 N N . GLY A 1 695 ? 46.596 -13.972 -57.150 1.00 88.06 695 GLY A N 1
ATOM 5542 C CA . GLY A 1 695 ? 47.438 -14.324 -56.000 1.00 88.06 695 GLY A CA 1
ATOM 5543 C C . GLY A 1 695 ? 47.461 -13.256 -54.892 1.00 88.06 695 GLY A C 1
ATOM 5544 O O . GLY A 1 695 ? 48.432 -13.155 -54.137 1.00 88.06 695 GLY A O 1
ATOM 5545 N N . ALA A 1 696 ? 46.403 -12.450 -54.784 1.00 90.62 696 ALA A N 1
ATOM 5546 C CA . ALA A 1 696 ? 46.255 -11.334 -53.855 1.00 90.62 696 ALA A CA 1
ATOM 5547 C C . ALA A 1 696 ? 45.878 -11.818 -52.439 1.00 90.62 696 ALA A C 1
ATOM 5549 O O . ALA A 1 696 ? 44.734 -11.716 -51.989 1.00 90.62 696 ALA A O 1
ATOM 5550 N N . ARG A 1 697 ? 46.860 -12.384 -51.724 1.00 87.12 697 ARG A N 1
ATOM 5551 C CA . ARG A 1 697 ? 46.666 -13.086 -50.437 1.00 87.12 697 ARG A CA 1
ATOM 5552 C C . ARG A 1 697 ? 45.963 -12.259 -49.354 1.00 87.12 697 ARG A C 1
ATOM 5554 O O . ARG A 1 697 ? 45.212 -12.829 -48.558 1.00 87.12 697 ARG A O 1
ATOM 5561 N N . VAL A 1 698 ? 46.198 -10.945 -49.308 1.00 86.81 698 VAL A N 1
ATOM 5562 C CA . VAL A 1 698 ? 45.593 -10.065 -48.293 1.00 86.81 698 VAL A CA 1
ATOM 5563 C C . VAL A 1 698 ? 44.088 -9.953 -48.537 1.00 86.81 698 VAL A C 1
ATOM 5565 O O . VAL A 1 698 ? 43.302 -10.136 -47.607 1.00 86.81 698 VAL A O 1
ATOM 5568 N N . LEU A 1 699 ? 43.677 -9.764 -49.795 1.00 89.00 699 LEU A N 1
ATOM 5569 C CA . LEU A 1 699 ? 42.260 -9.717 -50.164 1.00 89.00 699 LEU A CA 1
ATOM 5570 C C . LEU A 1 699 ? 41.559 -11.064 -50.009 1.00 89.00 699 LEU A C 1
ATOM 5572 O O . LEU A 1 699 ? 40.439 -11.093 -49.505 1.00 89.00 699 LEU A O 1
ATOM 5576 N N . VAL A 1 700 ? 42.212 -12.174 -50.368 1.00 89.44 700 VAL A N 1
ATOM 5577 C CA . VAL A 1 700 ? 41.651 -13.522 -50.150 1.00 89.44 700 VAL A CA 1
ATOM 5578 C C . VAL A 1 700 ? 41.334 -13.739 -48.666 1.00 89.44 700 VAL A C 1
ATOM 5580 O O . VAL A 1 700 ? 40.257 -14.221 -48.318 1.00 89.44 700 VAL A O 1
ATOM 5583 N N . THR A 1 701 ? 42.247 -13.336 -47.779 1.00 88.00 701 THR A N 1
ATOM 5584 C CA . THR A 1 701 ? 42.060 -13.458 -46.325 1.00 88.00 701 THR A CA 1
ATOM 5585 C C . THR A 1 701 ? 40.914 -12.574 -45.827 1.00 88.00 701 THR A C 1
ATOM 5587 O O . THR A 1 701 ? 40.068 -13.040 -45.059 1.00 88.00 701 THR A O 1
ATOM 5590 N N . ALA A 1 702 ? 40.845 -11.323 -46.294 1.00 85.75 702 ALA A N 1
ATOM 5591 C CA . ALA A 1 702 ? 39.759 -10.405 -45.959 1.00 85.75 702 ALA A CA 1
ATOM 5592 C C . ALA A 1 702 ? 38.391 -10.953 -46.406 1.00 85.75 702 ALA A C 1
ATOM 5594 O O . ALA A 1 702 ? 37.470 -11.032 -45.596 1.00 85.75 702 ALA A O 1
ATOM 5595 N N . CYS A 1 703 ? 38.277 -11.435 -47.648 1.00 89.50 703 CYS A N 1
ATOM 5596 C CA . CYS A 1 703 ? 37.020 -11.961 -48.184 1.00 89.50 703 CYS A CA 1
ATOM 5597 C C . CYS A 1 703 ? 36.552 -13.231 -47.461 1.00 89.50 703 CYS A C 1
ATOM 5599 O O . CYS A 1 703 ? 35.366 -13.355 -47.165 1.00 89.50 703 CYS A O 1
ATOM 5601 N N . ARG A 1 704 ? 37.466 -14.150 -47.113 1.00 88.19 704 ARG A N 1
ATOM 5602 C CA . ARG A 1 704 ? 37.127 -15.353 -46.325 1.00 88.19 704 ARG A CA 1
ATOM 5603 C C . ARG A 1 704 ? 36.691 -15.016 -44.897 1.00 88.19 704 ARG A C 1
ATOM 5605 O O . ARG A 1 704 ? 35.846 -15.702 -44.328 1.00 88.19 704 ARG A O 1
ATOM 5612 N N . THR A 1 705 ? 37.240 -13.946 -44.322 1.00 85.75 705 THR A N 1
ATOM 5613 C CA . THR A 1 705 ? 36.804 -13.441 -43.012 1.00 85.75 705 THR A CA 1
ATOM 5614 C C . THR A 1 705 ? 35.376 -12.900 -43.090 1.00 85.75 705 THR A C 1
ATOM 5616 O O . THR A 1 705 ? 34.546 -13.256 -42.254 1.00 85.75 705 THR A O 1
ATOM 5619 N N . THR A 1 706 ? 35.065 -12.110 -44.122 1.00 85.12 706 THR A N 1
ATOM 5620 C CA . THR A 1 706 ? 33.705 -11.615 -44.386 1.00 85.12 706 THR A CA 1
ATOM 5621 C C . THR A 1 706 ? 32.727 -12.762 -44.659 1.00 85.12 706 THR A C 1
ATOM 5623 O O . THR A 1 706 ? 31.630 -12.770 -44.109 1.00 85.12 706 THR A O 1
ATOM 5626 N N . GLU A 1 707 ? 33.128 -13.784 -45.419 1.00 87.50 707 GLU A N 1
ATOM 5627 C CA . GLU A 1 707 ? 32.307 -14.977 -45.668 1.00 87.50 707 GLU A CA 1
ATOM 5628 C C . GLU A 1 707 ? 31.891 -15.687 -44.369 1.00 87.50 707 GLU A C 1
ATOM 5630 O O . GLU A 1 707 ? 30.717 -16.011 -44.175 1.00 87.50 707 GLU A O 1
ATOM 5635 N N . ALA A 1 708 ? 32.837 -15.873 -43.443 1.00 82.38 708 ALA A N 1
ATOM 5636 C CA . ALA A 1 708 ? 32.566 -16.478 -42.143 1.00 82.38 708 ALA A CA 1
ATOM 5637 C C . ALA A 1 708 ? 31.644 -15.614 -41.260 1.00 82.38 708 ALA A C 1
ATOM 5639 O O . ALA A 1 708 ? 30.888 -16.161 -40.457 1.00 82.38 708 ALA A O 1
ATOM 5640 N N . GLN A 1 709 ? 31.691 -14.283 -41.392 1.00 76.94 709 GLN A N 1
ATOM 5641 C CA . GLN A 1 709 ? 30.795 -13.364 -40.677 1.00 76.94 709 GLN A CA 1
ATOM 5642 C C . GLN A 1 709 ? 29.370 -13.422 -41.228 1.00 76.94 709 GLN A C 1
ATOM 5644 O O . GLN A 1 709 ? 28.432 -13.596 -40.455 1.00 76.94 709 GLN A O 1
ATOM 5649 N N . VAL A 1 710 ? 29.209 -13.376 -42.553 1.00 75.62 710 VAL A N 1
ATOM 5650 C CA . VAL A 1 710 ? 27.897 -13.481 -43.214 1.00 75.62 710 VAL A CA 1
ATOM 5651 C C . VAL A 1 710 ? 27.206 -14.801 -42.861 1.00 75.62 710 VAL A C 1
ATOM 5653 O O . VAL A 1 710 ? 25.998 -14.829 -42.641 1.00 75.62 710 VAL A O 1
ATOM 5656 N N . ALA A 1 711 ? 27.965 -15.895 -42.745 1.00 73.50 711 ALA A N 1
ATOM 5657 C CA . ALA A 1 711 ? 27.436 -17.188 -42.312 1.00 73.50 711 ALA A CA 1
ATOM 5658 C C . ALA A 1 711 ? 26.954 -17.218 -40.848 1.00 73.50 711 ALA A C 1
ATOM 5660 O O . ALA A 1 711 ? 26.199 -18.116 -40.498 1.00 73.50 711 ALA A O 1
ATOM 5661 N N . ARG A 1 712 ? 27.387 -16.278 -39.994 1.00 67.25 712 ARG A N 1
ATOM 5662 C CA . ARG A 1 712 ? 26.900 -16.135 -38.607 1.00 67.25 712 ARG A CA 1
ATOM 5663 C C . ARG A 1 712 ? 25.662 -15.248 -38.495 1.00 67.25 712 ARG A C 1
ATOM 5665 O O . ARG A 1 712 ? 24.954 -15.349 -37.500 1.00 67.25 712 ARG A O 1
ATOM 5672 N N . TRP A 1 713 ? 25.463 -14.338 -39.448 1.00 60.34 713 TRP A N 1
ATOM 5673 C CA . TRP A 1 713 ? 24.313 -13.428 -39.484 1.00 60.34 713 TRP A CA 1
ATOM 5674 C C . TRP A 1 713 ? 23.062 -14.073 -40.093 1.00 60.34 713 TRP A C 1
ATOM 5676 O O . TRP A 1 713 ? 21.951 -13.641 -39.798 1.00 60.34 713 TRP A O 1
ATOM 5686 N N . ARG A 1 714 ? 23.249 -15.088 -40.946 1.00 56.12 714 ARG A N 1
ATOM 5687 C CA . ARG A 1 714 ? 22.187 -15.988 -41.421 1.00 56.12 714 ARG A CA 1
ATOM 5688 C C . ARG A 1 714 ? 21.870 -17.041 -40.372 1.00 56.12 714 ARG A C 1
ATOM 5690 O O . ARG A 1 714 ? 20.669 -17.366 -40.248 1.00 56.12 714 ARG A O 1
#

Sequence (714 aa):
MQWLPRLLDFLARCKTLKLSDISDLPLIPLMNGDIAISLAKAQERTVFTTFSIVGVVSPELLTSLNILVIRPVPGLPSKPPINLGTLMAAFRSLGKDLRRLNEGIPRAEWQSLTLWMKDSLGSLRNLSQPDRDTFLAIPIFEAQRGGRTSTKALLPTTEIHMLPLGVQLSSIARYLPQSTYFADYNFRLSTALYGRSNQMLSHDDMFQRLRLPPHITADEHSHFPSVLRVITDRRHGGDLPGRPFIPDMDGVLRKPEELYDHRVESFIAAFGSRQAKFVHRNYRTDIDSFVRVGVRKDLDAPTLITCVVALDEDVRRGGFDWDRATGFWAVFADSNAVRELQLNTIANFRFIPYNTHRHDIPGFAEFARPLQDPDVASPRELVRAEHAPVVWTQRACFPTSLPTFISMVMPDLGVPTTEQVVNHLEILATEIAPQYPRNHSLQHDLIKTYDWLRAHIREAGHYLAQRSNSLLWLNVTNWTDEWTWRSSKQLIFDLRYDDPQNGHYDVKDRLLPYKDLLMIAGAHEQARLTIPEGFAPEGGMVHKEGLCLGLDFLRQNGWMTDIQFEVGGEVIQAHRAVLAATMDHFRVALTSTYQEGGAVASDNSPMLFPTVGITSAFAMRSVVEYAYSGTFPYPRCETTEDAGPALEDLLALLDLSNMWMIDGVKNKTQRAIIELGLVRQETYREILQRAEVCGARVLVTACRTTEAQVARWR

pLDDT: mean 85.73, std 10.22, range [38.53, 97.56]

Foldseek 3Di:
DVVQLVVVVVQVPDPPHHLVNQQQPQRFAFPVRPGGGGNVVCPDLQAEEPVLCPPQADSVLCVVLVGTYTHDGPPDPDDHRDALQSNLVNLVVSPDQQFCSCPPPDPVRLQSNLVSNLVRLVCLVVHDPSSLVSQQRHQNDWWWFAADDTDIGRGRLVQEAEEDPPDDCQLQSRQAHRNGIYDYDDPSSCSSCVPPVVRHDQLVNVVVRGRDDQFQDPVRLVRLLSVLCSQLPCVSPDQHPPDFRFQFQRRGTDQLQQAAQPVALLCCLLCVVPSRRYGHPSNNVCVVSSVSNHNDYDDALVNLLVSLQSQLVCQVVVVHDLVSLVSNVVCVLVDPNLLVDDLVSQQAGKRAFFDLCLDPDPPPSVLADDDPGRTTDGQPQEAAPVCSLQASSRHTYHPDGRDPVCCVSHVCRRPDDLLRSLVSLLCLQPPVCVVPPLDPSSVVSLLVSLVVCLVVLVRNLVNLLVCQQRQRDQQDQDSPDGTDTGGLLQEEEPDPAHDVPVSHDYRYPVCVVNVSSSVSSNHYYDDAQDDDPDDDPDDDDPPLLVVLVVQVVCQVVVHPFQEWEQAQNDIRTHHLVLCLVQAVLSVCQCVDPDPQVPPDPDPDDHHYGDCPPQHAPQLVQQSRNCSRRVGGDQQDDDHPVSLVVSLVSLLSNLVVCLVRVVVSSNQVSLVSCSVSVSLAPVCLVVQLVSCVVSVVVSSVVSSVVRVVVVVVSD